Protein 8GW4 (pdb70)

Solvent-accessible surface area: 25815 Å² total; per-residue (Å²): 47,10,21,42,56,11,2,21,12,0,19,89,0,35,23,0,15,2,36,0,27,6,69,78,2,14,1,0,0,0,19,1,66,47,37,0,22,0,0,30,0,1,3,2,58,43,149,50,16,117,122,6,93,4,116,77,16,23,150,152,45,48,48,161,60,9,71,0,44,16,78,164,87,115,4,150,14,92,20,66,59,61,53,68,15,0,0,62,0,107,2,57,59,58,7,114,150,39,14,128,68,123,66,50,122,12,114,59,9,77,11,0,0,0,0,1,0,52,91,7,69,42,22,0,2,6,11,2,0,1,17,26,23,74,1,1,91,2,4,0,38,86,6,0,0,0,0,0,0,0,35,20,80,210,72,17,0,20,0,0,0,0,0,0,0,30,3,61,110,18,22,0,1,0,0,7,2,85,1,63,20,2,24,108,9,70,2,55,34,39,97,24,86,26,45,122,38,29,32,10,2,11,2,0,0,0,5,0,0,0,0,16,45,49,60,40,135,78,2,34,36,213,105,105,12,85,47,77,43,0,20,112,20,0,104,133,91,76,20,58,56,4,64,104,98,62,26,80,91,0,25,88,1,19,82,106,29,63,20,47,15,54,54,0,0,2,0,0,47,64,11,27,96,104,33,22,135,86,137,53,0,56,60,14,30,66,32,54,13,24,15,16,6,133,20,0,66,57,16,11,33,110,43,17,23,34,52,30,7,15,12,0,21,87,0,40,23,0,13,2,39,0,17,10,66,97,4,16,1,0,0,0,18,0,63,46,34,0,20,0,0,36,0,0,5,2,73,71,140,45,16,118,102,12,68,4,101,69,25,21,139,172,46,42,46,158,50,8,77,0,50,23,67,160,99,113,9,164,12,74,22,57,58,58,59,74,16,0,0,56,0,100,3,86,56,60,11,119,146,37,22,144,64,107,66,51,120,10,116,57,7,86,8,0,0,1,0,0,0,58,72,12,71,44,33,0,2,4,10,2,1,0,15,25,21,65,2,0,119,5,3,0,51,71,4,0,0,0,1,0,0,0,28,20,44,203,73,17,0,6,0,0,2,0,0,0,0,21,4,60,90,22,21,2,1,0,0,7,3,84,0,63,19,1,28,110,13,58,1,80,43,36,81,27,92,26,42,124,50,28,30,8,1,16,2,0,0,0,4,0,0,0,0,6,57,46,56,36,134,78,8,48,36,208,141,81,21,69,42,128,69,0,29,94,33,0,123,152,91,73,15,60,84,5,62,108,90,46,24,94,91,0,31,79,0,29,82,88,23,69,22,48,8,51,25,0,0,10,0,0,42,83,11,25,137,108,32,20,101,92,113,65,0,52,47,19,40,62,41,46,17,30,18,14,12,111,22,0,37,108,14,13,53,108,162,49,3,80,0,7,1,85,31,236,156,54,2,101,0,5,1,60,23,242

Secondary structure (DSSP, 8-state):
------BPPTHHHHTTEEEEEETTEEEEEEEETTEEEEEGGGS--SSTTSS--HHHHHHT--GGGEEEEETTEEEPEEEEEEETTEEEEEESS--TTPPEEEE----TT-EEEEEEEETTEEEEEEEEE--TTS-B-----TT-TT-EEEEESSSEEEEEEEEEEE-TTS-EEEE-TTS-BSSS--SSSS---PPPP-B-HHHHHHHHHHHHTTT--TT--S----HHHHHHHHHHTTB----HHHHHHTHHHHHHH---HHHHHHHHHHHHHH--TT--SSS-SS------HHHHHTTT--/------B--THHHHTTEEEEEETTEEEEEEEETTEEEEEGGGG--SSTTSS--HHHHHHT--GGGEEEEETTEEEPEEEEEEETTEEEEEESS--TT--EEEE--PPTT-EEEEEEEETTEEEEEEEEE--TTS-B-----TT-TT-EEEEEETTEEEEEEEEEEE-TTS-EEEE-TTS-BSSS--SS-S--------B-HHHHHHHHHHHHHTT--TT--SS---HHHHHHHHGGGTB----HHHHHHTHHHHHHH---HHHHHHHHHHHHHH--TT--BTTBSS------HHHHHHHH--/---EE-SB--/---EE-SB--

B-factor: mean 10.16, std 5.81, range [2.14, 64.96]

GO terms:
  GO:0060090 molecular adaptor activity (F, IDA)
  GO:0039718 double membrane vesicle viral factory (C, IDA)
  GO:0005737 cytoplasm (C, IDA)
  GO:0039606 symbiont-mediated suppression of host translation initiation (P, IDA)
  GO:0039694 viral RNA genome replication (P, IDA)
  GO:0003724 RNA helicase activity (F, IDA)
  GO:0052170 symbiont-mediated suppression of host innate immune response (P, IDA)
  GO:0140311 protein sequestering activity (F, IDA)
  GO:0004843 cysteine-type deubiquitinase activity (F, EXP)
  GO:0042025 host cell nucleus (C, EXP)
  GO:0044165 host cell endoplasmic reticulum (C, EXP)
  GO:0044174 host cell endosome (C, EXP)
  GO:0044177 host cell Golgi apparatus (C, EXP)
  GO:0030430 host cell cytoplasm (C, EXP)
  GO:0034062 5'-3' RNA polymerase activity (F, EXP)
  GO:0000175 3'-5'-RNA exonuclease activity (F, TAS)
  GO:0062243 double membrane vesicle viral factory outer membrane (C, TAS)
  GO:0003968 RNA-directed RNA polymerase activity (F, TAS)
  GO:0016892 RNA endonuclease activity producing 3'-phosphomonoesters, hydrolytic mechanism (F, TAS)
  GO:0032574 5'-3' RNA helicase activity (F, TAS)

Structure (mmCIF, N/CA/C/O backbone):
data_8GW4
#
_entry.id   8GW4
#
_cell.length_a   67.063
_cell.length_b   67.063
_cell.length_c   238.089
_cell.angle_alpha   90.00
_cell.angle_beta   90.00
_cell.angle_gamma   120.00
#
_symmetry.space_group_name_H-M   'P 31 2 1'
#
loop_
_entity.id
_entity.type
_entity.pdbx_description
1 polymer 'Replicase polyprotein 1ab'
2 polymer 'peptide 8-1'
#
loop_
_atom_site.group_PDB
_atom_site.id
_atom_site.type_symbol
_atom_site.label_atom_id
_atom_site.label_alt_id
_atom_site.label_comp_id
_atom_site.label_asym_id
_atom_site.label_entity_id
_atom_site.label_seq_id
_atom_site.pdbx_PDB_ins_code
_atom_site.Cartn_x
_atom_site.Cartn_y
_atom_site.Cartn_z
_atom_site.occupancy
_atom_site.B_iso_or_equiv
_atom_site.auth_seq_id
_atom_site.auth_comp_id
_atom_site.auth_asym_id
_atom_site.auth_atom_id
_atom_site.pdbx_PDB_model_num
ATOM 1 N N . SER A 1 1 ? 22.181 -7.384 24.624 1.00 12.40 1 SER A N 1
ATOM 2 C CA . SER A 1 1 ? 21.158 -6.902 23.704 1.00 11.71 1 SER A CA 1
ATOM 3 C C . SER A 1 1 ? 20.542 -8.055 22.914 1.00 11.07 1 SER A C 1
ATOM 4 O O . SER A 1 1 ? 21.108 -9.148 22.848 1.00 10.95 1 SER A O 1
ATOM 7 N N . GLY A 1 2 ? 19.378 -7.806 22.320 1.00 10.26 2 GLY A N 1
ATOM 8 C CA . GLY A 1 2 ? 18.699 -8.823 21.542 1.00 10.67 2 GLY A CA 1
ATOM 9 C C . GLY A 1 2 ? 17.318 -9.171 22.058 1.00 10.49 2 GLY A C 1
ATOM 10 O O . GLY A 1 2 ? 17.123 -9.363 23.262 1.00 9.42 2 GLY A O 1
ATOM 11 N N . PHE A 1 3 ? 16.351 -9.257 21.146 1.00 9.40 3 PHE A N 1
ATOM 12 C CA . PHE A 1 3 ? 14.973 -9.600 21.478 1.00 8.52 3 PHE A CA 1
ATOM 13 C C . PHE A 1 3 ? 14.420 -10.468 20.357 1.00 8.98 3 PHE A C 1
ATOM 14 O O . PHE A 1 3 ? 14.468 -10.076 19.187 1.00 9.01 3 PHE A O 1
ATOM 22 N N . ARG A 1 4 ? 13.905 -11.646 20.711 1.00 8.30 4 ARG A N 1
ATOM 23 C CA . ARG A 1 4 ? 13.539 -12.652 19.724 1.00 8.29 4 ARG A CA 1
ATOM 24 C C . ARG A 1 4 ? 12.244 -13.342 20.126 1.00 9.42 4 ARG A C 1
ATOM 25 O O . ARG A 1 4 ? 11.895 -13.400 21.307 1.00 10.10 4 ARG A O 1
ATOM 33 N N . LYS A 1 5 ? 11.531 -13.860 19.127 1.00 8.64 5 LYS A N 1
ATOM 34 C CA . LYS A 1 5 ? 10.508 -14.862 19.395 1.00 7.96 5 LYS A CA 1
ATOM 35 C C . LYS A 1 5 ? 11.185 -16.093 19.981 1.00 7.20 5 LYS A C 1
ATOM 36 O O . LYS A 1 5 ? 12.020 -16.721 19.320 1.00 6.84 5 LYS A O 1
ATOM 42 N N . MET A 1 6 ? 10.844 -16.430 21.224 1.00 6.51 6 MET A N 1
ATOM 43 C CA . MET A 1 6 ? 11.616 -17.408 21.983 1.00 6.87 6 MET A CA 1
ATOM 44 C C . MET A 1 6 ? 10.681 -18.275 22.811 1.00 6.63 6 MET A C 1
ATOM 45 O O . MET A 1 6 ? 9.961 -17.768 23.678 1.00 7.06 6 MET A O 1
ATOM 50 N N . ALA A 1 7 ? 10.703 -19.578 22.548 1.00 5.36 7 ALA A N 1
ATOM 51 C CA . ALA A 1 7 ? 9.875 -20.549 23.246 1.00 5.16 7 ALA A CA 1
ATOM 52 C C . ALA A 1 7 ? 10.640 -21.175 24.405 1.00 6.25 7 ALA A C 1
ATOM 53 O O . ALA A 1 7 ? 11.872 -21.246 24.395 1.00 5.91 7 ALA A O 1
ATOM 55 N N . PHE A 1 8 ? 9.890 -21.626 25.410 1.00 6.89 8 PHE A N 1
ATOM 56 C CA . PHE A 1 8 ? 10.479 -22.354 26.522 1.00 5.66 8 PHE A CA 1
ATOM 57 C C . PHE A 1 8 ? 11.175 -23.615 26.011 1.00 5.75 8 PHE A C 1
ATOM 58 O O . PHE A 1 8 ? 10.763 -24.195 25.001 1.00 4.91 8 PHE A O 1
ATOM 66 N N . PRO A 1 9 ? 12.239 -24.058 26.681 1.00 5.71 9 PRO A N 1
ATOM 67 C CA . PRO A 1 9 ? 12.808 -25.377 26.368 1.00 4.62 9 PRO A CA 1
ATOM 68 C C . PRO A 1 9 ? 11.753 -26.459 26.540 1.00 4.82 9 PRO A C 1
ATOM 69 O O . PRO A 1 9 ? 11.191 -26.642 27.624 1.00 4.07 9 PRO A O 1
ATOM 73 N N . SER A 1 10 ? 11.482 -27.177 25.451 1.00 4.38 10 SER A N 1
ATOM 74 C CA . SER A 1 10 ? 10.336 -28.074 25.367 1.00 3.95 10 SER A CA 1
ATOM 75 C C . SER A 1 10 ? 10.597 -29.465 25.931 1.00 2.97 10 SER A C 1
ATOM 76 O O . SER A 1 10 ? 9.709 -30.318 25.834 1.00 5.77 10 SER A O 1
ATOM 79 N N . GLY A 1 11 ? 11.769 -29.712 26.520 1.00 3.38 11 GLY A N 1
ATOM 80 C CA . GLY A 1 11 ? 12.106 -31.062 26.948 1.00 3.88 11 GLY A CA 1
ATOM 81 C C . GLY A 1 11 ? 11.092 -31.666 27.901 1.00 3.71 11 GLY A C 1
ATOM 82 O O . GLY A 1 11 ? 10.719 -32.834 27.767 1.00 3.77 11 GLY A O 1
ATOM 83 N N . LYS A 1 12 ? 10.624 -30.876 28.872 1.00 3.69 12 LYS A N 1
ATOM 84 C CA . LYS A 1 12 ? 9.691 -31.397 29.865 1.00 4.05 12 LYS A CA 1
ATOM 85 C C . LYS A 1 12 ? 8.355 -31.791 29.242 1.00 4.42 12 LYS A C 1
ATOM 86 O O . LYS A 1 12 ? 7.681 -32.696 29.749 1.00 3.64 12 LYS A O 1
ATOM 92 N N . VAL A 1 13 ? 7.961 -31.136 28.152 1.00 4.46 13 VAL A N 1
ATOM 93 C CA . VAL A 1 13 ? 6.718 -31.491 27.475 1.00 4.19 13 VAL A CA 1
ATOM 94 C C . VAL A 1 13 ? 6.921 -32.653 26.501 1.00 3.52 13 VAL A C 1
ATOM 95 O O . VAL A 1 13 ? 6.010 -33.465 26.307 1.00 4.17 13 VAL A O 1
ATOM 99 N N . GLU A 1 14 ? 8.109 -32.761 25.900 1.00 3.75 14 GLU A N 1
ATOM 100 C CA . GLU A 1 14 ? 8.381 -33.832 24.945 1.00 4.14 14 GLU A CA 1
ATOM 101 C C . GLU A 1 14 ? 8.290 -35.203 25.598 1.00 4.25 14 GLU A C 1
ATOM 102 O O . GLU A 1 14 ? 7.856 -36.168 24.956 1.00 5.60 14 GLU A O 1
ATOM 108 N N . GLY A 1 15 ? 8.695 -35.310 26.865 1.00 4.24 15 GLY A N 1
ATOM 109 C CA . GLY A 1 15 ? 8.563 -36.518 27.648 1.00 3.87 15 GLY A CA 1
ATOM 110 C C . GLY A 1 15 ? 7.151 -36.907 28.016 1.00 3.75 15 GLY A C 1
ATOM 111 O O . GLY A 1 15 ? 6.958 -37.849 28.787 1.00 4.28 15 GLY A O 1
ATOM 112 N N . CYS A 1 16 ? 6.149 -36.206 27.493 1.00 4.38 16 CYS A N 1
ATOM 113 C CA . CYS A 1 16 ? 4.753 -36.550 27.722 1.00 4.69 16 CYS A CA 1
ATOM 114 C C . CYS A 1 16 ? 3.996 -36.798 26.427 1.00 5.48 16 CYS A C 1
ATOM 115 O O . CYS A 1 16 ? 2.792 -37.083 26.474 1.00 3.33 16 CYS A O 1
ATOM 118 N N . MET A 1 17 ? 4.663 -36.690 25.278 1.00 3.84 17 MET A N 1
ATOM 119 C CA . MET A 1 17 ? 4.020 -36.809 23.977 1.00 3.96 17 MET A CA 1
ATOM 120 C C . MET A 1 17 ? 3.990 -38.271 23.553 1.00 4.25 17 MET A C 1
ATOM 121 O O . MET A 1 17 ? 5.043 -38.904 23.415 1.00 4.05 17 MET A O 1
ATOM 126 N N . VAL A 1 18 ? 2.784 -38.800 23.341 1.00 4.47 18 VAL A N 1
ATOM 127 C CA . VAL A 1 18 ? 2.582 -40.174 22.905 1.00 4.57 18 VAL A CA 1
ATOM 128 C C . VAL A 1 18 ? 1.724 -40.165 21.646 1.00 4.42 18 VAL A C 1
ATOM 129 O O . VAL A 1 18 ? 1.093 -39.165 21.300 1.00 4.00 18 VAL A O 1
ATOM 133 N N . GLN A 1 19 ? 1.714 -41.302 20.958 1.00 4.28 19 GLN A N 1
ATOM 134 C CA . GLN A 1 19 ? 0.859 -41.512 19.800 1.00 4.71 19 GLN A CA 1
ATOM 135 C C . GLN A 1 19 ? -0.387 -42.281 20.214 1.00 6.13 19 GLN A C 1
ATOM 136 O O . GLN A 1 19 ? -0.308 -43.252 20.972 1.00 6.12 19 GLN A O 1
ATOM 142 N N . VAL A 1 20 ? -1.537 -41.834 19.717 1.00 6.34 20 VAL A N 1
ATOM 143 C CA . VAL A 1 20 ? -2.822 -42.459 19.998 1.00 5.55 20 VAL A CA 1
ATOM 144 C C . VAL A 1 20 ? -3.467 -42.824 18.671 1.00 6.48 20 VAL A C 1
ATOM 145 O O . VAL A 1 20 ? -3.612 -41.967 17.789 1.00 6.27 20 VAL A O 1
ATOM 149 N N . THR A 1 21 ? -3.846 -44.093 18.526 1.00 7.04 21 THR A N 1
ATOM 150 C CA . THR A 1 21 ? -4.487 -44.582 17.310 1.00 7.25 21 THR A CA 1
ATOM 151 C C . THR A 1 21 ? -5.746 -45.347 17.681 1.00 6.87 21 THR A C 1
ATOM 152 O O . THR A 1 21 ? -5.678 -46.344 18.407 1.00 6.72 21 THR A O 1
ATOM 156 N N . CYS A 1 22 ? -6.887 -44.877 17.185 1.00 8.02 22 CYS A N 1
ATOM 157 C CA . CYS A 1 22 ? -8.158 -45.579 17.290 1.00 8.48 22 CYS A CA 1
ATOM 158 C C . CYS A 1 22 ? -8.680 -45.816 15.881 1.00 9.11 22 CYS A C 1
ATOM 159 O O . CYS A 1 22 ? -8.835 -44.866 15.106 1.00 8.57 22 CYS A O 1
ATOM 162 N N . GLY A 1 23 ? -8.938 -47.075 15.552 1.00 11.35 23 GLY A N 1
ATOM 163 C CA . GLY A 1 23 ? -9.346 -47.414 14.199 1.00 9.81 23 GLY A CA 1
ATOM 164 C C . GLY A 1 23 ? -8.269 -47.022 13.209 1.00 11.54 23 GLY A C 1
ATOM 165 O O . GLY A 1 23 ? -7.144 -47.533 13.245 1.00 12.86 23 GLY A O 1
ATOM 166 N N . THR A 1 24 ? -8.602 -46.092 12.314 1.00 12.52 24 THR A N 1
ATOM 167 C CA . THR A 1 24 ? -7.649 -45.566 11.346 1.00 11.77 24 THR A CA 1
ATOM 168 C C . THR A 1 24 ? -7.236 -44.127 11.624 1.00 12.76 24 THR A C 1
ATOM 169 O O . THR A 1 24 ? -6.341 -43.616 10.940 1.00 14.05 24 THR A O 1
ATOM 173 N N . THR A 1 25 ? -7.853 -43.465 12.602 1.00 14.50 25 THR A N 1
ATOM 174 C CA . THR A 1 25 ? -7.546 -42.076 12.919 1.00 12.72 25 THR A CA 1
ATOM 175 C C . THR A 1 25 ? -6.410 -42.009 13.933 1.00 10.59 25 THR A C 1
ATOM 176 O O . THR A 1 25 ? -6.436 -42.709 14.949 1.00 9.72 25 THR A O 1
ATOM 180 N N . THR A 1 26 ? -5.417 -41.166 13.651 1.00 12.17 26 THR A N 1
ATOM 181 C CA . THR A 1 26 ? -4.237 -41.023 14.495 1.00 10.12 26 THR A CA 1
ATOM 182 C C . THR A 1 26 ? -3.977 -39.552 14.777 1.00 9.03 26 THR A C 1
ATOM 183 O O . THR A 1 26 ? -3.941 -38.735 13.851 1.00 7.45 26 THR A O 1
ATOM 187 N N . LEU A 1 27 ? -3.798 -39.221 16.050 1.00 8.09 27 LEU A N 1
ATOM 188 C CA . LEU A 1 27 ? -3.385 -37.884 16.459 1.00 6.62 27 LEU A CA 1
ATOM 189 C C . LEU A 1 27 ? -2.387 -38.031 17.605 1.00 6.71 27 LEU A C 1
ATOM 190 O O . LEU A 1 27 ? -1.743 -39.073 17.773 1.00 6.10 27 LEU A O 1
ATOM 195 N N . ASN A 1 28 ? -2.253 -36.981 18.406 1.00 6.07 28 ASN A N 1
ATOM 196 C CA . ASN A 1 28 ? -1.295 -36.937 19.498 1.00 6.10 28 ASN A CA 1
ATOM 197 C C . ASN A 1 28 ? -2.016 -37.020 20.836 1.00 5.93 28 ASN A C 1
ATOM 198 O O . ASN A 1 28 ? -3.202 -36.698 20.951 1.00 6.21 28 ASN A O 1
ATOM 203 N N . GLY A 1 29 ? -1.280 -37.457 21.848 1.00 5.53 29 GLY A N 1
ATOM 204 C CA . GLY A 1 29 ? -1.808 -37.524 23.198 1.00 4.66 29 GLY A CA 1
ATOM 205 C C . GLY A 1 29 ? -0.791 -37.009 24.192 1.00 4.52 29 GLY A C 1
ATOM 206 O O . GLY A 1 29 ? 0.419 -37.077 23.968 1.00 4.63 29 GLY A O 1
ATOM 207 N N . LEU A 1 30 ? -1.300 -36.490 25.304 1.00 5.19 30 LEU A N 1
ATOM 208 C CA . LEU A 1 30 ? -0.479 -35.913 26.361 1.00 5.32 30 LEU A CA 1
ATOM 209 C C . LEU A 1 30 ? -0.493 -36.857 27.556 1.00 5.52 30 LEU A C 1
ATOM 210 O O . LEU A 1 30 ? -1.547 -37.078 28.164 1.00 4.75 30 LEU A O 1
ATOM 215 N N . TRP A 1 31 ? 0.675 -37.396 27.898 1.00 6.03 31 TRP A N 1
ATOM 216 C CA . TRP A 1 31 ? 0.810 -38.466 28.887 1.00 5.79 31 TRP A CA 1
ATOM 217 C C . TRP A 1 31 ? 1.333 -37.876 30.194 1.00 5.66 31 TRP A C 1
ATOM 218 O O . TRP A 1 31 ? 2.535 -37.641 30.345 1.00 3.76 31 TRP A O 1
ATOM 229 N N . LEU A 1 32 ? 0.424 -37.645 31.139 1.00 6.19 32 LEU A N 1
ATOM 230 C CA . LEU A 1 32 ? 0.763 -37.119 32.454 1.00 6.09 32 LEU A CA 1
ATOM 231 C C . LEU A 1 32 ? 0.243 -38.086 33.505 1.00 5.50 32 LEU A C 1
ATOM 232 O O . LEU A 1 32 ? -0.936 -38.461 33.475 1.00 5.09 32 LEU A O 1
ATOM 237 N N . ASP A 1 33 ? 1.120 -38.475 34.437 1.00 5.31 33 ASP A N 1
ATOM 238 C CA . ASP A 1 33 ? 0.810 -39.533 35.394 1.00 4.97 33 ASP A CA 1
ATOM 239 C C . ASP A 1 33 ? 0.328 -40.760 34.626 1.00 5.40 33 ASP A C 1
ATOM 240 O O . ASP A 1 33 ? 0.905 -41.094 33.584 1.00 5.61 33 ASP A O 1
ATOM 245 N N . ASP A 1 34 ? -0.731 -41.427 35.087 1.00 5.16 34 ASP A N 1
ATOM 246 C CA . ASP A 1 34 ? -1.226 -42.603 34.386 1.00 5.51 34 ASP A CA 1
ATOM 247 C C . ASP A 1 34 ? -2.478 -42.316 33.557 1.00 6.12 34 ASP A C 1
ATOM 248 O O . ASP A 1 34 ? -3.238 -43.243 33.257 1.00 6.61 34 ASP A O 1
ATOM 253 N N . VAL A 1 35 ? -2.695 -41.060 33.162 1.00 6.16 35 VAL A N 1
ATOM 254 C CA . VAL A 1 35 ? -3.833 -40.658 32.342 1.00 4.65 35 VAL A CA 1
ATOM 255 C C . VAL A 1 35 ? -3.310 -40.044 31.050 1.00 4.52 35 VAL A C 1
ATOM 256 O O . VAL A 1 35 ? -2.349 -39.267 31.066 1.00 4.64 35 VAL A O 1
ATOM 260 N N . VAL A 1 36 ? -3.944 -40.390 29.932 1.00 4.90 36 VAL A N 1
ATOM 261 C CA . VAL A 1 36 ? -3.608 -39.828 28.626 1.00 4.72 36 VAL A CA 1
ATOM 262 C C . VAL A 1 36 ? -4.790 -39.002 28.137 1.00 4.88 36 VAL A C 1
ATOM 263 O O . VAL A 1 36 ? -5.916 -39.506 28.043 1.00 4.38 36 VAL A O 1
ATOM 267 N N . TYR A 1 37 ? -4.531 -37.733 27.830 1.00 5.66 37 TYR A N 1
ATOM 268 C CA . TYR A 1 37 ? -5.522 -36.834 27.258 1.00 4.86 37 TYR A CA 1
ATOM 269 C C . TYR A 1 37 ? -5.248 -36.675 25.767 1.00 5.92 37 TYR A C 1
ATOM 270 O O . TYR A 1 37 ? -4.089 -36.655 25.340 1.00 5.94 37 TYR A O 1
ATOM 279 N N . CYS A 1 38 ? -6.315 -36.578 24.978 1.00 6.20 38 CYS A N 1
ATOM 280 C CA . CYS A 1 38 ? -6.189 -36.401 23.536 1.00 6.15 38 CYS A CA 1
ATOM 281 C C . CYS A 1 38 ? -7.504 -35.846 23.006 1.00 6.68 38 CYS A C 1
ATOM 282 O O . CYS A 1 38 ? -8.555 -36.033 23.630 1.00 6.49 38 CYS A O 1
ATOM 285 N N . PRO A 1 39 ? -7.476 -35.155 21.864 1.00 6.24 39 PRO A N 1
ATOM 286 C CA . PRO A 1 39 ? -8.732 -34.666 21.278 1.00 6.41 39 PRO A CA 1
ATOM 287 C C . PRO A 1 39 ? -9.665 -35.817 20.934 1.00 7.61 39 PRO A C 1
ATOM 288 O O . PRO A 1 39 ? -9.231 -36.891 20.509 1.00 6.90 39 PRO A O 1
ATOM 292 N N . ARG A 1 40 ? -10.964 -35.581 21.112 1.00 7.67 40 ARG A N 1
ATOM 293 C CA . ARG A 1 40 ? -11.920 -36.677 21.038 1.00 7.87 40 ARG A CA 1
ATOM 294 C C . ARG A 1 40 ? -12.197 -37.141 19.615 1.00 7.03 40 ARG A C 1
ATOM 295 O O . ARG A 1 40 ? -12.724 -38.243 19.438 1.00 7.06 40 ARG A O 1
ATOM 303 N N . HIS A 1 41 ? -11.850 -36.350 18.600 1.00 6.78 41 HIS A N 1
ATOM 304 C CA . HIS A 1 41 ? -12.092 -36.765 17.223 1.00 6.16 41 HIS A CA 1
ATOM 305 C C . HIS A 1 41 ? -11.071 -37.784 16.721 1.00 6.45 41 HIS A C 1
ATOM 306 O O . HIS A 1 41 ? -10.872 -37.898 15.505 1.00 7.91 41 HIS A O 1
ATOM 313 N N . VAL A 1 42 ? -10.419 -38.520 17.624 1.00 6.85 42 VAL A N 1
ATOM 314 C CA . VAL A 1 42 ? -9.677 -39.710 17.226 1.00 7.72 42 VAL A CA 1
ATOM 315 C C . VAL A 1 42 ? -10.615 -40.894 17.003 1.00 8.97 42 VAL A C 1
ATOM 316 O O . VAL A 1 42 ? -10.220 -41.882 16.371 1.00 8.73 42 VAL A O 1
ATOM 320 N N . ILE A 1 43 ? -11.861 -40.807 17.477 1.00 10.33 43 ILE A N 1
ATOM 321 C CA . ILE A 1 43 ? -12.824 -41.900 17.378 1.00 10.57 43 ILE A CA 1
ATOM 322 C C . ILE A 1 43 ? -13.720 -41.658 16.171 1.00 10.57 43 ILE A C 1
ATOM 323 O O . ILE A 1 43 ? -14.695 -42.386 15.951 1.00 11.41 43 ILE A O 1
ATOM 328 N N . CYS A 1 44 ? -13.404 -40.626 15.393 1.00 10.56 44 CYS A N 1
ATOM 329 C CA . CYS A 1 44 ? -14.155 -40.304 14.190 1.00 12.88 44 CYS A CA 1
ATOM 330 C C . CYS A 1 44 ? -13.527 -40.968 12.975 1.00 12.07 44 CYS A C 1
ATOM 331 O O . CYS A 1 44 ? -12.301 -41.029 12.848 1.00 11.08 44 CYS A O 1
ATOM 334 N N . THR A 1 45 ? -14.378 -41.475 12.093 1.00 15.17 45 THR A N 1
ATOM 335 C CA . THR A 1 45 ? -13.941 -41.977 10.804 1.00 19.72 45 THR A CA 1
ATOM 336 C C . THR A 1 45 ? -13.874 -40.825 9.806 1.00 17.78 45 THR A C 1
ATOM 337 O O . THR A 1 45 ? -14.295 -39.700 10.084 1.00 18.52 45 THR A O 1
ATOM 341 N N . SER A 1 46 ? -13.318 -41.113 8.628 1.00 15.17 46 SER A N 1
ATOM 342 C CA . SER A 1 46 ? -13.301 -40.112 7.571 1.00 19.07 46 SER A CA 1
ATOM 343 C C . SER A 1 46 ? -14.704 -39.747 7.106 1.00 22.12 46 SER A C 1
ATOM 344 O O . SER A 1 46 ? -14.881 -38.709 6.458 1.00 27.89 46 SER A O 1
ATOM 347 N N . GLU A 1 47 ? -15.703 -40.569 7.426 1.00 20.85 47 GLU A N 1
ATOM 348 C CA . GLU A 1 47 ? -17.079 -40.316 7.012 1.00 23.13 47 GLU A CA 1
ATOM 349 C C . GLU A 1 47 ? -17.842 -39.508 8.061 1.00 22.91 47 GLU A C 1
ATOM 350 O O . GLU A 1 47 ? -18.246 -38.370 7.801 1.00 23.92 47 GLU A O 1
ATOM 356 N N . ASP A 1 48 ? -18.037 -40.077 9.251 1.00 21.31 48 ASP A N 1
ATOM 357 C CA . ASP A 1 48 ? -18.746 -39.359 10.306 1.00 22.27 48 ASP A CA 1
ATOM 358 C C . ASP A 1 48 ? -17.889 -38.225 10.861 1.00 17.86 48 ASP A C 1
ATOM 359 O O . ASP A 1 48 ? -17.357 -38.316 11.973 1.00 14.54 48 ASP A O 1
ATOM 364 N N . MET A 1 49 ? -17.760 -37.144 10.093 1.00 19.74 49 MET A N 1
ATOM 365 C CA . MET A 1 49 ? -16.991 -35.986 10.526 1.00 18.42 49 MET A CA 1
ATOM 366 C C . MET A 1 49 ? -17.820 -34.710 10.444 1.00 15.35 49 MET A C 1
ATOM 367 O O . MET A 1 49 ? -17.617 -33.784 11.237 1.00 14.54 49 MET A O 1
ATOM 372 N N . LEU A 1 50 ? -18.750 -34.652 9.487 1.00 13.71 50 LEU A N 1
ATOM 373 C CA . LEU A 1 50 ? -19.563 -33.454 9.303 1.00 14.82 50 LEU A CA 1
ATOM 374 C C . LEU A 1 50 ? -20.422 -33.176 10.533 1.00 14.15 50 LEU A C 1
ATOM 375 O O . LEU A 1 50 ? -20.317 -32.113 11.158 1.00 10.70 50 LEU A O 1
ATOM 380 N N . ASN A 1 51 ? -21.281 -34.128 10.896 1.00 14.84 51 ASN A N 1
ATOM 381 C CA . ASN A 1 51 ? -22.213 -33.980 12.013 1.00 13.61 51 ASN A CA 1
ATOM 382 C C . ASN A 1 51 ? -22.167 -35.236 12.873 1.00 12.10 51 ASN A C 1
ATOM 383 O O . ASN A 1 51 ? -23.115 -36.030 12.886 1.00 13.19 51 ASN A O 1
ATOM 388 N N . PRO A 1 52 ? -21.074 -35.451 13.603 1.00 11.71 52 PRO A N 1
ATOM 389 C CA . PRO A 1 52 ? -20.976 -36.632 14.461 1.00 11.10 52 PRO A CA 1
ATOM 390 C C . PRO A 1 52 ? -21.449 -36.358 15.879 1.00 12.08 52 PRO A C 1
ATOM 391 O O . PRO A 1 52 ? -21.381 -35.237 16.385 1.00 13.52 52 PRO A O 1
ATOM 395 N N . ASN A 1 53 ? -21.943 -37.415 16.521 1.00 10.77 53 ASN A N 1
ATOM 396 C CA . ASN A 1 53 ? -22.301 -37.389 17.936 1.00 10.32 53 ASN A CA 1
ATOM 397 C C . ASN A 1 53 ? -21.265 -38.221 18.679 1.00 10.17 53 ASN A C 1
ATOM 398 O O . ASN A 1 53 ? -21.268 -39.453 18.590 1.00 10.46 53 ASN A O 1
ATOM 403 N N . TYR A 1 54 ? -20.375 -37.542 19.405 1.00 9.95 54 TYR A N 1
ATOM 404 C CA . TYR A 1 54 ? -19.230 -38.217 20.006 1.00 10.04 54 TYR A CA 1
ATOM 405 C C . TYR A 1 54 ? -19.649 -39.148 21.135 1.00 9.28 54 TYR A C 1
ATOM 406 O O . TYR A 1 54 ? -18.983 -40.159 21.380 1.00 9.15 54 TYR A O 1
ATOM 415 N N . GLU A 1 55 ? -20.747 -38.832 21.826 1.00 10.57 55 GLU A N 1
ATOM 416 C CA . GLU A 1 55 ? -21.246 -39.724 22.869 1.00 11.07 55 GLU A CA 1
ATOM 417 C C . GLU A 1 55 ? -21.807 -41.010 22.269 1.00 11.03 55 GLU A C 1
ATOM 418 O O . GLU A 1 55 ? -21.700 -42.084 22.872 1.00 10.02 55 GLU A O 1
ATOM 424 N N . ASP A 1 56 ? -22.403 -40.917 21.076 1.00 12.16 56 ASP A N 1
ATOM 425 C CA . ASP A 1 56 ? -22.804 -42.110 20.337 1.00 11.31 56 ASP A CA 1
ATOM 426 C C . ASP A 1 56 ? -21.584 -42.906 19.888 1.00 12.57 56 ASP A C 1
ATOM 427 O O . ASP A 1 56 ? -21.519 -44.128 20.069 1.00 12.06 56 ASP A O 1
ATOM 432 N N . LEU A 1 57 ? -20.603 -42.218 19.293 1.00 13.63 57 LEU A N 1
ATOM 433 C CA . LEU A 1 57 ? -19.394 -42.863 18.793 1.00 11.31 57 LEU A CA 1
ATOM 434 C C . LEU A 1 57 ? -18.542 -43.451 19.910 1.00 9.87 57 LEU A C 1
ATOM 435 O O . LEU A 1 57 ? -17.774 -44.386 19.657 1.00 9.77 57 LEU A O 1
ATOM 440 N N . LEU A 1 58 ? -18.665 -42.931 21.135 1.00 9.87 58 LEU A N 1
ATOM 441 C CA . LEU A 1 58 ? -17.819 -43.366 22.242 1.00 10.01 58 LEU A CA 1
ATOM 442 C C . LEU A 1 58 ? -18.258 -44.717 22.794 1.00 9.71 58 LEU A C 1
ATOM 443 O O . LEU A 1 58 ? -17.422 -45.588 23.058 1.00 9.69 58 LEU A O 1
ATOM 448 N N . ILE A 1 59 ? -19.568 -44.901 22.984 1.00 11.40 59 ILE A N 1
ATOM 449 C CA . ILE A 1 59 ? -20.088 -46.163 23.506 1.00 11.73 59 ILE A CA 1
ATOM 450 C C . ILE A 1 59 ? -19.693 -47.325 22.599 1.00 12.00 59 ILE A C 1
ATOM 451 O O . ILE A 1 59 ? -19.486 -48.453 23.067 1.00 12.25 59 ILE A O 1
ATOM 456 N N . ARG A 1 60 ? -19.542 -47.063 21.299 1.00 10.95 60 ARG A N 1
ATOM 457 C CA . ARG A 1 60 ? -19.141 -48.074 20.330 1.00 11.08 60 ARG A CA 1
ATOM 458 C C . ARG A 1 60 ? -17.681 -48.493 20.467 1.00 12.83 60 ARG A C 1
ATOM 459 O O . ARG A 1 60 ? -17.294 -49.514 19.887 1.00 12.40 60 ARG A O 1
ATOM 467 N N . LYS A 1 61 ? -16.866 -47.740 21.203 1.00 14.16 61 LYS A N 1
ATOM 468 C CA . LYS A 1 61 ? -15.453 -48.048 21.385 1.00 11.78 61 LYS A CA 1
ATOM 469 C C . LYS A 1 61 ? -15.192 -48.498 22.817 1.00 10.14 61 LYS A C 1
ATOM 470 O O . LYS A 1 61 ? -15.718 -47.913 23.768 1.00 10.42 61 LYS A O 1
ATOM 476 N N . SER A 1 62 ? -14.376 -49.538 22.964 1.00 11.04 62 SER A N 1
ATOM 477 C CA . SER A 1 62 ? -13.949 -50.029 24.268 1.00 10.69 62 SER A CA 1
ATOM 478 C C . SER A 1 62 ? -12.443 -49.818 24.428 1.00 9.82 62 SER A C 1
ATOM 479 O O . SER A 1 62 ? -11.789 -49.179 23.599 1.00 8.99 62 SER A O 1
ATOM 482 N N . ASN A 1 63 ? -11.900 -50.385 25.507 1.00 10.90 63 ASN A N 1
ATOM 483 C CA . ASN A 1 63 ? -10.532 -50.081 25.915 1.00 9.88 63 ASN A CA 1
ATOM 484 C C . ASN A 1 63 ? -9.526 -50.462 24.835 1.00 9.85 63 ASN A C 1
ATOM 485 O O . ASN A 1 63 ? -8.711 -49.634 24.413 1.00 8.72 63 ASN A O 1
ATOM 490 N N . HIS A 1 64 ? -9.567 -51.716 24.375 1.00 13.39 64 HIS A N 1
ATOM 491 C CA . HIS A 1 64 ? -8.591 -52.185 23.396 1.00 12.62 64 HIS A CA 1
ATOM 492 C C . HIS A 1 64 ? -8.792 -51.590 22.007 1.00 10.07 64 HIS A C 1
ATOM 493 O O . HIS A 1 64 ? -8.065 -51.973 21.086 1.00 9.35 64 HIS A O 1
ATOM 500 N N . ASN A 1 65 ? -9.747 -50.677 21.828 1.00 10.21 65 ASN A N 1
ATOM 501 C CA . ASN A 1 65 ? -9.874 -49.943 20.575 1.00 9.74 65 ASN A CA 1
ATOM 502 C C . ASN A 1 65 ? -8.967 -48.721 20.520 1.00 9.34 65 ASN A C 1
ATOM 503 O O . ASN A 1 65 ? -8.833 -48.114 19.451 1.00 6.65 65 ASN A O 1
ATOM 508 N N . PHE A 1 66 ? -8.354 -48.349 21.643 1.00 10.38 66 PHE A N 1
ATOM 509 C CA . PHE A 1 66 ? -7.368 -47.279 21.700 1.00 8.80 66 PHE A CA 1
ATOM 510 C C . PHE A 1 66 ? -5.976 -47.890 21.782 1.00 8.51 66 PHE A C 1
ATOM 511 O O . PHE A 1 66 ? -5.726 -48.763 22.621 1.00 8.28 66 PHE A O 1
ATOM 519 N N . LEU A 1 67 ? -5.077 -47.436 20.912 1.00 8.06 67 LEU A N 1
ATOM 520 C CA . LEU A 1 67 ? -3.697 -47.911 20.891 1.00 7.55 67 LEU A CA 1
ATOM 521 C C . LEU A 1 67 ? -2.782 -46.737 21.219 1.00 7.96 67 LEU A C 1
ATOM 522 O O . LEU A 1 67 ? -2.622 -45.821 20.405 1.00 7.42 67 LEU A O 1
ATOM 527 N N . VAL A 1 68 ? -2.187 -46.763 22.412 1.00 7.86 68 VAL A N 1
ATOM 528 C CA . VAL A 1 68 ? -1.262 -45.727 22.861 1.00 7.73 68 VAL A CA 1
ATOM 529 C C . VAL A 1 68 ? 0.158 -46.269 22.791 1.00 7.83 68 VAL A C 1
ATOM 530 O O . VAL A 1 68 ? 0.428 -47.396 23.224 1.00 8.42 68 VAL A O 1
ATOM 534 N N . GLN A 1 69 ? 1.071 -45.467 22.243 1.00 6.70 69 GLN A N 1
ATOM 535 C CA . GLN A 1 69 ? 2.459 -45.879 22.047 1.00 7.64 69 GLN A CA 1
ATOM 536 C C . GLN A 1 69 ? 3.383 -44.750 22.476 1.00 6.72 69 GLN A C 1
ATOM 537 O O . GLN A 1 69 ? 3.324 -43.651 21.917 1.00 6.84 69 GLN A O 1
ATOM 543 N N . ALA A 1 70 ? 4.236 -45.023 23.460 1.00 8.22 70 ALA A N 1
ATOM 544 C CA . ALA A 1 70 ? 5.216 -44.064 23.966 1.00 7.82 70 ALA A CA 1
ATOM 545 C C . ALA A 1 70 ? 6.603 -44.579 23.593 1.00 8.78 70 ALA A C 1
ATOM 546 O O . ALA A 1 70 ? 7.179 -45.408 24.306 1.00 10.39 70 ALA A O 1
ATOM 548 N N . GLY A 1 71 ? 7.133 -44.082 22.478 1.00 7.95 71 GLY A N 1
ATOM 549 C CA . GLY A 1 71 ? 8.405 -44.586 21.993 1.00 9.20 71 GLY A CA 1
ATOM 550 C C . GLY A 1 71 ? 8.288 -46.055 21.647 1.00 12.88 71 GLY A C 1
ATOM 551 O O . GLY A 1 71 ? 7.426 -46.469 20.865 1.00 14.79 71 GLY A O 1
ATOM 552 N N . ASN A 1 72 ? 9.160 -46.862 22.246 1.00 14.53 72 ASN A N 1
ATOM 553 C CA . ASN A 1 72 ? 9.150 -48.305 22.054 1.00 13.96 72 ASN A CA 1
ATOM 554 C C . ASN A 1 72 ? 8.233 -49.021 23.039 1.00 10.92 72 ASN A C 1
ATOM 555 O O . ASN A 1 72 ? 8.254 -50.255 23.106 1.00 8.97 72 ASN A O 1
ATOM 560 N N . VAL A 1 73 ? 7.428 -48.278 23.795 1.00 10.35 73 VAL A N 1
ATOM 561 C CA . VAL A 1 73 ? 6.520 -48.838 24.788 1.00 10.29 73 VAL A CA 1
ATOM 562 C C . VAL A 1 73 ? 5.088 -48.608 24.324 1.00 9.42 73 VAL A C 1
ATOM 563 O O . VAL A 1 73 ? 4.753 -47.526 23.827 1.00 9.29 73 VAL A O 1
ATOM 567 N N . GLN A 1 74 ? 4.245 -49.623 24.485 1.00 8.27 74 GLN A N 1
ATOM 568 C CA . GLN A 1 74 ? 2.821 -49.508 24.206 1.00 9.63 74 GLN A CA 1
ATOM 569 C C . GLN A 1 74 ? 2.047 -49.632 25.510 1.00 9.45 74 GLN A C 1
ATOM 570 O O . GLN A 1 74 ? 2.204 -50.618 26.241 1.00 9.08 74 GLN A O 1
ATOM 576 N N . LEU A 1 75 ? 1.206 -48.639 25.791 1.00 10.19 75 LEU A N 1
ATOM 577 C CA . LEU A 1 75 ? 0.534 -48.525 27.078 1.00 10.67 75 LEU A CA 1
ATOM 578 C C . LEU A 1 75 ? -0.848 -49.162 27.004 1.00 12.03 75 LEU A C 1
ATOM 579 O O . LEU A 1 75 ? -1.705 -48.714 26.235 1.00 10.84 75 LEU A O 1
ATOM 584 N N . ARG A 1 76 ? -1.063 -50.201 27.807 1.00 12.80 76 ARG A N 1
ATOM 585 C CA . ARG A 1 76 ? -2.359 -50.866 27.849 1.00 13.58 76 ARG A CA 1
ATOM 586 C C . ARG A 1 76 ? -3.378 -49.958 28.524 1.00 12.46 76 ARG A C 1
ATOM 587 O O . ARG A 1 76 ? -3.218 -49.592 29.694 1.00 11.20 76 ARG A O 1
ATOM 595 N N . VAL A 1 77 ? -4.421 -49.591 27.785 1.00 11.82 77 VAL A N 1
ATOM 596 C CA . VAL A 1 77 ? -5.466 -48.721 28.310 1.00 10.24 77 VAL A CA 1
ATOM 597 C C . VAL A 1 77 ? -6.391 -49.545 29.197 1.00 11.32 77 VAL A C 1
ATOM 598 O O . VAL A 1 77 ? -6.798 -50.656 28.832 1.00 11.11 77 VAL A O 1
ATOM 602 N N . ILE A 1 78 ? -6.713 -49.008 30.374 1.00 10.89 78 ILE A N 1
ATOM 603 C CA . ILE A 1 78 ? -7.600 -49.676 31.322 1.00 9.74 78 ILE A CA 1
ATOM 604 C C . ILE A 1 78 ? -8.939 -48.968 31.472 1.00 9.86 78 ILE A C 1
ATOM 605 O O . ILE A 1 78 ? -9.882 -49.571 32.011 1.00 14.00 78 ILE A O 1
ATOM 610 N N . GLY A 1 79 ? -9.065 -47.729 31.008 1.00 9.43 79 GLY A N 1
ATOM 611 C CA . GLY A 1 79 ? -10.309 -46.999 31.159 1.00 9.53 79 GLY A CA 1
ATOM 612 C C . GLY A 1 79 ? -10.380 -45.817 30.220 1.00 9.04 79 GLY A C 1
ATOM 613 O O . GLY A 1 79 ? -9.361 -45.334 29.716 1.00 8.17 79 GLY A O 1
ATOM 614 N N . HIS A 1 80 ? -11.607 -45.351 29.997 1.00 8.98 80 HIS A N 1
ATOM 615 C CA . HIS A 1 80 ? -11.838 -44.209 29.127 1.00 7.14 80 HIS A CA 1
ATOM 616 C C . HIS A 1 80 ? -13.052 -43.433 29.616 1.00 7.18 80 HIS A C 1
ATOM 617 O O . HIS A 1 80 ? -14.022 -44.016 30.109 1.00 7.75 80 HIS A O 1
ATOM 624 N N . SER A 1 81 ? -12.974 -42.112 29.490 1.00 6.22 81 SER A N 1
ATOM 625 C CA . SER A 1 81 ? -14.079 -41.218 29.793 1.00 5.04 81 SER A CA 1
ATOM 626 C C . SER A 1 81 ? -13.901 -39.977 28.932 1.00 5.07 81 SER A C 1
ATOM 627 O O . SER A 1 81 ? -12.841 -39.760 28.339 1.00 5.09 81 SER A O 1
ATOM 630 N N . MET A 1 82 ? -14.952 -39.165 28.852 1.00 6.35 82 MET A N 1
ATOM 631 C CA . MET A 1 82 ? -14.968 -37.986 27.993 1.00 6.07 82 MET A CA 1
ATOM 632 C C . MET A 1 82 ? -15.275 -36.740 28.810 1.00 5.13 82 MET A C 1
ATOM 633 O O . MET A 1 82 ? -16.248 -36.713 29.573 1.00 4.27 82 MET A O 1
ATOM 638 N N . GLN A 1 83 ? -14.441 -35.714 28.643 1.00 5.13 83 GLN A N 1
ATOM 639 C CA . GLN A 1 83 ? -14.631 -34.416 29.289 1.00 4.86 83 GLN A CA 1
ATOM 640 C C . GLN A 1 83 ? -14.589 -33.363 28.185 1.00 4.54 83 GLN A C 1
ATOM 641 O O . GLN A 1 83 ? -13.511 -33.024 27.684 1.00 4.32 83 GLN A O 1
ATOM 647 N N . ASN A 1 84 ? -15.765 -32.859 27.807 1.00 4.11 84 ASN A N 1
ATOM 648 C CA . ASN A 1 84 ? -15.901 -31.894 26.718 1.00 4.65 84 ASN A CA 1
ATOM 649 C C . ASN A 1 84 ? -15.302 -32.433 25.424 1.00 5.06 84 ASN A C 1
ATOM 650 O O . ASN A 1 84 ? -15.825 -33.396 24.854 1.00 4.98 84 ASN A O 1
ATOM 655 N N . CYS A 1 85 ? -14.223 -31.822 24.936 1.00 5.61 85 CYS A N 1
ATOM 656 C CA . CYS A 1 85 ? -13.663 -32.201 23.646 1.00 5.37 85 CYS A CA 1
ATOM 657 C C . CYS A 1 85 ? -12.384 -33.024 23.756 1.00 5.23 85 CYS A C 1
ATOM 658 O O . CYS A 1 85 ? -11.682 -33.185 22.754 1.00 5.26 85 CYS A O 1
ATOM 661 N N . VAL A 1 86 ? -12.087 -33.595 24.926 1.00 5.46 86 VAL A N 1
ATOM 662 C CA . VAL A 1 86 ? -10.925 -34.466 25.076 1.00 6.07 86 VAL A CA 1
ATOM 663 C C . VAL A 1 86 ? -11.351 -35.793 25.691 1.00 5.92 86 VAL A C 1
ATOM 664 O O . VAL A 1 86 ? -12.331 -35.871 26.439 1.00 5.07 86 VAL A O 1
ATOM 668 N N . LEU A 1 87 ? -10.609 -36.849 25.355 1.00 6.50 87 LEU A N 1
ATOM 669 C CA . LEU A 1 87 ? -10.789 -38.164 25.955 1.00 5.77 87 LEU A CA 1
ATOM 670 C C . LEU A 1 87 ? -9.662 -38.446 26.937 1.00 5.02 87 LEU A C 1
ATOM 671 O O . LEU A 1 87 ? -8.489 -38.198 26.641 1.00 5.24 87 LEU A O 1
ATOM 676 N N . LYS A 1 88 ? -10.024 -38.976 28.100 1.00 4.59 88 LYS A N 1
ATOM 677 C CA . LYS A 1 88 ? -9.075 -39.277 29.164 1.00 4.22 88 LYS A CA 1
ATOM 678 C C . LYS A 1 88 ? -8.884 -40.786 29.209 1.00 4.10 88 LYS A C 1
ATOM 679 O O . LYS A 1 88 ? -9.793 -41.520 29.611 1.00 4.70 88 LYS A O 1
ATOM 685 N N . LEU A 1 89 ? -7.705 -41.247 28.793 1.00 4.57 89 LEU A N 1
ATOM 686 C CA . LEU A 1 89 ? -7.390 -42.669 28.741 1.00 5.27 89 LEU A CA 1
ATOM 687 C C . LEU A 1 89 ? -6.481 -43.031 29.909 1.00 5.16 89 LEU A C 1
ATOM 688 O O . LEU A 1 89 ? -5.336 -42.569 29.975 1.00 4.84 89 LEU A O 1
ATOM 693 N N . LYS A 1 90 ? -6.989 -43.855 30.824 1.00 6.53 90 LYS A N 1
ATOM 694 C CA . LYS A 1 90 ? -6.169 -44.382 31.904 1.00 7.50 90 LYS A CA 1
ATOM 695 C C . LYS A 1 90 ? -5.299 -45.522 31.388 1.00 7.72 90 LYS A C 1
ATOM 696 O O . LYS A 1 90 ? -5.765 -46.388 30.644 1.00 7.45 90 LYS A O 1
ATOM 702 N N . VAL A 1 91 ? -4.024 -45.511 31.782 1.00 8.84 91 VAL A N 1
ATOM 703 C CA . VAL A 1 91 ? -3.046 -46.474 31.296 1.00 8.70 91 VAL A CA 1
ATOM 704 C C . VAL A 1 91 ? -2.364 -47.151 32.478 1.00 9.59 91 VAL A C 1
ATOM 705 O O . VAL A 1 91 ? -2.351 -46.641 33.599 1.00 8.32 91 VAL A O 1
ATOM 709 N N . ASP A 1 92 ? -1.785 -48.321 32.201 1.00 12.52 92 ASP A N 1
ATOM 710 C CA . ASP A 1 92 ? -1.206 -49.157 33.243 1.00 11.47 92 ASP A CA 1
ATOM 711 C C . ASP A 1 92 ? 0.135 -48.645 33.745 1.00 10.24 92 ASP A C 1
ATOM 712 O O . ASP A 1 92 ? 0.668 -49.209 34.705 1.00 12.64 92 ASP A O 1
ATOM 717 N N . THR A 1 93 ? 0.689 -47.599 33.137 1.00 8.78 93 THR A N 1
ATOM 718 C CA . THR A 1 93 ? 2.021 -47.114 33.483 1.00 8.90 93 THR A CA 1
ATOM 719 C C . THR A 1 93 ? 1.970 -45.598 33.620 1.00 7.04 93 THR A C 1
ATOM 720 O O . THR A 1 93 ? 1.729 -44.892 32.636 1.00 6.65 93 THR A O 1
ATOM 724 N N . ALA A 1 94 ? 2.189 -45.099 34.835 1.00 6.50 94 ALA A N 1
ATOM 725 C CA . ALA A 1 94 ? 2.350 -43.665 35.025 1.00 5.72 94 ALA A CA 1
ATOM 726 C C . ALA A 1 94 ? 3.627 -43.195 34.339 1.00 6.67 94 ALA A C 1
ATOM 727 O O . ALA A 1 94 ? 4.668 -43.855 34.415 1.00 6.57 94 ALA A O 1
ATOM 729 N N . ASN A 1 95 ? 3.542 -42.055 33.660 1.00 5.93 95 ASN A N 1
ATOM 730 C CA . ASN A 1 95 ? 4.684 -41.536 32.910 1.00 5.15 95 ASN A CA 1
ATOM 731 C C . ASN A 1 95 ? 5.823 -41.213 33.868 1.00 5.73 95 ASN A C 1
ATOM 732 O O . ASN A 1 95 ? 5.656 -40.361 34.752 1.00 5.31 95 ASN A O 1
ATOM 737 N N . PRO A 1 96 ? 6.982 -41.864 33.741 1.00 5.89 96 PRO A N 1
ATOM 738 C CA . PRO A 1 96 ? 8.097 -41.545 34.646 1.00 5.97 96 PRO A CA 1
ATOM 739 C C . PRO A 1 96 ? 8.701 -40.173 34.400 1.00 5.55 96 PRO A C 1
ATOM 740 O O . PRO A 1 96 ? 9.296 -39.599 35.321 1.00 5.37 96 PRO A O 1
ATOM 744 N N . LYS A 1 97 ? 8.579 -39.632 33.187 1.00 4.49 97 LYS A N 1
ATOM 745 C CA . LYS A 1 97 ? 9.091 -38.308 32.866 1.00 4.44 97 LYS A CA 1
ATOM 746 C C . LYS A 1 97 ? 8.071 -37.206 33.134 1.00 5.03 97 LYS A C 1
ATOM 747 O O . LYS A 1 97 ? 8.202 -36.107 32.581 1.00 4.82 97 LYS A O 1
ATOM 753 N N . THR A 1 98 ? 7.068 -37.474 33.964 1.00 5.48 98 THR A N 1
ATOM 754 C CA . THR A 1 98 ? 6.021 -36.500 34.247 1.00 5.33 98 THR A CA 1
ATOM 755 C C . THR A 1 98 ? 6.597 -35.293 34.979 1.00 5.16 98 THR A C 1
ATOM 756 O O . THR A 1 98 ? 7.178 -35.456 36.062 1.00 5.36 98 THR A O 1
ATOM 760 N N . PRO A 1 99 ? 6.460 -34.087 34.444 1.00 4.84 99 PRO A N 1
ATOM 761 C CA . PRO A 1 99 ? 6.815 -32.891 35.207 1.00 5.48 99 PRO A CA 1
ATOM 762 C C . PRO A 1 99 ? 5.683 -32.510 36.150 1.00 6.22 99 PRO A C 1
ATOM 763 O O . PRO A 1 99 ? 4.573 -33.041 36.082 1.00 6.78 99 PRO A O 1
ATOM 767 N N . LYS A 1 100 ? 5.982 -31.576 37.047 1.00 5.73 100 LYS A N 1
ATOM 768 C CA . LYS A 1 100 ? 4.923 -30.959 37.830 1.00 9.16 100 LYS A CA 1
ATOM 769 C C . LYS A 1 100 ? 4.114 -30.048 36.919 1.00 5.73 100 LYS A C 1
ATOM 770 O O . LYS A 1 100 ? 4.675 -29.195 36.225 1.00 5.42 100 LYS A O 1
ATOM 776 N N . TYR A 1 101 ? 2.800 -30.243 36.896 1.00 5.55 101 TYR A N 1
ATOM 777 C CA . TYR A 1 101 ? 1.954 -29.552 35.938 1.00 5.26 101 TYR A CA 1
ATOM 778 C C . TYR A 1 101 ? 0.739 -28.950 36.624 1.00 4.34 101 TYR A C 1
ATOM 779 O O . TYR A 1 101 ? 0.291 -29.422 37.672 1.00 3.91 101 TYR A O 1
ATOM 788 N N . LYS A 1 102 ? 0.228 -27.883 36.013 1.00 4.20 102 LYS A N 1
ATOM 789 C CA . LYS A 1 102 ? -1.063 -27.299 36.337 1.00 3.83 102 LYS A CA 1
ATOM 790 C C . LYS A 1 102 ? -1.840 -27.124 35.042 1.00 4.36 102 LYS A C 1
ATOM 791 O O . LYS A 1 102 ? -1.261 -26.790 34.004 1.00 4.28 102 LYS A O 1
ATOM 797 N N . PHE A 1 103 ? -3.145 -27.368 35.099 1.00 4.24 103 PHE A N 1
ATOM 798 C CA . PHE A 1 103 ? -4.031 -27.091 33.973 1.00 4.07 103 PHE A CA 1
ATOM 799 C C . PHE A 1 103 ? -4.580 -25.680 34.143 1.00 3.70 103 PHE A C 1
ATOM 800 O O . PHE A 1 103 ? -5.340 -25.409 35.079 1.00 2.75 103 PHE A O 1
ATOM 808 N N . VAL A 1 104 ? -4.180 -24.778 33.251 1.00 4.51 104 VAL A N 1
ATOM 809 C CA . VAL A 1 104 ? -4.599 -23.385 33.306 1.00 4.29 104 VAL A CA 1
ATOM 810 C C . VAL A 1 104 ? -5.308 -23.027 32.009 1.00 4.70 104 VAL A C 1
ATOM 811 O O . VAL A 1 104 ? -5.088 -23.645 30.963 1.00 5.61 104 VAL A O 1
ATOM 815 N N . ARG A 1 105 ? -6.184 -22.032 32.092 1.00 4.58 105 ARG A N 1
ATOM 816 C CA . ARG A 1 105 ? -6.871 -21.479 30.930 1.00 5.14 105 ARG A CA 1
ATOM 817 C C . ARG A 1 105 ? -6.394 -20.044 30.755 1.00 4.80 105 ARG A C 1
ATOM 818 O O . ARG A 1 105 ? -6.672 -19.186 31.599 1.00 4.26 105 ARG A O 1
ATOM 826 N N . ILE A 1 106 ? -5.664 -19.788 29.674 1.00 4.54 106 ILE A N 1
ATOM 827 C CA . ILE A 1 106 ? -5.219 -18.430 29.397 1.00 5.07 106 ILE A CA 1
ATOM 828 C C . ILE A 1 106 ? -6.362 -17.621 28.794 1.00 5.16 106 ILE A C 1
ATOM 829 O O . ILE A 1 106 ? -7.334 -18.156 28.253 1.00 4.83 106 ILE A O 1
ATOM 834 N N . GLN A 1 107 ? -6.238 -16.307 28.901 1.00 5.69 107 GLN A N 1
ATOM 835 C CA . GLN A 1 107 ? -7.164 -15.345 28.338 1.00 5.99 107 GLN A CA 1
ATOM 836 C C . GLN A 1 107 ? -6.537 -14.660 27.128 1.00 5.17 107 GLN A C 1
ATOM 837 O O . GLN A 1 107 ? -5.318 -14.720 26.939 1.00 5.62 107 GLN A O 1
ATOM 843 N N . PRO A 1 108 ? -7.344 -14.041 26.263 1.00 4.11 108 PRO A N 1
ATOM 844 C CA . PRO A 1 108 ? -6.796 -13.422 25.048 1.00 5.14 108 PRO A CA 1
ATOM 845 C C . PRO A 1 108 ? -5.645 -12.469 25.347 1.00 5.29 108 PRO A C 1
ATOM 846 O O . PRO A 1 108 ? -5.693 -11.677 26.292 1.00 5.46 108 PRO A O 1
ATOM 850 N N . GLY A 1 109 ? -4.600 -12.549 24.524 1.00 4.64 109 GLY A N 1
ATOM 851 C CA . GLY A 1 109 ? -3.420 -11.730 24.678 1.00 5.71 109 GLY A CA 1
ATOM 852 C C . GLY A 1 109 ? -2.238 -12.432 25.319 1.00 5.86 109 GLY A C 1
ATOM 853 O O . GLY A 1 109 ? -1.101 -11.977 25.151 1.00 5.68 109 GLY A O 1
ATOM 854 N N . GLN A 1 110 ? -2.474 -13.517 26.050 1.00 5.35 110 GLN A N 1
ATOM 855 C CA . GLN A 1 110 ? -1.390 -14.269 26.658 1.00 5.76 110 GLN A CA 1
ATOM 856 C C . GLN A 1 110 ? -0.767 -15.218 25.637 1.00 6.57 110 GLN A C 1
ATOM 857 O O . GLN A 1 110 ? -1.395 -15.604 24.646 1.00 7.50 110 GLN A O 1
ATOM 863 N N . THR A 1 111 ? 0.487 -15.584 25.881 1.00 6.26 111 THR A N 1
ATOM 864 C CA . THR A 1 111 ? 1.256 -16.414 24.961 1.00 5.98 111 THR A CA 1
ATOM 865 C C . THR A 1 111 ? 1.631 -17.735 25.629 1.00 6.26 111 THR A C 1
ATOM 866 O O . THR A 1 111 ? 1.403 -17.943 26.824 1.00 6.50 111 THR A O 1
ATOM 870 N N . PHE A 1 112 ? 2.221 -18.624 24.832 1.00 6.19 112 PHE A N 1
ATOM 871 C CA . PHE A 1 112 ? 2.590 -19.971 25.249 1.00 5.41 112 PHE A CA 1
ATOM 872 C C . PHE A 1 112 ? 3.421 -20.599 24.140 1.00 4.92 112 PHE A C 1
ATOM 873 O O . PHE A 1 112 ? 3.348 -20.183 22.982 1.00 4.68 112 PHE A O 1
ATOM 881 N N . SER A 1 113 ? 4.217 -21.599 24.508 1.00 4.98 113 SER A N 1
ATOM 882 C CA . SER A 1 113 ? 5.024 -22.333 23.546 1.00 4.64 113 SER A CA 1
ATOM 883 C C . SER A 1 113 ? 4.238 -23.521 23.009 1.00 5.79 113 SER A C 1
ATOM 884 O O . SER A 1 113 ? 3.583 -24.240 23.768 1.00 5.89 113 SER A O 1
ATOM 887 N N . VAL A 1 114 ? 4.299 -23.719 21.695 1.00 6.24 114 VAL A N 1
ATOM 888 C CA . VAL A 1 114 ? 3.603 -24.813 21.027 1.00 5.66 114 VAL A CA 1
ATOM 889 C C . VAL A 1 114 ? 4.625 -25.861 20.620 1.00 6.75 114 VAL A C 1
ATOM 890 O O . VAL A 1 114 ? 5.637 -25.539 19.986 1.00 6.14 114 VAL A O 1
ATOM 894 N N . LEU A 1 115 ? 4.357 -27.115 20.980 1.00 8.78 115 LEU A N 1
ATOM 895 C CA . LEU A 1 115 ? 5.184 -28.258 20.599 1.00 6.42 115 LEU A CA 1
ATOM 896 C C . LEU A 1 115 ? 4.399 -29.070 19.575 1.00 6.75 115 LEU A C 1
ATOM 897 O O . LEU A 1 115 ? 3.560 -29.900 19.939 1.00 6.69 115 LEU A O 1
ATOM 902 N N . ALA A 1 116 ? 4.666 -28.820 18.295 1.00 6.99 116 ALA A N 1
ATOM 903 C CA . ALA A 1 116 ? 3.994 -29.551 17.230 1.00 6.20 116 ALA A CA 1
ATOM 904 C C . ALA A 1 116 ? 4.535 -30.972 17.160 1.00 6.34 116 ALA A C 1
ATOM 905 O O . ALA A 1 116 ? 5.752 -31.181 17.115 1.00 5.90 116 ALA A O 1
ATOM 907 N N . CYS A 1 117 ? 3.632 -31.951 17.154 1.00 6.27 117 CYS A N 1
ATOM 908 C CA . CYS A 1 117 ? 4.011 -33.355 17.127 1.00 4.88 117 CYS A CA 1
ATOM 909 C C . CYS A 1 117 ? 3.271 -34.071 16.007 1.00 3.68 117 CYS A C 1
ATOM 910 O O . CYS A 1 117 ? 2.166 -33.680 15.618 1.00 4.92 117 CYS A O 1
ATOM 913 N N . TYR A 1 118 ? 3.897 -35.124 15.487 1.00 3.91 118 TYR A N 1
ATOM 914 C CA . TYR A 1 118 ? 3.286 -35.976 14.477 1.00 4.06 118 TYR A CA 1
ATOM 915 C C . TYR A 1 118 ? 3.594 -37.424 14.822 1.00 3.72 118 TYR A C 1
ATOM 916 O O . TYR A 1 118 ? 4.759 -37.780 15.020 1.00 4.14 118 TYR A O 1
ATOM 925 N N . ASN A 1 119 ? 2.542 -38.244 14.910 1.00 3.72 119 ASN A N 1
ATOM 926 C CA . ASN A 1 119 ? 2.639 -39.631 15.375 1.00 3.80 119 ASN A CA 1
ATOM 927 C C . ASN A 1 119 ? 3.190 -39.701 16.799 1.00 4.08 119 ASN A C 1
ATOM 928 O O . ASN A 1 119 ? 3.922 -40.627 17.155 1.00 4.24 119 ASN A O 1
ATOM 933 N N . GLY A 1 120 ? 2.837 -38.715 17.622 1.00 3.78 120 GLY A N 1
ATOM 934 C CA . GLY A 1 120 ? 3.346 -38.641 18.976 1.00 3.59 120 GLY A CA 1
ATOM 935 C C . GLY A 1 120 ? 4.782 -38.185 19.099 1.00 4.00 120 GLY A C 1
ATOM 936 O O . GLY A 1 120 ? 5.266 -38.021 20.225 1.00 3.41 120 GLY A O 1
ATOM 937 N N . SER A 1 121 ? 5.481 -37.978 17.982 1.00 4.62 121 SER A N 1
ATOM 938 C CA . SER A 1 121 ? 6.856 -37.511 18.003 1.00 4.35 121 SER A CA 1
ATOM 939 C C . SER A 1 121 ? 6.874 -36.006 17.806 1.00 5.18 121 SER A C 1
ATOM 940 O O . SER A 1 121 ? 6.337 -35.519 16.798 1.00 5.53 121 SER A O 1
ATOM 943 N N . PRO A 1 122 ? 7.464 -35.235 18.717 1.00 5.35 122 PRO A N 1
ATOM 944 C CA . PRO A 1 122 ? 7.510 -33.783 18.529 1.00 7.33 122 PRO A CA 1
ATOM 945 C C . PRO A 1 122 ? 8.394 -33.411 17.349 1.00 5.57 122 PRO A C 1
ATOM 946 O O . PRO A 1 122 ? 9.379 -34.086 17.045 1.00 4.75 122 PRO A O 1
ATOM 950 N N . SER A 1 123 ? 8.030 -32.319 16.683 1.00 6.44 123 SER A N 1
ATOM 951 C CA . SER A 1 123 ? 8.724 -31.894 15.473 1.00 6.42 123 SER A CA 1
ATOM 952 C C . SER A 1 123 ? 9.315 -30.495 15.560 1.00 5.52 123 SER A C 1
ATOM 953 O O . SER A 1 123 ? 10.396 -30.258 15.015 1.00 4.63 123 SER A O 1
ATOM 956 N N . GLY A 1 124 ? 8.644 -29.558 16.225 1.00 5.71 124 GLY A N 1
ATOM 957 C CA . GLY A 1 124 ? 9.156 -28.201 16.310 1.00 5.36 124 GLY A CA 1
ATOM 958 C C . GLY A 1 124 ? 8.421 -27.389 17.352 1.00 5.55 124 GLY A C 1
ATOM 959 O O . GLY A 1 124 ? 7.269 -27.676 17.693 1.00 6.17 124 GLY A O 1
ATOM 960 N N . VAL A 1 125 ? 9.106 -26.362 17.854 1.00 5.22 125 VAL A N 1
ATOM 961 C CA . VAL A 1 125 ? 8.551 -25.477 18.873 1.00 5.15 125 VAL A CA 1
ATOM 962 C C . VAL A 1 125 ? 8.503 -24.053 18.335 1.00 5.02 125 VAL A C 1
ATOM 963 O O . VAL A 1 125 ? 9.351 -23.637 17.538 1.00 5.44 125 VAL A O 1
ATOM 967 N N . TYR A 1 126 ? 7.489 -23.308 18.775 1.00 5.14 126 TYR A N 1
ATOM 968 C CA . TYR A 1 126 ? 7.339 -21.906 18.406 1.00 4.90 126 TYR A CA 1
ATOM 969 C C . TYR A 1 126 ? 6.349 -21.256 19.364 1.00 4.00 126 TYR A C 1
ATOM 970 O O . TYR A 1 126 ? 5.722 -21.923 20.190 1.00 4.80 126 TYR A O 1
ATOM 979 N N . GLN A 1 127 ? 6.223 -19.937 19.243 1.00 4.84 127 GLN A N 1
ATOM 980 C CA . GLN A 1 127 ? 5.468 -19.120 20.183 1.00 4.83 127 GLN A CA 1
ATOM 981 C C . GLN A 1 127 ? 4.210 -18.575 19.522 1.00 5.78 127 GLN A C 1
ATOM 982 O O . GLN A 1 127 ? 4.275 -17.992 18.434 1.00 5.24 127 GLN A O 1
ATOM 988 N N . CYS A 1 128 ? 3.073 -18.748 20.194 1.00 6.08 128 CYS A N 1
ATOM 989 C CA . CYS A 1 128 ? 1.786 -18.276 19.710 1.00 5.40 128 CYS A CA 1
ATOM 990 C C . CYS A 1 128 ? 1.111 -17.444 20.788 1.00 7.08 128 CYS A C 1
ATOM 991 O O . CYS A 1 128 ? 1.487 -17.483 21.963 1.00 6.31 128 CYS A O 1
ATOM 994 N N . ALA A 1 129 ? 0.095 -16.694 20.369 1.00 10.83 129 ALA A N 1
ATOM 995 C CA . ALA A 1 129 ? -0.736 -15.925 21.280 1.00 7.61 129 ALA A CA 1
ATOM 996 C C . ALA A 1 129 ? -2.200 -16.237 21.006 1.00 6.41 129 ALA A C 1
ATOM 997 O O . ALA A 1 129 ? -2.596 -16.475 19.862 1.00 6.21 129 ALA A O 1
ATOM 999 N N . MET A 1 130 ? -2.997 -16.251 22.072 1.00 5.85 130 MET A N 1
ATOM 1000 C CA . MET A 1 130 ? -4.447 -16.389 21.948 1.00 5.91 130 MET A CA 1
ATOM 1001 C C . MET A 1 130 ? -5.004 -15.056 21.464 1.00 5.30 130 MET A C 1
ATOM 1002 O O . MET A 1 130 ? -5.154 -14.111 22.241 1.00 4.69 130 MET A O 1
ATOM 1007 N N . ARG A 1 131 ? -5.295 -14.974 20.165 1.00 5.72 131 ARG A N 1
ATOM 1008 C CA . ARG A 1 131 ? -5.806 -13.744 19.586 1.00 5.61 131 ARG A CA 1
ATOM 1009 C C . ARG A 1 131 ? -7.154 -13.382 20.207 1.00 6.00 131 ARG A C 1
ATOM 1010 O O . ARG A 1 131 ? -7.850 -14.245 20.750 1.00 5.60 131 ARG A O 1
ATOM 1018 N N . PRO A 1 132 ? -7.527 -12.099 20.159 1.00 7.01 132 PRO A N 1
ATOM 1019 C CA . PRO A 1 132 ? -8.840 -11.695 20.688 1.00 6.06 132 PRO A CA 1
ATOM 1020 C C . PRO A 1 132 ? -9.998 -12.494 20.126 1.00 6.23 132 PRO A C 1
ATOM 1021 O O . PRO A 1 132 ? -10.935 -12.815 20.866 1.00 7.30 132 PRO A O 1
ATOM 1025 N N . ASN A 1 133 ? -9.960 -12.837 18.840 1.00 7.68 133 ASN A N 1
ATOM 1026 C CA . ASN A 1 133 ? -11.000 -13.675 18.247 1.00 6.59 133 ASN A CA 1
ATOM 1027 C C . ASN A 1 133 ? -10.865 -15.143 18.627 1.00 5.88 133 ASN A C 1
ATOM 1028 O O . ASN A 1 133 ? -11.478 -15.992 17.972 1.00 6.33 133 ASN A O 1
ATOM 1033 N N . PHE A 1 134 ? -10.050 -15.450 19.639 1.00 6.44 134 PHE A N 1
ATOM 1034 C CA . PHE A 1 134 ? -9.975 -16.779 20.245 1.00 6.69 134 PHE A CA 1
ATOM 1035 C C . PHE A 1 134 ? -9.400 -17.831 19.300 1.00 6.47 134 PHE A C 1
ATOM 1036 O O . PHE A 1 134 ? -9.748 -19.013 19.387 1.00 7.03 134 PHE A O 1
ATOM 1044 N N . THR A 1 135 ? -8.517 -17.421 18.401 1.00 6.11 135 THR A N 1
ATOM 1045 C CA . THR A 1 135 ? -7.752 -18.341 17.578 1.00 6.28 135 THR A CA 1
ATOM 1046 C C . THR A 1 135 ? -6.267 -18.070 17.777 1.00 6.36 135 THR A C 1
ATOM 1047 O O . THR A 1 135 ? -5.871 -17.032 18.312 1.00 6.23 135 THR A O 1
ATOM 1051 N N . ILE A 1 136 ? -5.446 -19.029 17.365 1.00 6.73 136 ILE A N 1
ATOM 1052 C CA . ILE A 1 136 ? -4.010 -18.825 17.274 1.00 6.14 136 ILE A CA 1
ATOM 1053 C C . ILE A 1 136 ? -3.615 -18.957 15.810 1.00 6.42 136 ILE A C 1
ATOM 1054 O O . ILE A 1 136 ? -4.320 -19.566 14.998 1.00 5.28 136 ILE A O 1
ATOM 1059 N N . LYS A 1 137 ? -2.480 -18.355 15.467 1.00 6.77 137 LYS A N 1
ATOM 1060 C CA . LYS A 1 137 ? -1.937 -18.405 14.113 1.00 6.00 137 LYS A CA 1
ATOM 1061 C C . LYS A 1 137 ? -0.700 -19.297 14.149 1.00 5.19 137 LYS A C 1
ATOM 1062 O O . LYS A 1 137 ? 0.435 -18.822 14.121 1.00 7.17 137 LYS A O 1
ATOM 1068 N N . GLY A 1 138 ? -0.928 -20.606 14.216 1.00 5.23 138 GLY A N 1
ATOM 1069 C CA . GLY A 1 138 ? 0.139 -21.575 14.307 1.00 5.15 138 GLY A CA 1
ATOM 1070 C C . GLY A 1 138 ? 0.555 -22.123 12.956 1.00 5.95 138 GLY A C 1
ATOM 1071 O O . GLY A 1 138 ? 0.262 -21.553 11.898 1.00 5.74 138 GLY A O 1
ATOM 1072 N N . SER A 1 139 ? 1.263 -23.250 12.997 1.00 5.61 139 SER A N 1
ATOM 1073 C CA . SER A 1 139 ? 1.660 -23.991 11.800 1.00 5.88 139 SER A CA 1
ATOM 1074 C C . SER A 1 139 ? 1.345 -25.461 12.069 1.00 6.09 139 SER A C 1
ATOM 1075 O O . SER A 1 139 ? 2.114 -26.156 12.741 1.00 6.05 139 SER A O 1
ATOM 1078 N N . PHE A 1 140 ? 0.209 -25.929 11.555 1.00 5.16 140 PHE A N 1
ATOM 1079 C CA . PHE A 1 140 ? -0.295 -27.258 11.869 1.00 5.15 140 PHE A CA 1
ATOM 1080 C C . PHE A 1 140 ? -0.701 -27.962 10.585 1.00 5.75 140 PHE A C 1
ATOM 1081 O O . PHE A 1 140 ? -1.408 -27.383 9.754 1.00 6.60 140 PHE A O 1
ATOM 1089 N N . LEU A 1 141 ? -0.267 -29.207 10.428 1.00 5.73 141 LEU A N 1
ATOM 1090 C CA . LEU A 1 141 ? -0.626 -30.025 9.282 1.00 5.80 141 LEU A CA 1
ATOM 1091 C C . LEU A 1 141 ? -1.495 -31.193 9.745 1.00 5.42 141 LEU A C 1
ATOM 1092 O O . LEU A 1 141 ? -1.888 -31.276 10.915 1.00 5.64 141 LEU A O 1
ATOM 1097 N N . ASN A 1 142 ? -1.805 -32.099 8.819 1.00 6.34 142 ASN A N 1
ATOM 1098 C CA . ASN A 1 142 ? -2.681 -33.221 9.133 1.00 6.14 142 ASN A CA 1
ATOM 1099 C C . ASN A 1 142 ? -1.969 -34.202 10.057 1.00 5.97 142 ASN A C 1
ATOM 1100 O O . ASN A 1 142 ? -0.820 -34.582 9.812 1.00 5.59 142 ASN A O 1
ATOM 1105 N N . GLY A 1 143 ? -2.652 -34.608 11.122 1.00 5.58 143 GLY A N 1
ATOM 1106 C CA . GLY A 1 143 ? -2.041 -35.425 12.148 1.00 5.77 143 GLY A CA 1
ATOM 1107 C C . GLY A 1 143 ? -1.346 -34.655 13.247 1.00 6.03 143 GLY A C 1
ATOM 1108 O O . GLY A 1 143 ? -0.655 -35.268 14.069 1.00 6.48 143 GLY A O 1
ATOM 1109 N N . SER A 1 144 ? -1.497 -33.332 13.283 1.00 6.29 144 SER A N 1
ATOM 1110 C CA . SER A 1 144 ? -0.927 -32.501 14.333 1.00 5.32 144 SER A CA 1
ATOM 1111 C C . SER A 1 144 ? -1.898 -32.248 15.476 1.00 5.84 144 SER A C 1
ATOM 1112 O O . SER A 1 144 ? -1.552 -31.521 16.412 1.00 5.96 144 SER A O 1
ATOM 1115 N N . ALA A 1 145 ? -3.103 -32.811 15.415 1.00 6.64 145 ALA A N 1
ATOM 1116 C CA . ALA A 1 145 ? -4.027 -32.706 16.534 1.00 6.50 145 ALA A CA 1
ATOM 1117 C C . ALA A 1 145 ? -3.440 -33.405 17.752 1.00 6.69 145 ALA A C 1
ATOM 1118 O O . ALA A 1 145 ? -2.763 -34.430 17.632 1.00 7.73 145 ALA A O 1
ATOM 1120 N N . GLY A 1 146 ? -3.691 -32.840 18.930 1.00 5.13 146 GLY A N 1
ATOM 1121 C CA . GLY A 1 146 ? -3.137 -33.351 20.159 1.00 7.00 146 GLY A CA 1
ATOM 1122 C C . GLY A 1 146 ? -1.874 -32.654 20.618 1.00 7.45 146 GLY A C 1
ATOM 1123 O O . GLY A 1 146 ? -1.480 -32.823 21.778 1.00 7.86 146 GLY A O 1
ATOM 1124 N N . SER A 1 147 ? -1.224 -31.894 19.741 1.00 3.23 147 SER A N 1
ATOM 1125 C CA . SER A 1 147 ? -0.121 -31.050 20.173 1.00 7.26 147 SER A CA 1
ATOM 1126 C C . SER A 1 147 ? -0.615 -30.042 21.204 1.00 8.55 147 SER A C 1
ATOM 1127 O O . SER A 1 147 ? -1.770 -29.608 21.178 1.00 8.10 147 SER A O 1
ATOM 1130 N N . VAL A 1 148 ? 0.268 -29.679 22.128 1.00 5.49 148 VAL A N 1
ATOM 1131 C CA . VAL A 1 148 ? -0.125 -28.905 23.296 1.00 11.60 148 VAL A CA 1
ATOM 1132 C C . VAL A 1 148 ? 0.627 -27.583 23.323 1.00 14.67 148 VAL A C 1
ATOM 1133 O O . VAL A 1 148 ? 1.761 -27.472 22.846 1.00 8.10 148 VAL A O 1
ATOM 1137 N N . GLY A 1 149 ? -0.030 -26.572 23.885 1.00 3.99 149 GLY A N 1
ATOM 1138 C CA . GLY A 1 149 ? 0.601 -25.308 24.213 1.00 8.95 149 GLY A CA 1
ATOM 1139 C C . GLY A 1 149 ? 0.800 -25.227 25.715 1.00 8.16 149 GLY A C 1
ATOM 1140 O O . GLY A 1 149 ? -0.008 -25.751 26.487 1.00 3.58 149 GLY A O 1
ATOM 1141 N N . PHE A 1 150 ? 1.879 -24.572 26.132 1.00 6.02 150 PHE A N 1
ATOM 1142 C CA . PHE A 1 150 ? 2.272 -24.628 27.533 1.00 5.93 150 PHE A CA 1
ATOM 1143 C C . PHE A 1 150 ? 3.100 -23.404 27.891 1.00 5.41 150 PHE A C 1
ATOM 1144 O O . PHE A 1 150 ? 3.523 -22.631 27.029 1.00 5.10 150 PHE A O 1
ATOM 1152 N N . ASN A 1 151 ? 3.325 -23.248 29.193 1.00 5.82 151 ASN A N 1
ATOM 1153 C CA . ASN A 1 151 ? 4.283 -22.296 29.731 1.00 5.58 151 ASN A CA 1
ATOM 1154 C C . ASN A 1 151 ? 4.978 -22.944 30.918 1.00 5.66 151 ASN A C 1
ATOM 1155 O O . ASN A 1 151 ? 4.378 -23.739 31.645 1.00 5.68 151 ASN A O 1
ATOM 1160 N N . ILE A 1 152 ? 6.249 -22.605 31.106 1.00 5.86 152 ILE A N 1
ATOM 1161 C CA . ILE A 1 152 ? 7.052 -23.147 32.196 1.00 7.78 152 ILE A CA 1
ATOM 1162 C C . ILE A 1 152 ? 7.387 -21.999 33.138 1.00 8.43 152 ILE A C 1
ATOM 1163 O O . ILE A 1 152 ? 8.127 -21.079 32.768 1.00 8.92 152 ILE A O 1
ATOM 1168 N N . ASP A 1 153 ? 6.832 -22.043 34.352 1.00 10.58 153 ASP A N 1
ATOM 1169 C CA . ASP A 1 153 ? 7.183 -21.047 35.361 1.00 16.05 153 ASP A CA 1
ATOM 1170 C C . ASP A 1 153 ? 8.656 -21.152 35.734 1.00 21.57 153 ASP A C 1
ATOM 1171 O O . ASP A 1 153 ? 9.398 -20.165 35.670 1.00 25.42 153 ASP A O 1
ATOM 1173 N N . TYR A 1 154 ? 9.096 -22.348 36.125 1.00 19.41 154 TYR A N 1
ATOM 1174 C CA . TYR A 1 154 ? 10.509 -22.626 36.350 1.00 19.43 154 TYR A CA 1
ATOM 1175 C C . TYR A 1 154 ? 10.758 -24.120 36.209 1.00 13.67 154 TYR A C 1
ATOM 1176 O O . TYR A 1 154 ? 11.503 -24.552 35.324 1.00 10.86 154 TYR A O 1
ATOM 1185 N N . ASP A 1 155 ? 10.134 -24.919 37.072 1.00 12.85 155 ASP A N 1
ATOM 1186 C CA . ASP A 1 155 ? 10.099 -26.363 36.900 1.00 11.53 155 ASP A CA 1
ATOM 1187 C C . ASP A 1 155 ? 8.685 -26.886 36.692 1.00 8.00 155 ASP A C 1
ATOM 1188 O O . ASP A 1 155 ? 8.500 -28.104 36.590 1.00 6.58 155 ASP A O 1
ATOM 1193 N N . CYS A 1 156 ? 7.691 -26.005 36.613 1.00 7.28 156 CYS A N 1
ATOM 1194 C CA . CYS A 1 156 ? 6.290 -26.383 36.497 1.00 6.95 156 CYS A CA 1
ATOM 1195 C C . CYS A 1 156 ? 5.779 -26.033 35.107 1.00 7.40 156 CYS A C 1
ATOM 1196 O O . CYS A 1 156 ? 5.950 -24.899 34.647 1.00 8.21 156 CYS A O 1
ATOM 1199 N N . VAL A 1 157 ? 5.147 -27.001 34.448 1.00 6.58 157 VAL A N 1
ATOM 1200 C CA . VAL A 1 157 ? 4.610 -26.824 33.103 1.00 6.04 157 VAL A CA 1
ATOM 1201 C C . VAL A 1 157 ? 3.121 -26.531 33.215 1.00 5.28 157 VAL A C 1
ATOM 1202 O O . VAL A 1 157 ? 2.346 -27.377 33.675 1.00 5.06 157 VAL A O 1
ATOM 1206 N N . SER A 1 158 ? 2.718 -25.339 32.784 1.00 6.58 158 SER A N 1
ATOM 1207 C CA . SER A 1 158 ? 1.310 -24.947 32.773 1.00 6.23 158 SER A CA 1
ATOM 1208 C C . SER A 1 158 ? 0.751 -25.220 31.382 1.00 6.81 158 SER A C 1
ATOM 1209 O O . SER A 1 158 ? 0.911 -24.410 30.466 1.00 6.72 158 SER A O 1
ATOM 1212 N N . PHE A 1 159 ? 0.100 -26.369 31.222 1.00 6.34 159 PHE A N 1
ATOM 1213 C CA . PHE A 1 159 ? -0.569 -26.693 29.969 1.00 7.50 159 PHE A CA 1
ATOM 1214 C C . PHE A 1 159 ? -1.853 -25.882 29.855 1.00 4.63 159 PHE A C 1
ATOM 1215 O O . PHE A 1 159 ? -2.664 -25.851 30.787 1.00 5.75 159 PHE A O 1
ATOM 1223 N N . CYS A 1 160 ? -2.032 -25.219 28.710 1.00 10.98 160 CYS A N 1
ATOM 1224 C CA . CYS A 1 160 ? -3.157 -24.311 28.532 1.00 10.26 160 CYS A CA 1
ATOM 1225 C C . CYS A 1 160 ? -3.784 -24.397 27.146 1.00 4.22 160 CYS A C 1
ATOM 1226 O O . CYS A 1 160 ? -4.673 -23.593 26.835 1.00 7.71 160 CYS A O 1
ATOM 1229 N N . TYR A 1 161 ? -3.356 -25.334 26.306 1.00 9.80 161 TYR A N 1
ATOM 1230 C CA . TYR A 1 161 ? -3.882 -25.432 24.953 1.00 8.36 161 TYR A CA 1
ATOM 1231 C C . TYR A 1 161 ? -3.722 -26.864 24.464 1.00 8.08 161 TYR A C 1
ATOM 1232 O O . TYR A 1 161 ? -2.874 -27.613 24.957 1.00 7.90 161 TYR A O 1
ATOM 1241 N N . MET A 1 162 ? -4.563 -27.236 23.501 1.00 6.32 162 MET A N 1
ATOM 1242 C CA . MET A 1 162 ? -4.469 -28.539 22.855 1.00 3.79 162 MET A CA 1
ATOM 1243 C C . MET A 1 162 ? -5.066 -28.417 21.463 1.00 4.64 162 MET A C 1
ATOM 1244 O O . MET A 1 162 ? -6.234 -28.042 21.321 1.00 5.28 162 MET A O 1
ATOM 1249 N N . HIS A 1 163 ? -4.270 -28.723 20.442 1.00 4.62 163 HIS A N 1
ATOM 1250 C CA . HIS A 1 163 ? -4.687 -28.442 19.077 1.00 4.60 163 HIS A CA 1
ATOM 1251 C C . HIS A 1 163 ? -5.807 -29.375 18.640 1.00 5.19 163 HIS A C 1
ATOM 1252 O O . HIS A 1 163 ? -5.825 -30.562 18.983 1.00 5.32 163 HIS A O 1
ATOM 1259 N N . HIS A 1 164 ? -6.742 -28.829 17.862 1.00 5.55 164 HIS A N 1
ATOM 1260 C CA . HIS A 1 164 ? -7.858 -29.619 17.365 1.00 5.19 164 HIS A CA 1
ATOM 1261 C C . HIS A 1 164 ? -8.026 -29.489 15.855 1.00 5.40 164 HIS A C 1
ATOM 1262 O O . HIS A 1 164 ? -8.144 -30.500 15.157 1.00 4.89 164 HIS A O 1
ATOM 1269 N N . MET A 1 165 ? -8.026 -28.266 15.329 1.00 5.49 165 MET A N 1
ATOM 1270 C CA . MET A 1 165 ? -8.500 -28.060 13.966 1.00 5.86 165 MET A CA 1
ATOM 1271 C C . MET A 1 165 ? -7.985 -26.734 13.424 1.00 6.56 165 MET A C 1
ATOM 1272 O O . MET A 1 165 ? -7.363 -25.943 14.138 1.00 6.35 165 MET A O 1
ATOM 1277 N N . GLU A 1 166 ? -8.275 -26.502 12.140 1.00 6.41 166 GLU A N 1
ATOM 1278 C CA . GLU A 1 166 ? -7.884 -25.304 11.408 1.00 5.78 166 GLU A CA 1
ATOM 1279 C C . GLU A 1 166 ? -9.094 -24.747 10.671 1.00 5.98 166 GLU A C 1
ATOM 1280 O O . GLU A 1 166 ? -9.847 -25.500 10.046 1.00 7.32 166 GLU A O 1
ATOM 1286 N N . LEU A 1 167 ? -9.279 -23.432 10.749 1.00 5.70 167 LEU A N 1
ATOM 1287 C CA . LEU A 1 167 ? -10.423 -22.766 10.136 1.00 5.57 167 LEU A CA 1
ATOM 1288 C C . LEU A 1 167 ? -10.159 -22.517 8.653 1.00 6.12 167 LEU A C 1
ATOM 1289 O O . LEU A 1 167 ? -9.037 -22.690 8.174 1.00 5.78 167 LEU A O 1
ATOM 1294 N N . PRO A 1 168 ? -11.187 -22.126 7.885 1.00 6.90 168 PRO A N 1
ATOM 1295 C CA . PRO A 1 168 ? -10.956 -21.850 6.454 1.00 6.55 168 PRO A CA 1
ATOM 1296 C C . PRO A 1 168 ? -9.945 -20.745 6.201 1.00 5.64 168 PRO A C 1
ATOM 1297 O O . PRO A 1 168 ? -9.198 -20.814 5.216 1.00 5.61 168 PRO A O 1
ATOM 1301 N N . THR A 1 169 ? -9.893 -19.727 7.062 1.00 5.43 169 THR A N 1
ATOM 1302 C CA . THR A 1 169 ? -8.934 -18.641 6.896 1.00 4.60 169 THR A CA 1
ATOM 1303 C C . THR A 1 169 ? -7.491 -19.087 7.095 1.00 4.67 169 THR A C 1
ATOM 1304 O O . THR A 1 169 ? -6.575 -18.337 6.740 1.00 4.50 169 THR A O 1
ATOM 1308 N N . GLY A 1 170 ? -7.262 -20.272 7.654 1.00 4.47 170 GLY A N 1
ATOM 1309 C CA . GLY A 1 170 ? -5.921 -20.777 7.848 1.00 4.17 170 GLY A CA 1
ATOM 1310 C C . GLY A 1 170 ? -5.382 -20.659 9.255 1.00 4.86 170 GLY A C 1
ATOM 1311 O O . GLY A 1 170 ? -4.235 -21.058 9.493 1.00 5.53 170 GLY A O 1
ATOM 1312 N N . VAL A 1 171 ? -6.157 -20.113 10.192 1.00 5.08 171 VAL A N 1
ATOM 1313 C CA . VAL A 1 171 ? -5.736 -20.054 11.587 1.00 5.10 171 VAL A CA 1
ATOM 1314 C C . VAL A 1 171 ? -6.256 -21.307 12.275 1.00 5.52 171 VAL A C 1
ATOM 1315 O O . VAL A 1 171 ? -6.931 -22.132 11.649 1.00 5.27 171 VAL A O 1
ATOM 1319 N N . HIS A 1 172 ? -5.963 -21.454 13.564 1.00 6.05 172 HIS A N 1
ATOM 1320 C CA . HIS A 1 172 ? -6.179 -22.713 14.258 1.00 5.65 172 HIS A CA 1
ATOM 1321 C C . HIS A 1 172 ? -6.947 -22.489 15.551 1.00 5.73 172 HIS A C 1
ATOM 1322 O O . HIS A 1 172 ? -6.8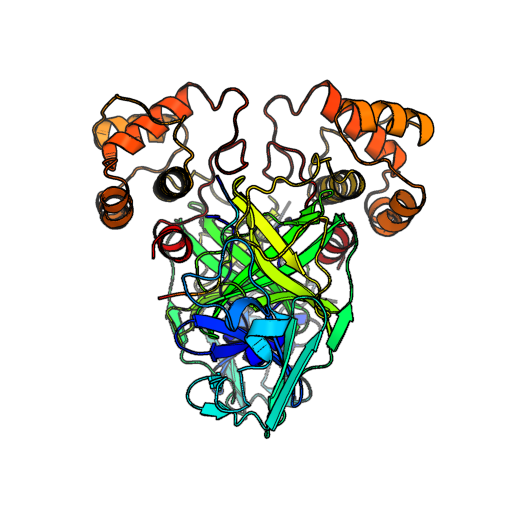38 -21.436 16.186 1.00 5.86 172 HIS A O 1
ATOM 1329 N N . ALA A 1 173 ? -7.722 -23.502 15.934 1.00 6.24 173 ALA A N 1
ATOM 1330 C CA . ALA A 1 173 ? -8.550 -23.460 17.129 1.00 6.89 173 ALA A CA 1
ATOM 1331 C C . ALA A 1 173 ? -8.299 -24.702 17.971 1.00 6.74 173 ALA A C 1
ATOM 1332 O O . ALA A 1 173 ? -8.022 -25.785 17.446 1.00 6.36 173 ALA A O 1
ATOM 1334 N N . GLY A 1 174 ? -8.397 -24.536 19.285 1.00 5.85 174 GLY A N 1
ATOM 1335 C CA . GLY A 1 174 ? -8.191 -25.642 20.190 1.00 5.21 174 GLY A CA 1
ATOM 1336 C C . GLY A 1 174 ? -8.868 -25.401 21.520 1.00 5.75 174 GLY A C 1
ATOM 1337 O O . GLY A 1 174 ? -9.612 -24.434 21.695 1.00 6.39 174 GLY A O 1
ATOM 1338 N N . THR A 1 175 ? -8.596 -26.296 22.463 1.00 8.76 175 THR A N 1
ATOM 1339 C CA . THR A 1 175 ? -9.217 -26.282 23.778 1.00 5.82 175 THR A CA 1
ATOM 1340 C C . THR A 1 175 ? -8.152 -26.139 24.856 1.00 6.82 175 THR A C 1
ATOM 1341 O O . THR A 1 175 ? -6.953 -26.284 24.603 1.00 7.75 175 THR A O 1
ATOM 1345 N N . ASP A 1 176 ? -8.601 -25.852 26.077 1.00 21.57 176 ASP A N 1
ATOM 1346 C CA . ASP A 1 176 ? -7.743 -26.059 27.230 1.00 5.21 176 ASP A CA 1
ATOM 1347 C C . ASP A 1 176 ? -7.673 -27.555 27.536 1.00 6.72 176 ASP A C 1
ATOM 1348 O O . ASP A 1 176 ? -8.257 -28.389 26.836 1.00 6.01 176 ASP A O 1
ATOM 1353 N N . LEU A 1 177 ? -6.953 -27.908 28.599 1.00 6.73 177 LEU A N 1
ATOM 1354 C CA . LEU A 1 177 ? -6.814 -29.314 28.962 1.00 6.76 177 LEU A CA 1
ATOM 1355 C C . LEU A 1 177 ? -8.016 -29.855 29.730 1.00 6.03 177 LEU A C 1
ATOM 1356 O O . LEU A 1 177 ? -7.945 -30.967 30.263 1.00 5.90 177 LEU A O 1
ATOM 1361 N N . GLU A 1 178 ? -9.110 -29.099 29.804 1.00 6.09 178 GLU A N 1
ATOM 1362 C CA . GLU A 1 178 ? -10.391 -29.610 30.272 1.00 6.35 178 GLU A CA 1
ATOM 1363 C C . GLU A 1 178 ? -11.415 -29.652 29.142 1.00 5.72 178 GLU A C 1
ATOM 1364 O O . GLU A 1 178 ? -12.621 -29.547 29.382 1.00 5.31 178 GLU A O 1
ATOM 1370 N N . GLY A 1 179 ? -10.940 -29.795 27.904 1.00 5.93 179 GLY A N 1
ATOM 1371 C CA . GLY A 1 179 ? -11.795 -29.932 26.743 1.00 5.42 179 GLY A CA 1
ATOM 1372 C C . GLY A 1 179 ? -12.551 -28.690 26.332 1.00 5.37 179 GLY A C 1
ATOM 1373 O O . GLY A 1 179 ? -13.277 -28.734 25.331 1.00 4.59 179 GLY A O 1
ATOM 1374 N N . ASN A 1 180 ? -12.413 -27.585 27.060 1.00 6.07 180 ASN A N 1
ATOM 1375 C CA . ASN A 1 180 ? -13.177 -26.376 26.773 1.00 5.29 180 ASN A CA 1
ATOM 1376 C C . ASN A 1 180 ? -12.476 -25.593 25.668 1.00 5.50 180 ASN A C 1
ATOM 1377 O O . ASN A 1 180 ? -11.371 -25.078 25.864 1.00 5.26 180 ASN A O 1
ATOM 1382 N N . PHE A 1 181 ? -13.121 -25.505 24.505 1.00 5.69 181 PHE A N 1
ATOM 1383 C CA . PHE A 1 181 ? -12.584 -24.794 23.349 1.00 5.85 181 PHE A CA 1
ATOM 1384 C C . PHE A 1 181 ? -12.243 -23.345 23.677 1.00 6.23 181 PHE A C 1
ATOM 1385 O O . PHE A 1 181 ? -12.746 -22.787 24.658 1.00 7.35 181 PHE A O 1
ATOM 1393 N N . TYR A 1 182 ? -11.381 -22.733 22.871 1.00 5.89 182 TYR A N 1
ATOM 1394 C CA . TYR A 1 182 ? -11.155 -21.291 22.914 1.00 6.49 182 TYR A CA 1
ATOM 1395 C C . TYR A 1 182 ? -11.954 -20.680 21.769 1.00 8.06 182 TYR A C 1
ATOM 1396 O O . TYR A 1 182 ? -11.556 -20.771 20.607 1.00 9.01 182 TYR A O 1
ATOM 1405 N N . GLY A 1 183 ? -13.101 -20.088 22.093 1.00 7.51 183 GLY A N 1
ATOM 1406 C CA . GLY A 1 183 ? -13.932 -19.454 21.098 1.00 8.28 183 GLY A CA 1
ATOM 1407 C C . GLY A 1 183 ? -15.257 -20.153 20.883 1.00 9.28 183 GLY A C 1
ATOM 1408 O O . GLY A 1 183 ? -15.574 -21.154 21.532 1.00 9.21 183 GLY A O 1
ATOM 1409 N N . PRO A 1 184 ? -16.057 -19.640 19.943 1.00 9.77 184 PRO A N 1
ATOM 1410 C CA . PRO A 1 184 ? -17.388 -20.212 19.708 1.00 9.30 184 PRO A CA 1
ATOM 1411 C C . PRO A 1 184 ? -17.330 -21.434 18.808 1.00 11.86 184 PRO A C 1
ATOM 1412 O O . PRO A 1 184 ? -18.294 -21.746 18.102 1.00 10.63 184 PRO A O 1
ATOM 1416 N N . PHE A 1 185 ? -16.201 -22.135 18.834 1.00 11.94 185 PHE A N 1
ATOM 1417 C CA . PHE A 1 185 ? -15.928 -23.202 17.885 1.00 9.59 185 PHE A CA 1
ATOM 1418 C C . PHE A 1 185 ? -16.349 -24.561 18.434 1.00 8.58 185 PHE A C 1
ATOM 1419 O O . PHE A 1 185 ? -16.473 -24.770 19.644 1.00 6.94 185 PHE A O 1
ATOM 1427 N N . VAL A 1 186 ? -16.573 -25.492 17.504 1.00 8.32 186 VAL A N 1
ATOM 1428 C CA . VAL A 1 186 ? -16.910 -26.874 17.814 1.00 7.18 186 VAL A CA 1
ATOM 1429 C C . VAL A 1 186 ? -16.072 -27.770 16.912 1.00 6.86 186 VAL A C 1
ATOM 1430 O O . VAL A 1 186 ? -15.586 -27.349 15.860 1.00 6.41 186 VAL A O 1
ATOM 1434 N N . ASP A 1 187 ? -15.912 -29.024 17.334 1.00 6.76 187 ASP A N 1
ATOM 1435 C CA . ASP A 1 187 ? -15.080 -29.977 16.598 1.00 7.09 187 ASP A CA 1
ATOM 1436 C C . ASP A 1 187 ? -15.918 -30.691 15.537 1.00 7.45 187 ASP A C 1
ATOM 1437 O O . ASP A 1 187 ? -16.213 -31.884 15.621 1.00 8.15 187 ASP A O 1
ATOM 1442 N N . ARG A 1 188 ? -16.294 -29.926 14.512 1.00 7.45 188 ARG A N 1
ATOM 1443 C CA . ARG A 1 188 ? -17.014 -30.467 13.365 1.00 7.83 188 ARG A CA 1
ATOM 1444 C C . ARG A 1 188 ? -16.554 -29.741 12.113 1.00 7.93 188 ARG A C 1
ATOM 1445 O O . ARG A 1 188 ? -16.504 -28.509 12.094 1.00 7.70 188 ARG A O 1
ATOM 1453 N N . GLN A 1 189 ? -16.221 -30.505 11.072 1.00 8.69 189 GLN A N 1
ATOM 1454 C CA . GLN A 1 189 ? -15.788 -29.932 9.797 1.00 7.47 189 GLN A CA 1
ATOM 1455 C C . GLN A 1 189 ? -16.995 -29.295 9.115 1.00 9.08 189 GLN A C 1
ATOM 1456 O O . GLN A 1 189 ? -17.591 -29.841 8.184 1.00 9.24 189 GLN A O 1
ATOM 1462 N N . THR A 1 190 ? -17.360 -28.107 9.598 1.00 11.21 190 THR A N 1
ATOM 1463 C CA . THR A 1 190 ? -18.514 -27.385 9.074 1.00 9.50 190 THR A CA 1
ATOM 1464 C C . THR A 1 190 ? -18.160 -25.938 8.753 1.00 8.06 190 THR A C 1
ATOM 1465 O O . THR A 1 190 ? -16.996 -25.537 8.856 1.00 7.54 190 THR A O 1
ATOM 1469 N N . ALA A 1 191 ? -19.159 -25.148 8.360 1.00 8.74 191 ALA A N 1
ATOM 1470 C CA . ALA A 1 191 ? -18.950 -23.750 7.987 1.00 7.18 191 ALA A CA 1
ATOM 1471 C C . ALA A 1 191 ? -18.851 -22.914 9.260 1.00 7.54 191 ALA A C 1
ATOM 1472 O O . ALA A 1 191 ? -19.811 -22.290 9.717 1.00 8.19 191 ALA A O 1
ATOM 1474 N N . GLN A 1 192 ? -17.657 -22.912 9.844 1.00 7.39 192 GLN A N 1
ATOM 1475 C CA . GLN A 1 192 ? -17.346 -22.078 10.995 1.00 6.97 192 GLN A CA 1
ATOM 1476 C C . GLN A 1 192 ? -16.395 -20.968 10.573 1.00 8.17 192 GLN A C 1
ATOM 1477 O O . GLN A 1 192 ? -15.495 -21.186 9.755 1.00 8.07 192 GLN A O 1
ATOM 1483 N N . ALA A 1 193 ? -16.602 -19.776 11.127 1.00 8.95 193 ALA A N 1
ATOM 1484 C CA . ALA A 1 193 ? -15.769 -18.630 10.801 1.00 9.49 193 ALA A CA 1
ATOM 1485 C C . ALA A 1 193 ? -15.446 -17.863 12.071 1.00 8.73 193 ALA A C 1
ATOM 1486 O O . ALA A 1 193 ? -16.327 -17.619 12.901 1.00 7.70 193 ALA A O 1
ATOM 1488 N N . ALA A 1 194 ? -14.179 -17.486 12.216 1.00 9.26 194 ALA A N 1
ATOM 1489 C CA . ALA A 1 194 ? -13.735 -16.767 13.398 1.00 9.72 194 ALA A CA 1
ATOM 1490 C C . ALA A 1 194 ? -14.166 -15.305 13.334 1.00 9.16 194 ALA A C 1
ATOM 1491 O O . ALA A 1 194 ? -14.303 -14.717 12.256 1.00 8.08 194 ALA A O 1
ATOM 1493 N N . GLY A 1 195 ? -14.392 -14.722 14.510 1.00 8.46 195 GLY A N 1
ATOM 1494 C CA . GLY A 1 195 ? -14.705 -13.308 14.579 1.00 8.39 195 GLY A CA 1
ATOM 1495 C C . GLY A 1 195 ? -13.581 -12.451 14.025 1.00 9.53 195 GLY A C 1
ATOM 1496 O O . GLY A 1 195 ? -12.455 -12.908 13.808 1.00 8.02 195 GLY A O 1
ATOM 1497 N N . THR A 1 196 ? -13.896 -11.179 13.787 1.00 11.24 196 THR A N 1
ATOM 1498 C CA . THR A 1 196 ? -12.902 -10.256 13.253 1.00 10.56 196 THR A CA 1
ATOM 1499 C C . THR A 1 196 ? -11.832 -9.981 14.306 1.00 9.65 196 THR A C 1
ATOM 1500 O O . THR A 1 196 ? -12.146 -9.655 15.455 1.00 9.67 196 THR A O 1
ATOM 1504 N N . ASP A 1 197 ? -10.568 -10.129 13.916 1.00 8.88 197 ASP A N 1
ATOM 1505 C CA . ASP A 1 197 ? -9.463 -10.037 14.858 1.00 8.66 197 ASP A CA 1
ATOM 1506 C C . ASP A 1 197 ? -9.055 -8.590 15.108 1.00 10.11 197 ASP A C 1
ATOM 1507 O O . ASP A 1 197 ? -9.116 -7.736 14.217 1.00 8.95 197 ASP A O 1
ATOM 1512 N N . THR A 1 198 ? -8.622 -8.328 16.338 1.00 10.70 198 THR A N 1
ATOM 1513 C CA . THR A 1 198 ? -8.095 -7.035 16.745 1.00 9.62 198 THR A CA 1
ATOM 1514 C C . THR A 1 198 ? -6.655 -7.193 17.223 1.00 9.24 198 THR A C 1
ATOM 1515 O O . THR A 1 198 ? -6.154 -8.304 17.419 1.00 7.71 198 THR A O 1
ATOM 1519 N N . THR A 1 199 ? -5.993 -6.056 17.414 1.00 11.12 199 THR A N 1
ATOM 1520 C CA . THR A 1 199 ? -4.588 -6.028 17.794 1.00 9.59 199 THR A CA 1
ATOM 1521 C C . THR A 1 199 ? -4.454 -5.942 19.310 1.00 9.00 199 THR A C 1
ATOM 1522 O O . THR A 1 199 ? -5.102 -5.109 19.952 1.00 10.06 199 THR A O 1
ATOM 1526 N N . ILE A 1 200 ? -3.615 -6.809 19.877 1.00 7.96 200 ILE A N 1
ATOM 1527 C CA . ILE A 1 200 ? -3.388 -6.823 21.318 1.00 9.24 200 ILE A CA 1
ATOM 1528 C C . ILE A 1 200 ? -2.555 -5.604 21.696 1.00 10.25 200 ILE A C 1
ATOM 1529 O O . ILE A 1 200 ? -1.326 -5.603 21.550 1.00 9.25 200 ILE A O 1
ATOM 1534 N N . THR A 1 201 ? -3.229 -4.563 22.194 1.00 10.40 201 THR A N 1
ATOM 1535 C CA . THR A 1 201 ? -2.587 -3.267 22.402 1.00 10.29 201 THR A CA 1
ATOM 1536 C C . THR A 1 201 ? -1.427 -3.360 23.387 1.00 11.63 201 THR A C 1
ATOM 1537 O O . THR A 1 201 ? -0.322 -2.876 23.108 1.00 11.77 201 THR A O 1
ATOM 1541 N N . VAL A 1 202 ? -1.660 -3.973 24.551 1.00 11.04 202 VAL A N 1
ATOM 1542 C CA . VAL A 1 202 ? -0.641 -3.998 25.599 1.00 9.34 202 VAL A CA 1
ATOM 1543 C C . VAL A 1 202 ? 0.603 -4.749 25.136 1.00 9.43 202 VAL A C 1
ATOM 1544 O O . VAL A 1 202 ? 1.721 -4.451 25.580 1.00 8.96 202 VAL A O 1
ATOM 1548 N N . ASN A 1 203 ? 0.443 -5.711 24.225 1.00 9.33 203 ASN A N 1
ATOM 1549 C CA . ASN A 1 203 ? 1.594 -6.460 23.733 1.00 9.06 203 ASN A CA 1
ATOM 1550 C C . ASN A 1 203 ? 2.425 -5.657 22.736 1.00 9.62 203 ASN A C 1
ATOM 1551 O O . ASN A 1 203 ? 3.637 -5.880 22.629 1.00 9.22 203 ASN A O 1
ATOM 1556 N N . VAL A 1 204 ? 1.802 -4.736 21.997 1.00 9.67 204 VAL A N 1
ATOM 1557 C CA . VAL A 1 204 ? 2.569 -3.814 21.163 1.00 9.59 204 VAL A CA 1
ATOM 1558 C C . VAL A 1 204 ? 3.347 -2.838 22.035 1.00 9.32 204 VAL A C 1
ATOM 1559 O O . VAL A 1 204 ? 4.541 -2.599 21.819 1.00 8.41 204 VAL A O 1
ATOM 1563 N N . LEU A 1 205 ? 2.674 -2.258 23.034 1.00 10.31 205 LEU A N 1
ATOM 1564 C CA . LEU A 1 205 ? 3.328 -1.338 23.960 1.00 9.35 205 LEU A CA 1
ATOM 1565 C C . LEU A 1 205 ? 4.520 -1.997 24.639 1.00 8.99 205 LEU A C 1
ATOM 1566 O O . LEU A 1 205 ? 5.618 -1.429 24.688 1.00 9.35 205 LEU A O 1
ATOM 1571 N N . ALA A 1 206 ? 4.313 -3.200 25.178 1.00 8.66 206 ALA A N 1
ATOM 1572 C CA . ALA A 1 206 ? 5.409 -3.936 25.799 1.00 9.36 206 ALA A CA 1
ATOM 1573 C C . ALA A 1 206 ? 6.525 -4.211 24.800 1.00 9.29 206 ALA A C 1
ATOM 1574 O O . ALA A 1 206 ? 7.709 -4.199 25.157 1.00 8.89 206 ALA A O 1
ATOM 1576 N N . TRP A 1 207 ? 6.164 -4.457 23.540 1.00 9.03 207 TRP A N 1
ATOM 1577 C CA . TRP A 1 207 ? 7.169 -4.699 22.513 1.00 9.84 207 TRP A CA 1
ATOM 1578 C C . TRP A 1 207 ? 7.894 -3.417 22.125 1.00 10.00 207 TRP A C 1
ATOM 1579 O O . TRP A 1 207 ? 9.057 -3.468 21.707 1.00 9.75 207 TRP A O 1
ATOM 1590 N N . LEU A 1 208 ? 7.228 -2.264 22.253 1.00 10.04 208 LEU A N 1
ATOM 1591 C CA . LEU A 1 208 ? 7.919 -0.991 22.075 1.00 9.74 208 LEU A CA 1
ATOM 1592 C C . LEU A 1 208 ? 8.865 -0.707 23.235 1.00 10.70 208 LEU A C 1
ATOM 1593 O O . LEU A 1 208 ? 9.907 -0.068 23.044 1.00 10.64 208 LEU A O 1
ATOM 1598 N N . TYR A 1 209 ? 8.519 -1.165 24.441 1.00 10.33 209 TYR A N 1
ATOM 1599 C CA . TYR A 1 209 ? 9.463 -1.100 25.551 1.00 9.59 209 TYR A CA 1
ATOM 1600 C C . TYR A 1 209 ? 10.688 -1.961 25.274 1.00 10.57 209 TYR A C 1
ATOM 1601 O O . TYR A 1 209 ? 11.820 -1.550 25.552 1.00 11.78 209 TYR A O 1
ATOM 1610 N N . ALA A 1 210 ? 10.480 -3.158 24.715 1.00 10.58 210 ALA A N 1
ATOM 1611 C CA . ALA A 1 210 ? 11.597 -4.036 24.381 1.00 11.05 210 ALA A CA 1
ATOM 1612 C C . ALA A 1 210 ? 12.545 -3.390 23.380 1.00 12.30 210 ALA A C 1
ATOM 1613 O O . ALA A 1 210 ? 13.744 -3.691 23.377 1.00 13.19 210 ALA A O 1
ATOM 1615 N N . ALA A 1 211 ? 12.028 -2.507 22.521 1.00 12.31 211 ALA A N 1
ATOM 1616 C CA . ALA A 1 211 ? 12.895 -1.769 21.610 1.00 13.17 211 ALA A CA 1
ATOM 1617 C C . ALA A 1 211 ? 13.714 -0.721 22.356 1.00 15.64 211 ALA A C 1
ATOM 1618 O O . ALA A 1 211 ? 14.910 -0.552 22.086 1.00 15.91 211 ALA A O 1
ATOM 1620 N N . VAL A 1 212 ? 13.086 -0.013 23.301 1.00 15.86 212 VAL A N 1
ATOM 1621 C CA . VAL A 1 212 ? 13.787 1.020 24.062 1.00 15.97 212 VAL A CA 1
ATOM 1622 C C . VAL A 1 212 ? 14.966 0.424 24.818 1.00 16.43 212 VAL A C 1
ATOM 1623 O O . VAL A 1 212 ? 16.050 1.017 24.875 1.00 19.84 212 VAL A O 1
ATOM 1627 N N . ILE A 1 213 ? 14.779 -0.762 25.405 1.00 14.56 213 ILE A N 1
ATOM 1628 C CA . ILE A 1 213 ? 15.865 -1.416 26.126 1.00 15.51 213 ILE A CA 1
ATOM 1629 C C . ILE A 1 213 ? 17.003 -1.803 25.190 1.00 14.95 213 ILE A C 1
ATOM 1630 O O . ILE A 1 213 ? 18.134 -2.005 25.643 1.00 16.81 213 ILE A O 1
ATOM 1635 N N . ASN A 1 214 ? 16.738 -1.894 23.888 1.00 14.94 214 ASN A N 1
ATOM 1636 C CA . ASN A 1 214 ? 17.753 -2.262 22.910 1.00 17.66 214 ASN A CA 1
ATOM 1637 C C . ASN A 1 214 ? 18.413 -1.062 22.242 1.00 19.67 214 ASN A C 1
ATOM 1638 O O . ASN A 1 214 ? 19.261 -1.252 21.363 1.00 23.89 214 ASN A O 1
ATOM 1643 N N . GLY A 1 215 ? 18.051 0.161 22.626 1.00 17.27 215 GLY A N 1
ATOM 1644 C CA . GLY A 1 215 ? 18.607 1.357 22.037 1.00 15.53 215 GLY A CA 1
ATOM 1645 C C . GLY A 1 215 ? 17.713 2.034 21.016 1.00 19.16 215 GLY A C 1
ATOM 1646 O O . GLY A 1 215 ? 17.924 3.218 20.719 1.00 19.50 215 GLY A O 1
ATOM 1647 N N . ASP A 1 216 ? 16.733 1.319 20.465 1.00 21.45 216 ASP A N 1
ATOM 1648 C CA . ASP A 1 216 ? 15.783 1.932 19.545 1.00 16.39 216 ASP A CA 1
ATOM 1649 C C . ASP A 1 216 ? 14.866 2.891 20.293 1.00 13.61 216 ASP A C 1
ATOM 1650 O O . ASP A 1 216 ? 14.348 2.569 21.365 1.00 11.21 216 ASP A O 1
ATOM 1655 N N . ARG A 1 217 ? 14.665 4.078 19.719 1.00 17.22 217 ARG A N 1
ATOM 1656 C CA . ARG A 1 217 ? 13.909 5.118 20.410 1.00 16.94 217 ARG A CA 1
ATOM 1657 C C . ARG A 1 217 ? 13.184 6.080 19.480 1.00 14.07 217 ARG A C 1
ATOM 1658 O O . ARG A 1 217 ? 12.461 6.950 19.976 1.00 13.35 217 ARG A O 1
ATOM 1666 N N . TRP A 1 218 ? 13.332 5.952 18.160 1.00 13.74 218 TRP A N 1
ATOM 1667 C CA . TRP A 1 218 ? 12.904 7.006 17.246 1.00 14.26 218 TRP A CA 1
ATOM 1668 C C . TRP A 1 218 ? 11.396 7.213 17.259 1.00 15.52 218 TRP A C 1
ATOM 1669 O O . TRP A 1 218 ? 10.928 8.338 17.049 1.00 17.46 218 TRP A O 1
ATOM 1680 N N . PHE A 1 219 ? 10.621 6.153 17.491 1.00 15.60 219 PHE A N 1
ATOM 1681 C CA . PHE A 1 219 ? 9.169 6.269 17.434 1.00 15.16 219 PHE A CA 1
ATOM 1682 C C . PHE A 1 219 ? 8.606 7.112 18.570 1.00 14.46 219 PHE A C 1
ATOM 1683 O O . PHE A 1 219 ? 7.451 7.544 18.490 1.00 13.58 219 PHE A O 1
ATOM 1691 N N . LEU A 1 220 ? 9.394 7.361 19.614 1.00 16.16 220 LEU A N 1
ATOM 1692 C CA . LEU A 1 220 ? 8.914 8.065 20.792 1.00 15.28 220 LEU A CA 1
ATOM 1693 C C . LEU A 1 220 ? 8.611 9.529 20.468 1.00 14.22 220 LEU A C 1
ATOM 1694 O O . LEU A 1 220 ? 8.994 10.062 19.424 1.00 13.73 220 LEU A O 1
ATOM 1699 N N . ASN A 1 221 ? 7.911 10.181 21.394 1.00 15.21 221 ASN A N 1
ATOM 1700 C CA . ASN A 1 221 ? 7.423 11.536 21.181 1.00 16.24 221 ASN A CA 1
ATOM 1701 C C . ASN A 1 221 ? 7.288 12.239 22.525 1.00 15.72 221 ASN A C 1
ATOM 1702 O O . ASN A 1 221 ? 7.396 11.623 23.589 1.00 14.27 221 ASN A O 1
ATOM 1707 N N . ARG A 1 222 ? 7.040 13.548 22.464 1.00 14.52 222 ARG A N 1
ATOM 1708 C CA . ARG A 1 222 ? 6.910 14.369 23.660 1.00 14.68 222 ARG A CA 1
ATOM 1709 C C . ARG A 1 222 ? 5.479 14.472 24.173 1.00 14.78 222 ARG A C 1
ATOM 1710 O O . ARG A 1 222 ? 5.274 14.955 25.292 1.00 14.32 222 ARG A O 1
ATOM 1718 N N . PHE A 1 223 ? 4.492 14.030 23.394 1.00 16.96 223 PHE A N 1
ATOM 1719 C CA . PHE A 1 223 ? 3.095 14.245 23.742 1.00 15.67 223 PHE A CA 1
ATOM 1720 C C . PHE A 1 223 ? 2.677 13.387 24.934 1.00 17.28 223 PHE A C 1
ATOM 1721 O O . PHE A 1 223 ? 3.330 12.405 25.299 1.00 16.30 223 PHE A O 1
ATOM 1729 N N . THR A 1 224 ? 1.559 13.780 25.539 1.00 16.99 224 THR A N 1
ATOM 1730 C CA . THR A 1 224 ? 0.902 13.022 26.590 1.00 17.43 224 THR A CA 1
ATOM 1731 C C . THR A 1 224 ? -0.520 12.695 26.152 1.00 17.60 224 THR A C 1
ATOM 1732 O O . THR A 1 224 ? -1.074 13.326 25.246 1.00 20.50 224 THR A O 1
ATOM 1736 N N . THR A 1 225 ? -1.109 11.693 26.801 1.00 14.25 225 THR A N 1
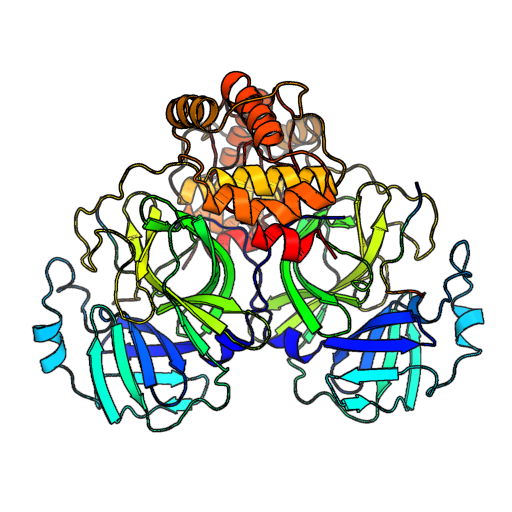ATOM 1737 C CA . THR A 1 225 ? -2.485 11.320 26.513 1.00 14.81 225 THR A CA 1
ATOM 1738 C C . THR A 1 225 ? -3.094 10.657 27.738 1.00 17.93 225 THR A C 1
ATOM 1739 O O . THR A 1 225 ? -2.388 10.150 28.614 1.00 14.78 225 THR A O 1
ATOM 1743 N N . THR A 1 226 ? -4.421 10.677 27.791 1.00 19.96 226 THR A N 1
ATOM 1744 C CA . THR A 1 226 ? -5.165 10.015 28.848 1.00 17.43 226 THR A CA 1
ATOM 1745 C C . THR A 1 226 ? -5.495 8.582 28.440 1.00 17.48 226 THR A C 1
ATOM 1746 O O . THR A 1 226 ? -5.295 8.170 27.296 1.00 18.12 226 THR A O 1
ATOM 1750 N N . LEU A 1 227 ? -6.000 7.810 29.405 1.00 17.32 227 LEU A N 1
ATOM 1751 C CA . LEU A 1 227 ? -6.454 6.457 29.099 1.00 15.65 227 LEU A CA 1
ATOM 1752 C C . LEU A 1 227 ? -7.696 6.482 28.218 1.00 19.03 227 LEU A C 1
ATOM 1753 O O . LEU A 1 227 ? -7.792 5.720 27.249 1.00 18.91 227 LEU A O 1
ATOM 1758 N N . ASN A 1 228 ? -8.652 7.359 28.533 1.00 19.86 228 ASN A N 1
ATOM 1759 C CA . ASN A 1 228 ? -9.887 7.425 27.758 1.00 19.23 228 ASN A CA 1
ATOM 1760 C C . ASN A 1 228 ? -9.639 7.971 26.356 1.00 19.85 228 ASN A C 1
ATOM 1761 O O . ASN A 1 228 ? -10.204 7.466 25.379 1.00 18.27 228 ASN A O 1
ATOM 1763 N N . ASP A 1 229 ? -8.796 9.000 26.235 1.00 19.34 229 ASP A N 1
ATOM 1764 C CA . ASP A 1 229 ? -8.499 9.556 24.919 1.00 21.49 229 ASP A CA 1
ATOM 1765 C C . ASP A 1 229 ? -7.689 8.584 24.070 1.00 20.26 229 ASP A C 1
ATOM 1766 O O . ASP A 1 229 ? -7.862 8.541 22.845 1.00 19.80 229 ASP A O 1
ATOM 1768 N N . PHE A 1 230 ? -6.803 7.801 24.693 1.00 19.54 230 PHE A N 1
ATOM 1769 C CA . PHE A 1 230 ? -6.032 6.818 23.937 1.00 17.99 230 PHE A CA 1
ATOM 1770 C C . PHE A 1 230 ? -6.924 5.695 23.423 1.00 17.49 230 PHE A C 1
ATOM 1771 O O . PHE A 1 230 ? -6.911 5.375 22.229 1.00 15.85 230 PHE A O 1
ATOM 1779 N N . ASN A 1 231 ? -7.698 5.074 24.319 1.00 16.98 231 ASN A N 1
ATOM 1780 C CA . ASN A 1 231 ? -8.535 3.948 23.920 1.00 17.31 231 ASN A CA 1
ATOM 1781 C C . ASN A 1 231 ? -9.555 4.356 22.866 1.00 20.35 231 ASN A C 1
ATOM 1782 O O . ASN A 1 231 ? -9.952 3.529 22.037 1.00 19.83 231 ASN A O 1
ATOM 1787 N N . LEU A 1 232 ? -9.989 5.619 22.886 1.00 21.61 232 LEU A N 1
ATOM 1788 C CA . LEU A 1 232 ? -10.836 6.146 21.820 1.00 18.55 232 LEU A CA 1
ATOM 1789 C C . LEU A 1 232 ? -10.160 5.992 20.462 1.00 21.35 232 LEU A C 1
ATOM 1790 O O . LEU A 1 232 ? -10.713 5.378 19.543 1.00 21.61 232 LEU A O 1
ATOM 1795 N N . VAL A 1 233 ? -8.950 6.542 20.321 1.00 21.57 233 VAL A N 1
ATOM 1796 C CA . VAL A 1 233 ? -8.234 6.444 19.054 1.00 20.84 233 VAL A CA 1
ATOM 1797 C C . VAL A 1 233 ? -7.660 5.049 18.839 1.00 20.79 233 VAL A C 1
ATOM 1798 O O . VAL A 1 233 ? -7.409 4.656 17.693 1.00 18.36 233 VAL A O 1
ATOM 1802 N N . ALA A 1 234 ? -7.444 4.283 19.910 1.00 20.86 234 ALA A N 1
ATOM 1803 C CA . ALA A 1 234 ? -7.099 2.876 19.742 1.00 17.38 234 ALA A CA 1
ATOM 1804 C C . ALA A 1 234 ? -8.252 2.128 19.088 1.00 19.01 234 ALA A C 1
ATOM 1805 O O . ALA A 1 234 ? -8.056 1.359 18.141 1.00 19.19 234 ALA A O 1
ATOM 1807 N N . MET A 1 235 ? -9.471 2.364 19.576 1.00 18.35 235 MET A N 1
ATOM 1808 C CA . MET A 1 235 ? -10.659 1.847 18.910 1.00 17.53 235 MET A CA 1
ATOM 1809 C C . MET A 1 235 ? -10.716 2.277 17.452 1.00 18.73 235 MET A C 1
ATOM 1810 O O . MET A 1 235 ? -11.191 1.518 16.599 1.00 19.34 235 MET A O 1
ATOM 1815 N N . LYS A 1 236 ? -10.230 3.486 17.148 1.00 20.03 236 LYS A N 1
ATOM 1816 C CA . LYS A 1 236 ? -10.315 4.008 15.787 1.00 18.34 236 LYS A CA 1
ATOM 1817 C C . LYS A 1 236 ? -9.513 3.165 14.808 1.00 16.25 236 LYS A C 1
ATOM 1818 O O . LYS A 1 236 ? -9.867 3.078 13.628 1.00 14.98 236 LYS A O 1
ATOM 1824 N N . TYR A 1 237 ? -8.429 2.546 15.271 1.00 15.79 237 TYR A N 1
ATOM 1825 C CA . TYR A 1 237 ? -7.543 1.773 14.411 1.00 15.43 237 TYR A CA 1
ATOM 1826 C C . TYR A 1 237 ? -7.641 0.276 14.695 1.00 14.12 237 TYR A C 1
ATOM 1827 O O . TYR A 1 237 ? -6.668 -0.463 14.517 1.00 12.78 237 TYR A O 1
ATOM 1836 N N . ASN A 1 238 ? -8.820 -0.175 15.123 1.00 18.06 238 ASN A N 1
ATOM 1837 C CA . ASN A 1 238 ? -9.081 -1.573 15.459 1.00 14.23 238 ASN A CA 1
ATOM 1838 C C . ASN A 1 238 ? -8.049 -2.097 16.455 1.00 13.99 238 ASN A C 1
ATOM 1839 O O . ASN A 1 238 ? -7.469 -3.171 16.287 1.00 13.28 238 ASN A O 1
ATOM 1844 N N . TYR A 1 239 ? -7.813 -1.311 17.502 1.00 14.32 239 TYR A N 1
ATOM 1845 C CA . TYR A 1 239 ? -6.921 -1.686 18.587 1.00 12.17 239 TYR A CA 1
ATOM 1846 C C . TYR A 1 239 ? -7.744 -1.921 19.844 1.00 11.23 239 TYR A C 1
ATOM 1847 O O . TYR A 1 239 ? -8.715 -1.203 20.100 1.00 12.36 239 TYR A O 1
ATOM 1856 N N . GLU A 1 240 ? -7.353 -2.929 20.617 1.00 11.32 240 GLU A N 1
ATOM 1857 C CA . GLU A 1 240 ? -8.072 -3.259 21.830 1.00 13.40 240 GLU A CA 1
ATOM 1858 C C . GLU A 1 240 ? -7.941 -2.131 22.852 1.00 12.55 240 GLU A C 1
ATOM 1859 O O . GLU A 1 240 ? -6.919 -1.442 22.907 1.00 11.32 240 GLU A O 1
ATOM 1865 N N . PRO A 1 241 ? -8.972 -1.916 23.667 1.00 13.24 241 PRO A N 1
ATOM 1866 C CA . PRO A 1 241 ? -8.860 -0.917 24.742 1.00 15.58 241 PRO A CA 1
ATOM 1867 C C . PRO A 1 241 ? -7.892 -1.376 25.822 1.00 13.86 241 PRO A C 1
ATOM 1868 O O . PRO A 1 241 ? -7.837 -2.557 26.172 1.00 14.83 241 PRO A O 1
ATOM 1872 N N . LEU A 1 242 ? -7.131 -0.423 26.351 1.00 13.25 242 LEU A N 1
ATOM 1873 C CA . LEU A 1 242 ? -6.150 -0.689 27.398 1.00 13.25 242 LEU A CA 1
ATOM 1874 C C . LEU A 1 242 ? -6.832 -0.528 28.755 1.00 13.49 242 LEU A C 1
ATOM 1875 O O . LEU A 1 242 ? -7.227 0.581 29.129 1.00 15.25 242 LEU A O 1
ATOM 1880 N N . THR A 1 243 ? -6.973 -1.626 29.493 1.00 13.13 243 THR A N 1
ATOM 1881 C CA . THR A 1 243 ? -7.604 -1.557 30.801 1.00 13.69 243 THR A CA 1
ATOM 1882 C C . THR A 1 243 ? -6.594 -1.099 31.854 1.00 13.16 243 THR A C 1
ATOM 1883 O O . THR A 1 243 ? -5.427 -0.821 31.560 1.00 12.07 243 THR A O 1
ATOM 1887 N N . GLN A 1 244 ? -7.053 -1.005 33.105 1.00 13.40 244 GLN A N 1
ATOM 1888 C CA . GLN A 1 244 ? -6.164 -0.595 34.188 1.00 13.34 244 GLN A CA 1
ATOM 1889 C C . GLN A 1 244 ? -5.185 -1.705 34.550 1.00 15.64 244 GLN A C 1
ATOM 1890 O O . GLN A 1 244 ? -4.006 -1.436 34.814 1.00 16.65 244 GLN A O 1
ATOM 1896 N N . ASP A 1 245 ? -5.654 -2.957 34.569 1.00 14.38 245 ASP A N 1
ATOM 1897 C CA . ASP A 1 245 ? -4.768 -4.078 34.874 1.00 12.49 245 ASP A CA 1
ATOM 1898 C C . ASP A 1 245 ? -3.604 -4.143 33.894 1.00 12.06 245 ASP A C 1
ATOM 1899 O O . ASP A 1 245 ? -2.454 -4.356 34.296 1.00 11.02 245 ASP A O 1
ATOM 1904 N N . HIS A 1 246 ? -3.884 -3.955 32.601 1.00 13.52 246 HIS A N 1
ATOM 1905 C CA . HIS A 1 246 ? -2.826 -3.994 31.596 1.00 13.28 246 HIS A CA 1
ATOM 1906 C C . HIS A 1 246 ? -1.790 -2.902 31.840 1.00 13.63 246 HIS A C 1
ATOM 1907 O O . HIS A 1 246 ? -0.583 -3.137 31.697 1.00 13.79 246 HIS A O 1
ATOM 1914 N N . VAL A 1 247 ? -2.244 -1.696 32.196 1.00 12.61 247 VAL A N 1
ATOM 1915 C CA . VAL A 1 247 ? -1.318 -0.623 32.547 1.00 12.22 247 VAL A CA 1
ATOM 1916 C C . VAL A 1 247 ? -0.487 -1.019 33.759 1.00 12.57 247 VAL A C 1
ATOM 1917 O O . VAL A 1 247 ? 0.715 -0.731 33.829 1.00 11.46 247 VAL A O 1
ATOM 1921 N N . ASP A 1 248 ? -1.111 -1.698 34.725 1.00 12.34 248 ASP A N 1
ATOM 1922 C CA . ASP A 1 248 ? -0.400 -2.106 35.932 1.00 12.57 248 ASP A CA 1
ATOM 1923 C C . ASP A 1 248 ? 0.737 -3.068 35.607 1.00 12.28 248 ASP A C 1
ATOM 1924 O O . ASP A 1 248 ? 1.875 -2.875 36.051 1.00 12.44 248 ASP A O 1
ATOM 1929 N N . ILE A 1 249 ? 0.449 -4.115 34.828 1.00 11.46 249 ILE A N 1
ATOM 1930 C CA . ILE A 1 249 ? 1.486 -5.082 34.484 1.00 11.31 249 ILE A CA 1
ATOM 1931 C C . ILE A 1 249 ? 2.541 -4.478 33.565 1.00 11.52 249 ILE A C 1
ATOM 1932 O O . ILE A 1 249 ? 3.644 -5.025 33.457 1.00 11.28 249 ILE A O 1
ATOM 1937 N N . LEU A 1 250 ? 2.238 -3.363 32.898 1.00 12.70 250 LEU A N 1
ATOM 1938 C CA . LEU A 1 250 ? 3.259 -2.627 32.161 1.00 11.95 250 LEU A CA 1
ATOM 1939 C C . LEU A 1 250 ? 4.175 -1.824 33.074 1.00 11.13 250 LEU A C 1
ATOM 1940 O O . LEU A 1 250 ? 5.124 -1.204 32.581 1.00 9.97 250 LEU A O 1
ATOM 1945 N N . GLY A 1 251 ? 3.910 -1.819 34.381 1.00 11.88 251 GLY A N 1
ATOM 1946 C CA . GLY A 1 251 ? 4.660 -1.040 35.339 1.00 10.54 251 GLY A CA 1
ATOM 1947 C C . GLY A 1 251 ? 6.155 -1.290 35.322 1.00 11.13 251 GLY A C 1
ATOM 1948 O O . GLY A 1 251 ? 6.945 -0.380 35.054 1.00 12.97 251 GLY A O 1
ATOM 1949 N N . PRO A 1 252 ? 6.577 -2.522 35.625 1.00 10.90 252 PRO A N 1
ATOM 1950 C CA . PRO A 1 252 ? 8.019 -2.824 35.611 1.00 10.22 252 PRO A CA 1
ATOM 1951 C C . PRO A 1 252 ? 8.694 -2.528 34.281 1.00 11.92 252 PRO A C 1
ATOM 1952 O O . PRO A 1 252 ? 9.912 -2.309 34.258 1.00 10.47 252 PRO A O 1
ATOM 1956 N N . LEU A 1 253 ? 7.945 -2.511 33.175 1.00 12.10 253 LEU A N 1
ATOM 1957 C CA . LEU A 1 253 ? 8.507 -2.070 31.904 1.00 9.80 253 LEU A CA 1
ATOM 1958 C C . LEU A 1 253 ? 8.630 -0.555 31.842 1.00 9.83 253 LEU A C 1
ATOM 1959 O O . LEU A 1 253 ? 9.560 -0.037 31.213 1.00 10.33 253 LEU A O 1
ATOM 1964 N N . SER A 1 254 ? 7.709 0.166 32.485 1.00 9.90 254 SER A N 1
ATOM 1965 C CA . SER A 1 254 ? 7.829 1.618 32.569 1.00 10.49 254 SER A CA 1
ATOM 1966 C C . SER A 1 254 ? 8.955 2.026 33.510 1.00 10.77 254 SER A C 1
ATOM 1967 O O . SER A 1 254 ? 9.696 2.976 33.229 1.00 13.06 254 SER A O 1
ATOM 1970 N N . ALA A 1 255 ? 9.105 1.309 34.624 1.00 11.04 255 ALA A N 1
ATOM 1971 C CA . ALA A 1 255 ? 10.070 1.700 35.646 1.00 12.92 255 ALA A CA 1
ATOM 1972 C C . ALA A 1 255 ? 11.494 1.683 35.105 1.00 11.94 255 ALA A C 1
ATOM 1973 O O . ALA A 1 255 ? 12.248 2.647 35.281 1.00 13.77 255 ALA A O 1
ATOM 1975 N N . GLN A 1 256 ? 11.880 0.594 34.439 1.00 11.92 256 GLN A N 1
ATOM 1976 C CA . GLN A 1 256 ? 13.256 0.461 33.978 1.00 13.52 256 GLN A CA 1
ATOM 1977 C C . GLN A 1 256 ? 13.605 1.465 32.888 1.00 13.68 256 GLN A C 1
ATOM 1978 O O . GLN A 1 256 ? 14.784 1.797 32.726 1.00 13.81 256 GLN A O 1
ATOM 1984 N N . THR A 1 257 ? 12.616 1.959 32.141 1.00 14.36 257 THR A N 1
ATOM 1985 C CA . THR A 1 257 ? 12.863 2.919 31.075 1.00 13.52 257 THR A CA 1
ATOM 1986 C C . THR A 1 257 ? 12.444 4.339 31.426 1.00 12.53 257 THR A C 1
ATOM 1987 O O . THR A 1 257 ? 12.807 5.268 30.696 1.00 13.18 257 THR A O 1
ATOM 1991 N N . GLY A 1 258 ? 11.688 4.535 32.503 1.00 11.41 258 GLY A N 1
ATOM 1992 C CA . GLY A 1 258 ? 11.258 5.864 32.889 1.00 10.83 258 GLY A CA 1
ATOM 1993 C C . GLY A 1 258 ? 10.131 6.404 32.030 1.00 12.88 258 GLY A C 1
ATOM 1994 O O . GLY A 1 258 ? 9.378 7.285 32.463 1.00 15.80 258 GLY A O 1
ATOM 1995 N N . ILE A 1 259 ? 10.014 5.894 30.804 1.00 12.16 259 ILE A N 1
ATOM 1996 C CA . ILE A 1 259 ? 8.914 6.279 29.930 1.00 11.16 259 ILE A CA 1
ATOM 1997 C C . ILE A 1 259 ? 7.612 5.776 30.535 1.00 10.78 259 ILE A C 1
ATOM 1998 O O . ILE A 1 259 ? 7.404 4.564 30.675 1.00 9.48 259 ILE A O 1
ATOM 2003 N N . ALA A 1 260 ? 6.737 6.705 30.909 1.00 11.33 260 ALA A N 1
ATOM 2004 C CA . ALA A 1 260 ? 5.479 6.339 31.535 1.00 10.30 260 ALA A CA 1
ATOM 2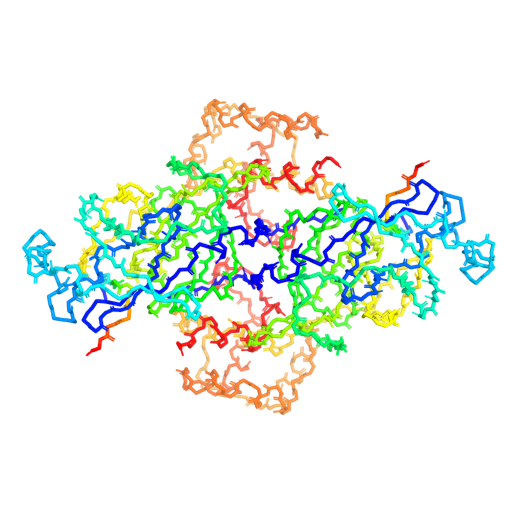005 C C . ALA A 1 260 ? 4.569 5.630 30.537 1.00 10.13 260 ALA A C 1
ATOM 2006 O O . ALA A 1 260 ? 4.678 5.809 29.320 1.00 9.21 260 ALA A O 1
ATOM 2008 N N . VAL A 1 261 ? 3.659 4.816 31.079 1.00 10.76 261 VAL A N 1
ATOM 2009 C CA . VAL A 1 261 ? 2.791 3.985 30.246 1.00 10.45 261 VAL A CA 1
ATOM 2010 C C . VAL A 1 261 ? 1.977 4.851 29.292 1.00 10.80 261 VAL A C 1
ATOM 2011 O O . VAL A 1 261 ? 1.958 4.619 28.078 1.00 11.61 261 VAL A O 1
ATOM 2015 N N . LEU A 1 262 ? 1.295 5.867 29.830 1.00 10.12 262 LEU A N 1
ATOM 2016 C CA . LEU A 1 262 ? 0.460 6.724 28.994 1.00 11.20 262 LEU A CA 1
ATOM 2017 C C . LEU A 1 262 ? 1.289 7.522 27.997 1.00 10.88 262 LEU A C 1
ATOM 2018 O O . LEU A 1 262 ? 0.782 7.909 26.939 1.00 11.75 262 LEU A O 1
ATOM 2023 N N . ASP A 1 263 ? 2.559 7.778 28.310 1.00 10.83 263 ASP A N 1
ATOM 2024 C CA . ASP A 1 263 ? 3.415 8.507 27.383 1.00 11.24 263 ASP A CA 1
ATOM 2025 C C . ASP A 1 263 ? 3.839 7.625 26.213 1.00 11.11 263 ASP A C 1
ATOM 2026 O O . ASP A 1 263 ? 3.890 8.090 25.068 1.00 11.53 263 ASP A O 1
ATOM 2031 N N . MET A 1 264 ? 4.152 6.352 26.478 1.00 10.51 264 MET A N 1
ATOM 2032 C CA . MET A 1 264 ? 4.380 5.417 25.382 1.00 10.05 264 MET A CA 1
ATOM 2033 C C . MET A 1 264 ? 3.089 5.151 24.617 1.00 12.14 264 MET A C 1
ATOM 2034 O O . MET A 1 264 ? 3.125 4.869 23.413 1.00 11.91 264 MET A O 1
ATOM 2039 N N . CYS A 1 265 ? 1.943 5.243 25.299 1.00 12.06 265 CYS A N 1
ATOM 2040 C CA . CYS A 1 265 ? 0.660 5.218 24.605 1.00 10.55 265 CYS A CA 1
ATOM 2041 C C . CYS A 1 265 ? 0.538 6.382 23.633 1.00 12.47 265 CYS A C 1
ATOM 2042 O O . CYS A 1 265 ? -0.131 6.264 22.600 1.00 13.71 265 CYS A O 1
ATOM 2045 N N . ALA A 1 266 ? 1.167 7.516 23.950 1.00 12.36 266 ALA A N 1
ATOM 2046 C CA . ALA A 1 266 ? 1.217 8.630 23.012 1.00 13.59 266 ALA A CA 1
ATOM 2047 C C . ALA A 1 266 ? 2.167 8.348 21.856 1.00 13.38 266 ALA A C 1
ATOM 2048 O O . ALA A 1 266 ? 1.950 8.848 20.745 1.00 14.01 266 ALA A O 1
ATOM 2050 N N . SER A 1 267 ? 3.221 7.565 22.095 1.00 13.25 267 SER A N 1
ATOM 2051 C CA . SER A 1 267 ? 4.060 7.111 20.991 1.00 13.89 267 SER A CA 1
ATOM 2052 C C . SER A 1 267 ? 3.267 6.236 20.031 1.00 13.58 267 SER A C 1
ATOM 2053 O O . SER A 1 267 ? 3.403 6.358 18.808 1.00 13.12 267 SER A O 1
ATOM 2056 N N . LEU A 1 268 ? 2.428 5.348 20.571 1.00 13.39 268 LEU A N 1
ATOM 2057 C CA . LEU A 1 268 ? 1.599 4.495 19.726 1.00 13.63 268 LEU A CA 1
ATOM 2058 C C . LEU A 1 268 ? 0.568 5.312 18.958 1.00 14.68 268 LEU A C 1
ATOM 2059 O O . LEU A 1 268 ? 0.266 5.006 17.798 1.00 15.05 268 LEU A O 1
ATOM 2064 N N . LYS A 1 269 ? 0.014 6.351 19.590 1.00 15.21 269 LYS A N 1
ATOM 2065 C CA . LYS A 1 269 ? -0.957 7.201 18.907 1.00 14.65 269 LYS A CA 1
ATOM 2066 C C . LYS A 1 269 ? -0.352 7.851 17.671 1.00 14.82 269 LYS A C 1
ATOM 2067 O O . LYS A 1 269 ? -1.020 7.983 16.638 1.00 20.32 269 LYS A O 1
ATOM 2073 N N . GLU A 1 270 ? 0.917 8.251 17.753 1.00 14.09 270 GLU A N 1
ATOM 2074 C CA . GLU A 1 270 ? 1.568 8.888 16.615 1.00 13.48 270 GLU A CA 1
ATOM 2075 C C . GLU A 1 270 ? 1.882 7.879 15.517 1.00 14.23 270 GLU A C 1
ATOM 2076 O O . GLU A 1 270 ? 1.805 8.206 14.328 1.00 14.53 270 GLU A O 1
ATOM 2082 N N . LEU A 1 271 ? 2.244 6.650 15.895 1.00 13.93 271 LEU A N 1
ATOM 2083 C CA . LEU A 1 271 ? 2.559 5.635 14.894 1.00 13.37 271 LEU A CA 1
ATOM 2084 C C . LEU A 1 271 ? 1.310 5.143 14.177 1.00 16.88 271 LEU A C 1
ATOM 2085 O O . LEU A 1 271 ? 1.377 4.794 12.992 1.00 19.54 271 LEU A O 1
ATOM 2090 N N . LEU A 1 272 ? 0.171 5.104 14.872 1.00 14.35 272 LEU A N 1
ATOM 2091 C CA . LEU A 1 272 ? -1.066 4.657 14.241 1.00 15.14 272 LEU A CA 1
ATOM 2092 C C . LEU A 1 272 ? -1.519 5.632 13.165 1.00 15.35 272 LEU A C 1
ATOM 2093 O O . LEU A 1 272 ? -1.993 5.216 12.099 1.00 16.98 272 LEU A O 1
ATOM 2098 N N . GLN A 1 273 ? -1.375 6.933 13.424 1.00 14.97 273 GLN A N 1
ATOM 2099 C CA . GLN A 1 273 ? -1.931 7.938 12.530 1.00 15.41 273 GLN A CA 1
ATOM 2100 C C . GLN A 1 273 ? -0.992 8.277 11.380 1.00 17.28 273 GLN A C 1
ATOM 2101 O O . GLN A 1 273 ? -1.455 8.692 10.312 1.00 18.97 273 GLN A O 1
ATOM 2107 N N . ASN A 1 274 ? 0.313 8.094 11.565 1.00 18.20 274 ASN A N 1
ATOM 2108 C CA . ASN A 1 274 ? 1.309 8.445 10.559 1.00 17.42 274 ASN A CA 1
ATOM 2109 C C . ASN A 1 274 ? 1.887 7.244 9.833 1.00 16.69 274 ASN A C 1
ATOM 2110 O O . ASN A 1 274 ? 2.002 7.267 8.606 1.00 16.48 274 ASN A O 1
ATOM 2115 N N . GLY A 1 275 ? 2.249 6.194 10.560 1.00 17.68 275 GLY A N 1
ATOM 2116 C CA . GLY A 1 275 ? 2.982 5.080 9.993 1.00 19.20 275 GLY A CA 1
ATOM 2117 C C . GLY A 1 275 ? 4.449 5.141 10.367 1.00 20.77 275 GLY A C 1
ATOM 2118 O O . GLY A 1 275 ? 4.926 6.072 11.023 1.00 22.57 275 GLY A O 1
ATOM 2119 N N . MET A 1 276 ? 5.177 4.117 9.932 1.00 23.43 276 MET A N 1
ATOM 2120 C CA . MET A 1 276 ? 6.591 4.004 10.260 1.00 22.41 276 MET A CA 1
ATOM 2121 C C . MET A 1 276 ? 7.494 4.706 9.254 1.00 22.08 276 MET A C 1
ATOM 2122 O O . MET A 1 276 ? 8.688 4.867 9.529 1.00 19.07 276 MET A O 1
ATOM 2127 N N . ASN A 1 277 ? 6.951 5.133 8.112 1.00 25.33 277 ASN A N 1
ATOM 2128 C CA . ASN A 1 277 ? 7.689 5.896 7.102 1.00 26.29 277 ASN A CA 1
ATOM 2129 C C . ASN A 1 277 ? 8.978 5.188 6.688 1.00 27.43 277 ASN A C 1
ATOM 2130 O O . ASN A 1 277 ? 10.055 5.784 6.627 1.00 28.73 277 ASN A O 1
ATOM 2135 N N . GLY A 1 278 ? 8.858 3.892 6.407 1.00 24.13 278 GLY A N 1
ATOM 2136 C CA . GLY A 1 278 ? 9.961 3.131 5.858 1.00 20.76 278 GLY A CA 1
ATOM 2137 C C . GLY A 1 278 ? 11.048 2.738 6.833 1.00 19.78 278 GLY A C 1
ATOM 2138 O O . GLY A 1 278 ? 12.106 2.274 6.395 1.00 19.74 278 GLY A O 1
ATOM 2139 N N . ARG A 1 279 ? 10.834 2.907 8.134 1.00 20.70 279 ARG A N 1
ATOM 2140 C CA . ARG A 1 279 ? 11.784 2.463 9.143 1.00 18.04 279 ARG A CA 1
ATOM 2141 C C . ARG A 1 279 ? 11.265 1.199 9.818 1.00 17.29 279 ARG A C 1
ATOM 2142 O O . ARG A 1 279 ? 10.093 0.835 9.693 1.00 15.68 279 ARG A O 1
ATOM 2150 N N . THR A 1 280 ? 12.160 0.524 10.537 1.00 17.23 280 THR A N 1
ATOM 2151 C CA . THR A 1 280 ? 11.862 -0.765 11.146 1.00 14.43 280 THR A CA 1
ATOM 2152 C C . THR A 1 280 ? 12.214 -0.745 12.627 1.00 13.62 280 THR A C 1
ATOM 2153 O O . THR A 1 280 ? 13.270 -0.237 13.020 1.00 12.88 280 THR A O 1
ATOM 2157 N N . ILE A 1 281 ? 11.319 -1.297 13.441 1.00 13.07 281 ILE A N 1
ATOM 2158 C CA . ILE A 1 281 ? 11.512 -1.417 14.882 1.00 12.59 281 ILE A CA 1
ATOM 2159 C C . ILE A 1 281 ? 11.912 -2.854 15.180 1.00 11.77 281 ILE A C 1
ATOM 2160 O O . ILE A 1 281 ? 11.161 -3.790 14.878 1.00 11.41 281 ILE A O 1
ATOM 2165 N N . LEU A 1 282 ? 13.099 -3.030 15.765 1.00 13.00 282 LEU A N 1
ATOM 2166 C CA . LEU A 1 282 ? 13.656 -4.358 16.035 1.00 12.60 282 LEU A CA 1
ATOM 2167 C C . LEU A 1 282 ? 13.699 -5.210 14.766 1.00 11.77 282 LEU A C 1
ATOM 2168 O O . LEU A 1 282 ? 13.591 -6.438 14.818 1.00 11.08 282 LEU A O 1
ATOM 2173 N N . GLY A 1 283 ? 13.861 -4.561 13.618 1.00 11.54 283 GLY A N 1
ATOM 2174 C CA . GLY A 1 283 ? 13.842 -5.264 12.349 1.00 12.42 283 GLY A CA 1
ATOM 2175 C C . GLY A 1 283 ? 12.462 -5.662 11.876 1.00 13.88 283 GLY A C 1
ATOM 2176 O O . GLY A 1 283 ? 12.294 -6.752 11.316 1.00 14.51 283 GLY A O 1
ATOM 2177 N N . SER A 1 284 ? 11.462 -4.804 12.080 1.00 14.61 284 SER A N 1
ATOM 2178 C CA . SER A 1 284 ? 10.083 -5.119 11.724 1.00 13.69 284 SER A CA 1
ATOM 2179 C C . SER A 1 284 ? 9.390 -3.866 11.209 1.00 15.24 284 SER A C 1
ATOM 2180 O O . SER A 1 284 ? 9.449 -2.813 11.851 1.00 15.78 284 SER A O 1
ATOM 2183 N N . ALA A 1 285 ? 8.722 -3.989 10.063 1.00 13.45 285 ALA A N 1
ATOM 2184 C CA . ALA A 1 285 ? 8.063 -2.863 9.413 1.00 12.15 285 ALA A CA 1
ATOM 2185 C C . ALA A 1 285 ? 6.621 -2.666 9.864 1.00 12.94 285 ALA A C 1
ATOM 2186 O O . ALA A 1 285 ? 5.964 -1.730 9.394 1.00 13.63 285 ALA A O 1
ATOM 2188 N N . LEU A 1 286 ? 6.111 -3.518 10.752 1.00 13.66 286 LEU A N 1
ATOM 2189 C CA . LEU A 1 286 ? 4.772 -3.357 11.302 1.00 13.68 286 LEU A CA 1
ATOM 2190 C C . LEU A 1 286 ? 4.785 -3.754 12.770 1.00 12.37 286 LEU A C 1
ATOM 2191 O O . LEU A 1 286 ? 5.597 -4.579 13.200 1.00 14.55 286 LEU A O 1
ATOM 2196 N N . LEU A 1 287 ? 3.873 -3.159 13.535 1.00 9.48 287 LEU A N 1
ATOM 2197 C CA . LEU A 1 287 ? 3.859 -3.350 14.978 1.00 9.66 287 LEU A CA 1
ATOM 2198 C C . LEU A 1 287 ? 3.489 -4.787 15.331 1.00 9.47 287 LEU A C 1
ATOM 2199 O O . LEU A 1 287 ? 2.532 -5.348 14.788 1.00 9.15 287 LEU A O 1
ATOM 2204 N N . GLU A 1 288 ? 4.252 -5.375 16.249 1.00 9.86 288 GLU A N 1
ATOM 2205 C CA . GLU A 1 288 ? 4.092 -6.765 16.651 1.00 10.29 288 GLU A CA 1
ATOM 2206 C C . GLU A 1 288 ? 3.382 -6.831 17.998 1.00 9.64 288 GLU A C 1
ATOM 2207 O O . GLU A 1 288 ? 3.789 -6.157 18.952 1.00 8.72 288 GLU A O 1
ATOM 2213 N N . ASP A 1 289 ? 2.328 -7.648 18.075 1.00 9.69 289 ASP A N 1
ATOM 2214 C CA . ASP A 1 289 ? 1.475 -7.715 19.258 1.00 9.01 289 ASP A CA 1
ATOM 2215 C C . ASP A 1 289 ? 1.414 -9.110 19.867 1.00 8.26 289 ASP A C 1
ATOM 2216 O O . ASP A 1 289 ? 0.440 -9.437 20.548 1.00 7.83 289 ASP A O 1
ATOM 2221 N N . GLU A 1 290 ? 2.424 -9.946 19.635 1.00 8.82 290 GLU A N 1
ATOM 2222 C CA . GLU A 1 290 ? 2.434 -11.304 20.164 1.00 9.33 290 GLU A CA 1
ATOM 2223 C C . GLU A 1 290 ? 3.503 -11.500 21.236 1.00 9.91 290 GLU A C 1
ATOM 2224 O O . GLU A 1 290 ? 3.844 -12.640 21.570 1.00 9.33 290 GLU A O 1
ATOM 2230 N N . PHE A 1 291 ? 4.022 -10.408 21.794 1.00 9.87 291 PHE A N 1
ATOM 2231 C CA . PHE A 1 291 ? 5.064 -10.439 22.817 1.00 9.09 291 PHE A CA 1
ATOM 2232 C C . PHE A 1 291 ? 4.521 -9.736 24.055 1.00 8.23 291 PHE A C 1
ATOM 2233 O O . PHE A 1 291 ? 4.407 -8.506 24.074 1.00 8.06 291 PHE A O 1
ATOM 2241 N N . THR A 1 292 ? 4.190 -10.514 25.083 1.00 8.54 292 THR A N 1
ATOM 2242 C CA . THR A 1 292 ? 3.577 -9.958 26.277 1.00 8.66 292 THR A CA 1
ATOM 2243 C C . THR A 1 292 ? 4.579 -9.104 27.049 1.00 8.09 292 THR A C 1
ATOM 2244 O O . THR A 1 292 ? 5.785 -9.154 26.790 1.00 7.39 292 THR A O 1
ATOM 2248 N N . PRO A 1 293 ? 4.097 -8.286 27.991 1.00 8.77 293 PRO A N 1
ATOM 2249 C CA . PRO A 1 293 ? 5.022 -7.652 28.945 1.00 8.97 293 PRO A CA 1
ATOM 2250 C C . PRO A 1 293 ? 5.876 -8.651 29.703 1.00 8.17 293 PRO A C 1
ATOM 2251 O O . PRO A 1 293 ? 7.031 -8.348 30.026 1.00 8.37 293 PRO A O 1
ATOM 2255 N N . PHE A 1 294 ? 5.341 -9.839 29.995 1.00 8.83 294 PHE A N 1
ATOM 2256 C CA . PHE A 1 294 ? 6.146 -10.882 30.621 1.00 8.54 294 PHE A CA 1
ATOM 2257 C C . PHE A 1 294 ? 7.286 -11.314 29.706 1.00 8.66 294 PHE A C 1
ATOM 2258 O O . PHE A 1 294 ? 8.451 -11.358 30.121 1.00 9.35 294 PHE A O 1
ATOM 2266 N N . ASP A 1 295 ? 6.967 -11.625 28.446 1.00 8.14 295 ASP A N 1
ATOM 2267 C CA . ASP A 1 295 ? 7.965 -12.116 27.501 1.00 7.69 295 ASP A CA 1
ATOM 2268 C C . ASP A 1 295 ? 9.129 -11.151 27.320 1.00 8.47 295 ASP A C 1
ATOM 2269 O O . ASP A 1 295 ? 10.210 -11.575 26.899 1.00 8.36 295 ASP A O 1
ATOM 2274 N N . VAL A 1 296 ? 8.934 -9.871 27.621 1.00 9.02 296 VAL A N 1
ATOM 2275 C CA . VAL A 1 296 ? 9.996 -8.878 27.493 1.00 8.73 296 VAL A CA 1
ATOM 2276 C C . VAL A 1 296 ? 10.905 -8.877 28.717 1.00 10.58 296 VAL A C 1
ATOM 2277 O O . VAL A 1 296 ? 12.129 -8.790 28.586 1.00 11.51 296 VAL A O 1
ATOM 2281 N N . VAL A 1 297 ? 10.327 -8.965 29.920 1.00 10.64 297 VAL A N 1
ATOM 2282 C CA . VAL A 1 297 ? 11.136 -9.080 31.131 1.00 11.66 297 VAL A CA 1
ATOM 2283 C C . VAL A 1 297 ? 11.947 -10.369 31.104 1.00 10.82 297 VAL A C 1
ATOM 2284 O O . VAL A 1 297 ? 13.108 -10.404 31.529 1.00 10.75 297 VAL A O 1
ATOM 2288 N N . ARG A 1 298 ? 11.349 -11.444 30.587 1.00 11.52 298 ARG A N 1
ATOM 2289 C CA . ARG A 1 298 ? 12.007 -12.741 30.473 1.00 12.76 298 ARG A CA 1
ATOM 2290 C C . ARG A 1 298 ? 13.244 -12.710 29.585 1.00 13.87 298 ARG A C 1
ATOM 2291 O O . ARG A 1 298 ? 14.017 -13.677 29.596 1.00 14.43 298 ARG A O 1
ATOM 2299 N N . GLN A 1 299 ? 13.454 -11.639 28.835 1.00 12.55 299 GLN A N 1
ATOM 2300 C CA . GLN A 1 299 ? 14.502 -11.611 27.823 1.00 12.47 299 GLN A CA 1
ATOM 2301 C C . GLN A 1 299 ? 15.380 -10.371 27.890 1.00 15.85 299 GLN A C 1
ATOM 2302 O O . GLN A 1 299 ? 16.597 -10.474 27.703 1.00 16.78 299 GLN A O 1
ATOM 2308 N N . CYS A 1 300 ? 14.797 -9.200 28.151 1.00 17.36 300 CYS A N 1
ATOM 2309 C CA . CYS A 1 300 ? 15.526 -7.937 28.112 1.00 18.12 300 CYS A CA 1
ATOM 2310 C C . CYS A 1 300 ? 16.014 -7.490 29.486 1.00 15.48 300 CYS A C 1
ATOM 2311 O O . CYS A 1 300 ? 17.191 -7.155 29.644 1.00 19.06 300 CYS A O 1
ATOM 2314 N N . SER A 1 301 ? 15.138 -7.474 30.485 1.00 12.92 301 SER A N 1
ATOM 2315 C CA . SER A 1 301 ? 15.566 -7.106 31.824 1.00 15.79 301 SER A CA 1
ATOM 2316 C C . SER A 1 301 ? 16.432 -8.208 32.432 1.00 21.32 301 SER A C 1
ATOM 2317 O O . SER A 1 301 ? 16.505 -9.333 31.928 1.00 19.84 301 SER A O 1
ATOM 2320 N N . GLY A 1 302 ? 17.101 -7.866 33.531 1.00 22.54 302 GLY A N 1
ATOM 2321 C CA . GLY A 1 302 ? 17.959 -8.805 34.231 1.00 16.50 302 GLY A CA 1
ATOM 2322 C C . GLY A 1 302 ? 19.333 -8.951 33.610 1.00 17.37 302 GLY A C 1
ATOM 2323 O O . GLY A 1 302 ? 19.725 -8.157 32.755 1.00 17.19 302 GLY A O 1
ATOM 2324 N N . SER B 1 1 ? -2.021 -25.765 7.993 1.00 5.17 1 SER B N 1
ATOM 2325 C CA . SER B 1 1 ? -1.327 -24.752 7.211 1.00 4.77 1 SER B CA 1
ATOM 2326 C C . SER B 1 1 ? -0.769 -23.661 8.123 1.00 5.11 1 SER B C 1
ATOM 2327 O O . SER B 1 1 ? -0.530 -23.899 9.303 1.00 4.89 1 SER B O 1
ATOM 2330 N N . GLY B 1 2 ? -0.568 -22.470 7.572 1.00 6.26 2 GLY B N 1
ATOM 2331 C CA . GLY B 1 2 ? 0.166 -21.426 8.253 1.00 5.03 2 GLY B CA 1
ATOM 2332 C C . GLY B 1 2 ? 1.667 -21.633 8.148 1.00 5.01 2 GLY B C 1
ATOM 2333 O O . GLY B 1 2 ? 2.160 -22.725 7.866 1.00 5.66 2 GLY B O 1
ATOM 2334 N N . PHE B 1 3 ? 2.409 -20.550 8.370 1.00 4.46 3 PHE B N 1
ATOM 2335 C CA . PHE B 1 3 ? 3.863 -20.622 8.361 1.00 5.04 3 PHE B CA 1
ATOM 2336 C C . PHE B 1 3 ? 4.411 -19.819 9.527 1.00 5.38 3 PHE B C 1
ATOM 2337 O O . PHE B 1 3 ? 4.062 -18.647 9.697 1.00 5.76 3 PHE B O 1
ATOM 2345 N N . ARG B 1 4 ? 5.276 -20.449 10.317 1.00 5.36 4 ARG B N 1
ATOM 2346 C CA . ARG B 1 4 ? 5.832 -19.846 11.517 1.00 5.01 4 ARG B CA 1
ATOM 2347 C C . ARG B 1 4 ? 7.336 -20.075 11.557 1.00 4.89 4 ARG B C 1
ATOM 2348 O O . ARG B 1 4 ? 7.837 -21.092 11.073 1.00 5.52 4 ARG B O 1
ATOM 2356 N N . LYS B 1 5 ? 8.053 -19.117 12.138 1.00 4.37 5 LYS B N 1
ATOM 2357 C CA . LYS B 1 5 ? 9.451 -19.341 12.483 1.00 4.84 5 LYS B CA 1
ATOM 2358 C C . LYS B 1 5 ? 9.513 -20.352 13.620 1.00 5.29 5 LYS B C 1
ATOM 2359 O O . LYS B 1 5 ? 8.951 -20.123 14.696 1.00 5.21 5 LYS B O 1
ATOM 2365 N N . MET B 1 6 ? 10.187 -21.475 13.381 1.00 5.31 6 MET B N 1
ATOM 2366 C CA . MET B 1 6 ? 10.061 -22.634 14.251 1.00 5.43 6 MET B CA 1
ATOM 2367 C C . MET B 1 6 ? 11.425 -23.260 14.492 1.00 5.34 6 MET B C 1
ATOM 2368 O O . MET B 1 6 ? 12.220 -23.416 13.561 1.00 5.43 6 MET B O 1
ATOM 2373 N N . ALA B 1 7 ? 11.687 -23.616 15.745 1.00 5.04 7 ALA B N 1
ATOM 2374 C CA . ALA B 1 7 ? 12.946 -24.221 16.146 1.00 5.02 7 ALA B CA 1
ATOM 2375 C C . ALA B 1 7 ? 12.785 -25.728 16.328 1.00 5.58 7 ALA B C 1
ATOM 2376 O O . ALA B 1 7 ? 11.692 -26.285 16.205 1.00 6.60 7 ALA B O 1
ATOM 2378 N N . PHE B 1 8 ? 13.901 -26.390 16.621 1.00 4.60 8 PHE B N 1
ATOM 2379 C CA . PHE B 1 8 ? 13.875 -27.816 16.896 1.00 5.18 8 PHE B CA 1
ATOM 2380 C C . PHE B 1 8 ? 13.568 -28.070 18.373 1.00 5.11 8 PHE B C 1
ATOM 2381 O O . PHE B 1 8 ? 13.940 -27.272 19.238 1.00 4.34 8 PHE B O 1
ATOM 2389 N N . PRO B 1 9 ? 12.875 -29.166 18.682 1.00 4.31 9 PRO B N 1
ATOM 2390 C CA . PRO B 1 9 ? 12.672 -29.538 20.090 1.00 4.03 9 PRO B CA 1
ATOM 2391 C C . PRO B 1 9 ? 14.009 -29.743 20.786 1.00 4.77 9 PRO B C 1
ATOM 2392 O O . PRO B 1 9 ? 14.802 -30.609 20.408 1.00 4.55 9 PRO B O 1
ATOM 2396 N N . SER B 1 10 ? 14.256 -28.928 21.810 1.00 4.01 10 SER B N 1
ATOM 2397 C CA . SER B 1 10 ? 15.547 -28.872 22.482 1.00 4.00 10 SER B CA 1
ATOM 2398 C C . SER B 1 10 ? 15.704 -29.930 23.568 1.00 4.57 10 SER B C 1
ATOM 2399 O O . SER B 1 10 ? 16.579 -29.787 24.431 1.00 4.87 10 SER B O 1
ATOM 2402 N N . GLY B 1 11 ? 14.890 -30.988 23.541 1.00 4.29 11 GLY B N 1
ATOM 2403 C CA . GLY B 1 11 ? 14.937 -31.968 24.616 1.00 5.02 11 GLY B CA 1
ATOM 2404 C C . GLY B 1 11 ? 16.278 -32.671 24.714 1.00 5.77 11 GLY B C 1
ATOM 2405 O O . GLY B 1 11 ? 16.872 -32.758 25.792 1.00 5.24 11 GLY B O 1
ATOM 2406 N N . LYS B 1 12 ? 16.779 -33.174 23.582 1.00 6.22 12 LYS B N 1
ATOM 2407 C CA . LYS B 1 12 ? 18.039 -33.909 23.580 1.00 5.79 12 LYS B CA 1
ATOM 2408 C C . LYS B 1 12 ? 19.230 -33.020 23.921 1.00 5.83 12 LYS B C 1
ATOM 2409 O O . LYS B 1 12 ? 20.249 -33.531 24.398 1.00 5.60 12 LYS B O 1
ATOM 2415 N N . VAL B 1 13 ? 19.123 -31.713 23.690 1.00 5.19 13 VAL B N 1
ATOM 2416 C CA . VAL B 1 13 ? 20.196 -30.790 24.043 1.00 4.56 13 VAL B CA 1
ATOM 2417 C C . VAL B 1 13 ? 20.069 -30.300 25.485 1.00 5.07 13 VAL B C 1
ATOM 2418 O O . VAL B 1 13 ? 21.080 -29.968 26.116 1.00 6.84 13 VAL B O 1
ATOM 2422 N N . GLU B 1 14 ? 18.848 -30.270 26.031 1.00 5.00 14 GLU B N 1
ATOM 2423 C CA . GLU B 1 14 ? 18.658 -29.816 27.406 1.00 4.58 14 GLU B CA 1
ATOM 2424 C C . GLU B 1 14 ? 19.426 -30.673 28.404 1.00 3.69 14 GLU B C 1
ATOM 2425 O O . GLU B 1 14 ? 19.820 -30.182 29.468 1.00 3.20 14 GLU B O 1
ATOM 2431 N N . GLY B 1 15 ? 19.644 -31.945 28.089 1.00 3.46 15 GLY B N 1
ATOM 2432 C CA . GLY B 1 15 ? 20.413 -32.816 28.948 1.00 2.95 15 GLY B CA 1
ATOM 2433 C C . GLY B 1 15 ? 21.907 -32.745 28.757 1.00 3.09 15 GLY B C 1
ATOM 2434 O O . GLY B 1 15 ? 22.632 -33.585 29.294 1.00 2.90 15 GLY B O 1
ATOM 2435 N N . CYS B 1 16 ? 22.396 -31.762 28.004 1.00 3.30 16 CYS B N 1
ATOM 2436 C CA . CYS B 1 16 ? 23.815 -31.631 27.718 1.00 3.29 16 CYS B CA 1
ATOM 2437 C C . CYS B 1 16 ? 24.415 -30.323 28.213 1.00 3.56 16 CYS B C 1
ATOM 2438 O O . CYS B 1 16 ? 25.613 -30.093 28.000 1.00 4.11 16 CYS B O 1
ATOM 2441 N N . MET B 1 17 ? 23.636 -29.463 28.862 1.00 3.59 17 MET B N 1
ATOM 2442 C CA . MET B 1 17 ? 24.135 -28.170 29.309 1.00 3.39 17 MET B CA 1
ATOM 2443 C C . MET B 1 17 ? 24.602 -28.249 30.755 1.00 3.96 17 MET B C 1
ATOM 2444 O O . MET B 1 17 ? 23.899 -28.785 31.619 1.00 3.85 17 MET B O 1
ATOM 2449 N N . VAL B 1 18 ? 25.791 -27.705 31.010 1.00 4.66 18 VAL B N 1
ATOM 2450 C CA . VAL B 1 18 ? 26.396 -27.683 32.332 1.00 4.78 18 VAL B CA 1
ATOM 2451 C C . VAL B 1 18 ? 26.988 -26.302 32.567 1.00 4.18 18 VAL B C 1
ATOM 2452 O O . VAL B 1 18 ? 27.178 -25.513 31.640 1.00 3.73 18 VAL B O 1
ATOM 2456 N N . GLN B 1 19 ? 27.285 -26.024 33.831 1.00 5.85 19 GLN B N 1
ATOM 2457 C CA . GLN B 1 19 ? 27.900 -24.773 34.249 1.00 5.68 19 GLN B CA 1
ATOM 2458 C C . GLN B 1 19 ? 29.404 -24.971 34.383 1.00 5.25 19 GLN B C 1
ATOM 2459 O O . GLN B 1 19 ? 29.861 -26.022 34.842 1.00 5.11 19 GLN B O 1
ATOM 2465 N N . VAL B 1 20 ? 30.173 -23.969 33.962 1.00 6.35 20 VAL B N 1
ATOM 2466 C CA . VAL B 1 20 ? 31.631 -24.023 33.995 1.00 6.52 20 VAL B CA 1
ATOM 2467 C C . VAL B 1 20 ? 3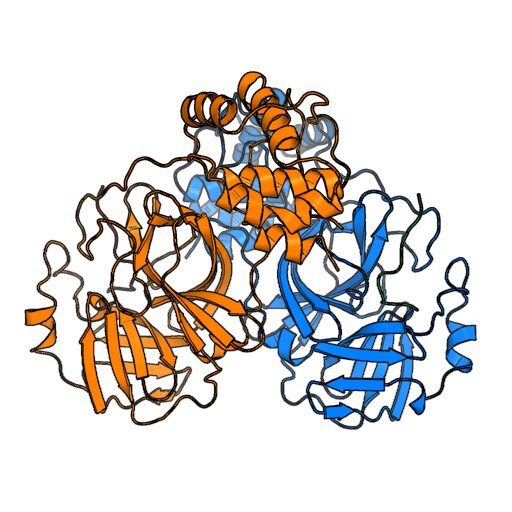2.146 -22.737 34.625 1.00 6.26 20 VAL B C 1
ATOM 2468 O O . VAL B 1 20 ? 31.763 -21.641 34.204 1.00 6.23 20 VAL B O 1
ATOM 2472 N N . THR B 1 21 ? 33.016 -22.871 35.627 1.00 7.54 21 THR B N 1
ATOM 2473 C CA . THR B 1 21 ? 33.539 -21.719 36.356 1.00 7.67 21 THR B CA 1
ATOM 2474 C C . THR B 1 21 ? 35.028 -21.904 36.610 1.00 6.73 21 THR B C 1
ATOM 2475 O O . THR B 1 21 ? 35.431 -22.844 37.302 1.00 5.70 21 THR B O 1
ATOM 2479 N N . CYS B 1 22 ? 35.836 -21.002 36.051 1.00 7.45 22 CYS B N 1
ATOM 2480 C CA . CYS B 1 22 ? 37.259 -20.888 36.363 1.00 8.16 22 CYS B CA 1
ATOM 2481 C C . CYS B 1 22 ? 37.465 -19.567 37.095 1.00 7.78 22 CYS B C 1
ATOM 2482 O O . CYS B 1 22 ? 37.313 -18.493 36.502 1.00 7.92 22 CYS B O 1
ATOM 2485 N N . GLY B 1 23 ? 37.810 -19.647 38.378 1.00 6.91 23 GLY B N 1
ATOM 2486 C CA . GLY B 1 23 ? 37.869 -18.464 39.215 1.00 7.81 23 GLY B CA 1
ATOM 2487 C C . GLY B 1 23 ? 36.481 -18.003 39.608 1.00 7.75 23 GLY B C 1
ATOM 2488 O O . GLY B 1 23 ? 35.767 -18.715 40.321 1.00 6.44 23 GLY B O 1
ATOM 2489 N N . THR B 1 24 ? 36.087 -16.812 39.152 1.00 7.99 24 THR B N 1
ATOM 2490 C CA . THR B 1 24 ? 34.724 -16.328 39.320 1.00 7.98 24 THR B CA 1
ATOM 2491 C C . THR B 1 24 ? 34.010 -16.106 37.993 1.00 8.76 24 THR B C 1
ATOM 2492 O O . THR B 1 24 ? 32.847 -15.686 37.994 1.00 8.85 24 THR B O 1
ATOM 2496 N N . THR B 1 25 ? 34.668 -16.370 36.867 1.00 10.18 25 THR B N 1
ATOM 2497 C CA . THR B 1 25 ? 34.033 -16.258 35.560 1.00 9.76 25 THR B CA 1
ATOM 2498 C C . THR B 1 25 ? 33.193 -17.500 35.291 1.00 9.59 25 THR B C 1
ATOM 2499 O O . THR B 1 25 ? 33.678 -18.627 35.429 1.00 8.69 25 THR B O 1
ATOM 2503 N N . THR B 1 26 ? 31.936 -17.294 34.900 1.00 11.03 26 THR B N 1
ATOM 2504 C CA . THR B 1 26 ? 30.976 -18.378 34.753 1.00 9.11 26 THR B CA 1
ATOM 2505 C C . THR B 1 26 ? 30.332 -18.331 33.375 1.00 7.32 26 THR B C 1
ATOM 2506 O O . THR B 1 26 ? 30.050 -17.252 32.847 1.00 7.07 26 THR B O 1
ATOM 2510 N N . LEU B 1 27 ? 30.107 -19.507 32.800 1.00 6.83 27 LEU B N 1
ATOM 2511 C CA . LEU B 1 27 ? 29.411 -19.636 31.526 1.00 5.48 27 LEU B CA 1
ATOM 2512 C C . LEU B 1 27 ? 28.868 -21.059 31.418 1.00 5.14 27 LEU B C 1
ATOM 2513 O O . LEU B 1 27 ? 28.709 -21.750 32.440 1.00 4.40 27 LEU B O 1
ATOM 2518 N N . ASN B 1 28 ? 28.585 -21.507 30.199 1.00 5.27 28 ASN B N 1
ATOM 2519 C CA . ASN B 1 28 ? 27.989 -22.811 29.953 1.00 4.45 28 ASN B CA 1
ATOM 2520 C C . ASN B 1 28 ? 28.951 -23.721 29.200 1.00 4.18 28 ASN B C 1
ATOM 2521 O O . ASN B 1 28 ? 29.786 -23.264 28.414 1.00 3.92 28 ASN B O 1
ATOM 2526 N N . GLY B 1 29 ? 28.810 -25.025 29.449 1.00 5.41 29 GLY B N 1
ATOM 2527 C CA . GLY B 1 29 ? 29.542 -26.029 28.709 1.00 4.36 29 GLY B CA 1
ATOM 2528 C C . GLY B 1 29 ? 28.602 -27.060 28.117 1.00 3.68 29 GLY B C 1
ATOM 2529 O O . GLY B 1 29 ? 27.452 -27.199 28.532 1.00 3.80 29 GLY B O 1
ATOM 2530 N N . LEU B 1 30 ? 29.114 -27.794 27.127 1.00 3.71 30 LEU B N 1
ATOM 2531 C CA . LEU B 1 30 ? 28.357 -28.832 26.429 1.00 3.82 30 LEU B CA 1
ATOM 2532 C C . LEU B 1 30 ? 28.893 -30.194 26.857 1.00 3.39 30 LEU B C 1
ATOM 2533 O O . LEU B 1 30 ? 30.008 -30.574 26.485 1.00 3.68 30 LEU B O 1
ATOM 2538 N N . TRP B 1 31 ? 28.094 -30.930 27.628 1.00 3.67 31 TRP B N 1
ATOM 2539 C CA . TRP B 1 31 ? 28.507 -32.216 28.180 1.00 4.25 31 TRP B CA 1
ATOM 2540 C C . TRP B 1 31 ? 28.108 -33.329 27.218 1.00 5.01 31 TRP B C 1
ATOM 2541 O O . TRP B 1 31 ? 26.922 -33.643 27.075 1.00 4.43 31 TRP B O 1
ATOM 2552 N N . LEU B 1 32 ? 29.102 -33.932 26.564 1.00 5.58 32 LEU B N 1
ATOM 2553 C CA . LEU B 1 32 ? 28.885 -35.030 25.630 1.00 5.12 32 LEU B CA 1
ATOM 2554 C C . LEU B 1 32 ? 29.856 -36.148 25.970 1.00 5.47 32 LEU B C 1
ATOM 2555 O O . LEU B 1 32 ? 31.075 -35.945 25.925 1.00 7.00 32 LEU B O 1
ATOM 2560 N N . ASP B 1 33 ? 29.317 -37.322 26.302 1.00 5.49 33 ASP B N 1
ATOM 2561 C CA . ASP B 1 33 ? 30.102 -38.460 26.800 1.00 6.04 33 ASP B CA 1
ATOM 2562 C C . ASP B 1 33 ? 30.894 -37.967 28.012 1.00 6.44 33 ASP B C 1
ATOM 2563 O O . ASP B 1 33 ? 30.302 -37.363 28.918 1.00 5.91 33 ASP B O 1
ATOM 2568 N N . ASP B 1 34 ? 32.209 -38.180 28.069 1.00 6.50 34 ASP B N 1
ATOM 2569 C CA . ASP B 1 34 ? 33.028 -37.731 29.188 1.00 5.94 34 ASP B CA 1
ATOM 2570 C C . ASP B 1 34 ? 33.770 -36.433 28.882 1.00 5.48 34 ASP B C 1
ATOM 2571 O O . ASP B 1 34 ? 34.836 -36.178 29.453 1.00 4.81 34 ASP B O 1
ATOM 2576 N N . VAL B 1 35 ? 33.228 -35.604 27.989 1.00 5.85 35 VAL B N 1
ATOM 2577 C CA . VAL B 1 35 ? 33.875 -34.364 27.574 1.00 5.60 35 VAL B CA 1
ATOM 2578 C C . VAL B 1 35 ? 32.905 -33.202 27.743 1.00 4.79 35 VAL B C 1
ATOM 2579 O O . VAL B 1 35 ? 31.718 -33.315 27.416 1.00 4.30 35 VAL B O 1
ATOM 2583 N N . VAL B 1 36 ? 33.418 -32.082 28.251 1.00 4.65 36 VAL B N 1
ATOM 2584 C CA . VAL B 1 36 ? 32.695 -30.815 28.309 1.00 4.58 36 VAL B CA 1
ATOM 2585 C C . VAL B 1 36 ? 33.387 -29.834 27.375 1.00 4.56 36 VAL B C 1
ATOM 2586 O O . VAL B 1 36 ? 34.613 -29.682 27.424 1.00 5.37 36 VAL B O 1
ATOM 2590 N N . TYR B 1 37 ? 32.604 -29.167 26.532 1.00 4.15 37 TYR B N 1
ATOM 2591 C CA . TYR B 1 37 ? 33.110 -28.175 25.597 1.00 4.61 37 TYR B CA 1
ATOM 2592 C C . TYR B 1 37 ? 32.548 -26.806 25.961 1.00 5.08 37 TYR B C 1
ATOM 2593 O O . TYR B 1 37 ? 31.381 -26.686 26.339 1.00 4.75 37 TYR B O 1
ATOM 2602 N N . CYS B 1 38 ? 33.381 -25.778 25.845 1.00 5.64 38 CYS B N 1
ATOM 2603 C CA . CYS B 1 38 ? 33.009 -24.431 26.260 1.00 5.39 38 CYS B CA 1
ATOM 2604 C C . CYS B 1 38 ? 33.997 -23.448 25.639 1.00 6.77 38 CYS B C 1
ATOM 2605 O O . CYS B 1 38 ? 35.059 -23.855 25.163 1.00 6.82 38 CYS B O 1
ATOM 2608 N N . PRO B 1 39 ? 33.664 -22.153 25.619 1.00 6.75 39 PRO B N 1
ATOM 2609 C CA . PRO B 1 39 ? 34.629 -21.161 25.126 1.00 6.42 39 PRO B CA 1
ATOM 2610 C C . PRO B 1 39 ? 35.880 -21.111 25.988 1.00 6.89 39 PRO B C 1
ATOM 2611 O O . PRO B 1 39 ? 35.871 -21.488 27.163 1.00 6.11 39 PRO B O 1
ATOM 2615 N N . ARG B 1 40 ? 36.974 -20.638 25.380 1.00 8.77 40 ARG B N 1
ATOM 2616 C CA . ARG B 1 40 ? 38.255 -20.548 26.074 1.00 8.14 40 ARG B CA 1
ATOM 2617 C C . ARG B 1 40 ? 38.375 -19.297 26.935 1.00 7.99 40 ARG B C 1
ATOM 2618 O O . ARG B 1 40 ? 39.193 -19.277 27.860 1.00 7.75 40 ARG B O 1
ATOM 2626 N N . HIS B 1 41 ? 37.570 -18.261 26.670 1.00 8.49 41 HIS B N 1
ATOM 2627 C CA . HIS B 1 41 ? 37.668 -17.025 27.450 1.00 9.11 41 HIS B CA 1
ATOM 2628 C C . HIS B 1 41 ? 37.089 -17.157 28.854 1.00 9.73 41 HIS B C 1
ATOM 2629 O O . HIS B 1 41 ? 36.883 -16.138 29.532 1.00 9.54 41 HIS B O 1
ATOM 2636 N N . VAL B 1 42 ? 36.830 -18.391 29.293 1.00 9.18 42 VAL B N 1
ATOM 2637 C CA . VAL B 1 42 ? 36.423 -18.636 30.671 1.00 8.54 42 VAL B CA 1
ATOM 2638 C C . VAL B 1 42 ? 37.608 -18.564 31.628 1.00 9.07 42 VAL B C 1
ATOM 2639 O O . VAL B 1 42 ? 37.410 -18.394 32.838 1.00 8.98 42 VAL B O 1
ATOM 2643 N N . ILE B 1 43 ? 38.836 -18.673 31.118 1.00 10.04 43 ILE B N 1
ATOM 2644 C CA . ILE B 1 43 ? 40.037 -18.644 31.948 1.00 9.87 43 ILE B CA 1
ATOM 2645 C C . ILE B 1 43 ? 40.552 -17.216 32.074 1.00 9.36 43 ILE B C 1
ATOM 2646 O O . ILE B 1 43 ? 41.654 -16.985 32.586 1.00 7.62 43 ILE B O 1
ATOM 2651 N N . CYS B 1 44 ? 39.765 -16.253 31.607 1.00 8.38 44 CYS B N 1
ATOM 2652 C CA . CYS B 1 44 ? 40.142 -14.848 31.640 1.00 8.92 44 CYS B CA 1
ATOM 2653 C C . CYS B 1 44 ? 39.487 -14.157 32.827 1.00 10.99 44 CYS B C 1
ATOM 2654 O O . CYS B 1 44 ? 38.336 -14.446 33.169 1.00 13.90 44 CYS B O 1
ATOM 2657 N N . THR B 1 45 ? 40.228 -13.253 33.461 1.00 11.40 45 THR B N 1
ATOM 2658 C CA . THR B 1 45 ? 39.646 -12.439 34.514 1.00 13.84 45 THR B CA 1
ATOM 2659 C C . THR B 1 45 ? 38.945 -11.231 33.897 1.00 16.55 45 THR B C 1
ATOM 2660 O O . THR B 1 45 ? 38.915 -11.051 32.676 1.00 14.97 45 THR B O 1
ATOM 2664 N N . SER B 1 46 ? 38.369 -10.388 34.757 1.00 15.42 46 SER B N 1
ATOM 2665 C CA . SER B 1 46 ? 37.728 -9.166 34.289 1.00 17.16 46 SER B CA 1
ATOM 2666 C C . SER B 1 46 ? 38.707 -8.215 33.612 1.00 18.66 46 SER B C 1
ATOM 2667 O O . SER B 1 46 ? 38.267 -7.286 32.924 1.00 17.10 46 SER B O 1
ATOM 2670 N N . GLU B 1 47 ? 40.012 -8.436 33.771 1.00 17.45 47 GLU B N 1
ATOM 2671 C CA . GLU B 1 47 ? 41.039 -7.510 33.312 1.00 19.49 47 GLU B CA 1
ATOM 2672 C C . GLU B 1 47 ? 41.685 -7.930 31.995 1.00 21.79 47 GLU B C 1
ATOM 2673 O O . GLU B 1 47 ? 41.820 -7.107 31.084 1.00 22.33 47 GLU B O 1
ATOM 2679 N N . ASP B 1 48 ? 42.090 -9.196 31.869 1.00 22.42 48 ASP B N 1
ATOM 2680 C CA . ASP B 1 48 ? 42.728 -9.686 30.644 1.00 18.72 48 ASP B CA 1
ATOM 2681 C C . ASP B 1 48 ? 41.670 -9.800 29.550 1.00 17.47 48 ASP B C 1
ATOM 2682 O O . ASP B 1 48 ? 41.182 -10.884 29.222 1.00 18.26 48 ASP B O 1
ATOM 2687 N N . MET B 1 49 ? 41.319 -8.657 28.960 1.00 16.53 49 MET B N 1
ATOM 2688 C CA . MET B 1 49 ? 40.243 -8.639 27.977 1.00 19.26 49 MET B CA 1
ATOM 2689 C C . MET B 1 49 ? 40.644 -7.951 26.677 1.00 18.34 49 MET B C 1
ATOM 2690 O O . MET B 1 49 ? 40.147 -8.312 25.606 1.00 19.23 49 MET B O 1
ATOM 2695 N N . LEU B 1 50 ? 41.529 -6.957 26.757 1.00 21.38 50 LEU B N 1
ATOM 2696 C CA . LEU B 1 50 ? 42.036 -6.293 25.562 1.00 20.62 50 LEU B CA 1
ATOM 2697 C C . LEU B 1 50 ? 42.716 -7.308 24.651 1.00 20.79 50 LEU B C 1
ATOM 2698 O O . LEU B 1 50 ? 42.159 -7.694 23.619 1.00 20.33 50 LEU B O 1
ATOM 2703 N N . ASN B 1 51 ? 43.917 -7.747 25.029 1.00 23.99 51 ASN B N 1
ATOM 2704 C CA . ASN B 1 51 ? 44.685 -8.732 24.269 1.00 21.41 51 ASN B CA 1
ATOM 2705 C C . ASN B 1 51 ? 45.070 -9.859 25.216 1.00 19.62 51 ASN B C 1
ATOM 2706 O O . ASN B 1 51 ? 46.159 -9.845 25.806 1.00 20.94 51 ASN B O 1
ATOM 2711 N N . PRO B 1 52 ? 44.198 -10.854 25.391 1.00 18.35 52 PRO B N 1
ATOM 2712 C CA . PRO B 1 52 ? 44.496 -11.954 26.315 1.00 15.05 52 PRO B CA 1
ATOM 2713 C C . PRO B 1 52 ? 45.302 -13.064 25.658 1.00 11.71 52 PRO B C 1
ATOM 2714 O O . PRO B 1 52 ? 45.071 -13.450 24.511 1.00 12.09 52 PRO B O 1
ATOM 2718 N N . ASN B 1 53 ? 46.266 -13.581 26.412 1.00 9.20 53 ASN B N 1
ATOM 2719 C CA . ASN B 1 53 ? 47.138 -14.665 25.968 1.00 10.06 53 ASN B CA 1
ATOM 2720 C C . ASN B 1 53 ? 46.549 -15.965 26.510 1.00 10.67 53 ASN B C 1
ATOM 2721 O O . ASN B 1 53 ? 46.944 -16.452 27.570 1.00 11.07 53 ASN B O 1
ATOM 2726 N N . TYR B 1 54 ? 45.586 -16.525 25.767 1.00 10.56 54 TYR B N 1
ATOM 2727 C CA . TYR B 1 54 ? 44.901 -17.735 26.215 1.00 9.30 54 TYR B CA 1
ATOM 2728 C C . TYR B 1 54 ? 45.865 -18.892 26.413 1.00 9.26 54 TYR B C 1
ATOM 2729 O O . TYR B 1 54 ? 45.638 -19.745 27.279 1.00 10.60 54 TYR B O 1
ATOM 2738 N N . GLU B 1 55 ? 46.936 -18.948 25.621 1.00 9.09 55 GLU B N 1
ATOM 2739 C CA . GLU B 1 55 ? 47.961 -19.960 25.845 1.00 9.63 55 GLU B CA 1
ATOM 2740 C C . GLU B 1 55 ? 48.660 -19.737 27.181 1.00 10.27 55 GLU B C 1
ATOM 2741 O O . GLU B 1 55 ? 48.705 -20.639 28.024 1.00 9.11 55 GLU B O 1
ATOM 2747 N N . ASP B 1 56 ? 49.186 -18.528 27.402 1.00 10.69 56 ASP B N 1
ATOM 2748 C CA . ASP B 1 56 ? 49.853 -18.212 28.661 1.00 10.58 56 ASP B CA 1
ATOM 2749 C C . ASP B 1 56 ? 48.891 -18.192 29.842 1.00 10.98 56 ASP B C 1
ATOM 2750 O O . ASP B 1 56 ? 49.330 -18.379 30.982 1.00 10.93 56 ASP B O 1
ATOM 2755 N N . LEU B 1 57 ? 47.598 -17.964 29.600 1.00 10.44 57 LEU B N 1
ATOM 2756 C CA . LEU B 1 57 ? 46.622 -17.955 30.681 1.00 9.62 57 LEU B CA 1
ATOM 2757 C C . LEU B 1 57 ? 46.173 -19.355 31.075 1.00 7.73 57 LEU B C 1
ATOM 2758 O O . LEU B 1 57 ? 45.626 -19.532 32.169 1.00 6.13 57 LEU B O 1
ATOM 2763 N N . LEU B 1 58 ? 46.398 -20.349 30.218 1.00 8.36 58 LEU B N 1
ATOM 2764 C CA . LEU B 1 58 ? 45.965 -21.715 30.481 1.00 8.23 58 LEU B CA 1
ATOM 2765 C C . LEU B 1 58 ? 47.051 -22.584 31.098 1.00 7.06 58 LEU B C 1
ATOM 2766 O O . LEU B 1 58 ? 46.729 -23.548 31.800 1.00 6.30 58 LEU B O 1
ATOM 2771 N N . ILE B 1 59 ? 48.324 -22.267 30.850 1.00 7.45 59 ILE B N 1
ATOM 2772 C CA . ILE B 1 59 ? 49.420 -23.013 31.464 1.00 6.75 59 ILE B CA 1
ATOM 2773 C C . ILE B 1 59 ? 49.363 -22.912 32.981 1.00 6.45 59 ILE B C 1
ATOM 2774 O O . ILE B 1 59 ? 49.696 -23.870 33.690 1.00 6.09 59 ILE B O 1
ATOM 2779 N N . ARG B 1 60 ? 48.935 -21.762 33.506 1.00 6.64 60 ARG B N 1
ATOM 2780 C CA . ARG B 1 60 ? 48.827 -21.576 34.946 1.00 6.53 60 ARG B CA 1
ATOM 2781 C C . ARG B 1 60 ? 47.655 -22.334 35.554 1.00 6.90 60 ARG B C 1
ATOM 2782 O O . ARG B 1 60 ? 47.570 -22.422 36.785 1.00 6.16 60 ARG B O 1
ATOM 2790 N N . LYS B 1 61 ? 46.763 -22.884 34.734 1.00 6.59 61 LYS B N 1
ATOM 2791 C CA . LYS B 1 61 ? 45.572 -23.562 35.223 1.00 5.83 61 LYS B CA 1
ATOM 2792 C C . LYS B 1 61 ? 45.821 -25.057 35.385 1.00 6.09 61 LYS B C 1
ATOM 2793 O O . LYS B 1 61 ? 46.606 -25.662 34.650 1.00 5.99 61 LYS B O 1
ATOM 2799 N N . SER B 1 62 ? 45.138 -25.646 36.359 1.00 7.08 62 SER B N 1
ATOM 2800 C CA . SER B 1 62 ? 45.130 -27.084 36.577 1.00 7.89 62 SER B CA 1
ATOM 2801 C C . SER B 1 62 ? 43.690 -27.586 36.532 1.00 7.06 62 SER B C 1
ATOM 2802 O O . SER B 1 62 ? 42.744 -26.812 36.365 1.00 6.34 62 SER B O 1
ATOM 2805 N N . ASN B 1 63 ? 43.536 -28.903 36.681 1.00 8.08 63 ASN B N 1
ATOM 2806 C CA . ASN B 1 63 ? 42.217 -29.520 36.556 1.00 7.74 63 ASN B CA 1
ATOM 2807 C C . ASN B 1 63 ? 41.245 -28.986 37.603 1.00 6.77 63 ASN B C 1
ATOM 2808 O O . ASN B 1 63 ? 40.075 -28.717 37.299 1.00 5.42 63 ASN B O 1
ATOM 2813 N N . HIS B 1 64 ? 41.710 -28.814 38.838 1.00 7.70 64 HIS B N 1
ATOM 2814 C CA . HIS B 1 64 ? 40.869 -28.301 39.912 1.00 8.02 64 HIS B CA 1
ATOM 2815 C C . HIS B 1 64 ? 40.677 -26.786 39.851 1.00 7.05 64 HIS B C 1
ATOM 2816 O O . HIS B 1 64 ? 40.227 -26.191 40.838 1.00 7.29 64 HIS B O 1
ATOM 2823 N N . ASN B 1 65 ? 41.010 -26.154 38.727 1.00 7.13 65 ASN B N 1
ATOM 2824 C CA . ASN B 1 65 ? 40.671 -24.759 38.487 1.00 7.69 65 ASN B CA 1
ATOM 2825 C C . ASN B 1 65 ? 39.371 -24.601 37.711 1.00 6.40 65 ASN B C 1
ATOM 2826 O O . ASN B 1 65 ? 38.870 -23.478 37.593 1.00 6.04 65 ASN B O 1
ATOM 2831 N N . PHE B 1 66 ? 38.818 -25.694 37.184 1.00 6.17 66 PHE B N 1
ATOM 2832 C CA . PHE B 1 66 ? 37.568 -25.679 36.432 1.00 5.07 66 PHE B CA 1
ATOM 2833 C C . PHE B 1 66 ? 36.491 -26.347 37.277 1.00 4.69 66 PHE B C 1
ATOM 2834 O O . PHE B 1 66 ? 36.527 -27.563 37.490 1.00 4.56 66 PHE B O 1
ATOM 2842 N N . LEU B 1 67 ? 35.537 -25.553 37.757 1.00 5.09 67 LEU B N 1
ATOM 2843 C CA . LEU B 1 67 ? 34.367 -26.084 38.451 1.00 4.84 67 LEU B CA 1
ATOM 2844 C C . LEU B 1 67 ? 33.285 -26.333 37.408 1.00 4.21 67 LEU B C 1
ATOM 2845 O O . LEU B 1 67 ? 32.599 -25.404 36.973 1.00 4.05 67 LEU B O 1
ATOM 2850 N N . VAL B 1 68 ? 33.146 -27.588 36.988 1.00 4.30 68 VAL B N 1
ATOM 2851 C CA . VAL B 1 68 ? 32.082 -28.006 36.084 1.00 4.68 68 VAL B CA 1
ATOM 2852 C C . VAL B 1 68 ? 30.929 -28.539 36.921 1.00 4.07 68 VAL B C 1
ATOM 2853 O O . VAL B 1 68 ? 31.127 -29.403 37.786 1.00 4.01 68 VAL B O 1
ATOM 2857 N N . GLN B 1 69 ? 29.728 -28.020 36.673 1.00 4.21 69 GLN B N 1
ATOM 2858 C CA . GLN B 1 69 ? 28.560 -28.305 37.498 1.00 4.57 69 GLN B CA 1
ATOM 2859 C C . GLN B 1 69 ? 27.395 -28.687 36.599 1.00 4.34 69 GLN B C 1
ATOM 2860 O O . GLN B 1 69 ? 26.987 -27.899 35.740 1.00 4.01 69 GLN B O 1
ATOM 2866 N N . ALA B 1 70 ? 26.864 -29.891 36.797 1.00 4.64 70 ALA B N 1
ATOM 2867 C CA . ALA B 1 70 ? 25.683 -30.375 36.087 1.00 4.12 70 ALA B CA 1
ATOM 2868 C C . ALA B 1 70 ? 24.532 -30.407 37.085 1.00 4.36 70 ALA B C 1
ATOM 2869 O O . ALA B 1 70 ? 24.381 -31.372 37.838 1.00 4.90 70 ALA B O 1
ATOM 2871 N N . GLY B 1 71 ? 23.722 -29.354 37.086 1.00 4.69 71 GLY B N 1
ATOM 2872 C CA . GLY B 1 71 ? 22.699 -29.237 38.110 1.00 6.43 71 GLY B CA 1
ATOM 2873 C C . GLY B 1 71 ? 23.349 -29.075 39.469 1.00 6.46 71 GLY B C 1
ATOM 2874 O O . GLY B 1 71 ? 24.275 -28.278 39.650 1.00 6.43 71 GLY B O 1
ATOM 2875 N N . ASN B 1 72 ? 22.872 -29.847 40.445 1.00 7.82 72 ASN B N 1
ATOM 2876 C CA . ASN B 1 72 ? 23.437 -29.840 41.789 1.00 8.66 72 ASN B CA 1
ATOM 2877 C C . ASN B 1 72 ? 24.504 -30.914 41.978 1.00 8.02 72 ASN B C 1
ATOM 2878 O O . ASN B 1 72 ? 24.621 -31.477 43.077 1.00 8.01 72 ASN B O 1
ATOM 2883 N N . VAL B 1 73 ? 25.278 -31.219 40.933 1.00 7.56 73 VAL B N 1
ATOM 2884 C CA . VAL B 1 73 ? 26.327 -32.233 40.983 1.00 7.91 73 VAL B CA 1
ATOM 2885 C C . VAL B 1 73 ? 27.535 -31.701 40.223 1.00 6.67 73 VAL B C 1
ATOM 2886 O O . VAL B 1 73 ? 27.414 -31.315 39.056 1.00 5.38 73 VAL B O 1
ATOM 2890 N N . GLN B 1 74 ? 28.693 -31.680 40.877 1.00 5.87 74 GLN B N 1
ATOM 2891 C CA . GLN B 1 74 ? 29.918 -31.207 40.250 1.00 5.49 74 GLN B CA 1
ATOM 2892 C C . GLN B 1 74 ? 30.705 -32.377 39.670 1.00 5.90 74 GLN B C 1
ATOM 2893 O O . GLN B 1 74 ? 30.775 -33.457 40.266 1.00 5.33 74 GLN B O 1
ATOM 2899 N N . LEU B 1 75 ? 31.289 -32.158 38.494 1.00 6.30 75 LEU B N 1
ATOM 2900 C CA . LEU B 1 75 ? 32.031 -33.190 37.781 1.00 6.19 75 LEU B CA 1
ATOM 2901 C C . LEU B 1 75 ? 33.525 -32.958 37.961 1.00 6.03 75 LEU B C 1
ATOM 2902 O O . LEU B 1 75 ? 34.044 -31.899 37.591 1.00 5.94 75 LEU B O 1
ATOM 2907 N N . ARG B 1 76 ? 34.207 -33.947 38.531 1.00 5.84 76 ARG B N 1
ATOM 2908 C CA . ARG B 1 76 ? 35.653 -33.875 38.697 1.00 5.98 76 ARG B CA 1
ATOM 2909 C C . ARG B 1 76 ? 36.336 -33.825 37.335 1.00 6.47 76 ARG B C 1
ATOM 2910 O O . ARG B 1 76 ? 36.120 -34.700 36.490 1.00 5.58 76 ARG B O 1
ATOM 2918 N N . VAL B 1 77 ? 37.149 -32.795 37.118 1.00 6.75 77 VAL B N 1
ATOM 2919 C CA . VAL B 1 77 ? 37.911 -32.661 35.884 1.00 6.27 77 VAL B CA 1
ATOM 2920 C C . VAL B 1 77 ? 39.205 -33.448 36.024 1.00 6.66 77 VAL B C 1
ATOM 2921 O O . VAL B 1 77 ? 39.947 -33.276 36.999 1.00 6.20 77 VAL B O 1
ATOM 2925 N N . ILE B 1 78 ? 39.476 -34.317 35.052 1.00 6.06 78 ILE B N 1
ATOM 2926 C CA . ILE B 1 78 ? 40.697 -35.114 35.045 1.00 6.22 78 ILE B CA 1
ATOM 2927 C C . ILE B 1 78 ? 41.651 -34.717 33.931 1.00 7.74 78 ILE B C 1
ATOM 2928 O O . ILE B 1 78 ? 42.800 -35.193 33.922 1.00 9.71 78 ILE B O 1
ATOM 2933 N N . GLY B 1 79 ? 41.230 -33.861 33.006 1.00 7.34 79 GLY B N 1
ATOM 2934 C CA . GLY B 1 79 ? 42.091 -33.411 31.933 1.00 7.17 79 GLY B CA 1
ATOM 2935 C C . GLY B 1 79 ? 41.465 -32.264 31.172 1.00 7.63 79 GLY B C 1
ATOM 2936 O O . GLY B 1 79 ? 40.240 -32.210 31.017 1.00 7.47 79 GLY B O 1
ATOM 2937 N N . HIS B 1 80 ? 42.291 -31.333 30.705 1.00 7.56 80 HIS B N 1
ATOM 2938 C CA . HIS B 1 80 ? 41.807 -30.211 29.919 1.00 7.87 80 HIS B CA 1
ATOM 2939 C C . HIS B 1 80 ? 42.754 -29.971 28.755 1.00 8.89 80 HIS B C 1
ATOM 2940 O O . HIS B 1 80 ? 43.954 -30.241 28.841 1.00 10.05 80 HIS B O 1
ATOM 2947 N N . SER B 1 81 ? 42.195 -29.470 27.658 1.00 9.87 81 SER B N 1
ATOM 2948 C CA . SER B 1 81 ? 42.976 -29.164 26.470 1.00 9.84 81 SER B CA 1
ATOM 2949 C C . SER B 1 81 ? 42.260 -28.081 25.681 1.00 9.27 81 SER B C 1
ATOM 2950 O O . SER B 1 81 ? 41.028 -28.024 25.649 1.00 10.38 81 SER B O 1
ATOM 2953 N N . MET B 1 82 ? 43.045 -27.220 25.051 1.00 8.34 82 MET B N 1
ATOM 2954 C CA . MET B 1 82 ? 42.519 -26.153 24.217 1.00 7.33 82 MET B CA 1
ATOM 2955 C C . MET B 1 82 ? 42.586 -26.549 22.750 1.00 7.58 82 MET B C 1
ATOM 2956 O O . MET B 1 82 ? 43.543 -27.194 22.311 1.00 9.72 82 MET B O 1
ATOM 2961 N N . GLN B 1 83 ? 41.558 -26.168 21.998 1.00 7.80 83 GLN B N 1
ATOM 2962 C CA . GLN B 1 83 ? 41.501 -26.472 20.571 1.00 8.39 83 GLN B CA 1
ATOM 2963 C C . GLN B 1 83 ? 40.797 -25.310 19.890 1.00 7.87 83 GLN B C 1
ATOM 2964 O O . GLN B 1 83 ? 39.574 -25.180 19.997 1.00 7.59 83 GLN B O 1
ATOM 2970 N N . ASN B 1 84 ? 41.569 -24.472 19.203 1.00 7.66 84 ASN B N 1
ATOM 2971 C CA . ASN B 1 84 ? 41.075 -23.220 18.615 1.00 7.49 84 ASN B CA 1
ATOM 2972 C C . ASN B 1 84 ? 40.505 -22.386 19.762 1.00 7.23 84 ASN B C 1
ATOM 2973 O O . ASN B 1 84 ? 41.162 -22.271 20.809 1.00 7.99 84 ASN B O 1
ATOM 2978 N N . CYS B 1 85 ? 39.312 -21.812 19.633 1.00 6.35 85 CYS B N 1
ATOM 2979 C CA . CYS B 1 85 ? 38.792 -20.894 20.636 1.00 6.81 85 CYS B CA 1
ATOM 2980 C C . CYS B 1 85 ? 37.941 -21.577 21.703 1.00 7.31 85 CYS B C 1
ATOM 2981 O O . CYS B 1 85 ? 37.335 -20.881 22.525 1.00 6.85 85 CYS B O 1
ATOM 2984 N N . VAL B 1 86 ? 37.882 -22.907 21.722 1.00 7.58 86 VAL B N 1
ATOM 2985 C CA . VAL B 1 86 ? 37.097 -23.630 22.719 1.00 7.70 86 VAL B CA 1
ATOM 2986 C C . VAL B 1 86 ? 38.026 -24.443 23.609 1.00 6.36 86 VAL B C 1
ATOM 2987 O O . VAL B 1 86 ? 39.138 -24.814 23.219 1.00 6.51 86 VAL B O 1
ATOM 2991 N N . LEU B 1 87 ? 37.555 -24.716 24.822 1.00 6.21 87 LEU B N 1
ATOM 2992 C CA . LEU B 1 87 ? 38.227 -25.604 25.757 1.00 6.30 87 LEU B CA 1
ATOM 2993 C C . LEU B 1 87 ? 37.420 -26.884 25.903 1.00 7.19 87 LEU B C 1
ATOM 2994 O O . LEU B 1 87 ? 36.195 -26.842 26.050 1.00 6.81 87 LEU B O 1
ATOM 2999 N N . LYS B 1 88 ? 38.113 -28.019 25.859 1.00 7.69 88 LYS B N 1
ATOM 3000 C CA . LYS B 1 88 ? 37.514 -29.330 26.076 1.00 6.74 88 LYS B CA 1
ATOM 3001 C C . LYS B 1 88 ? 38.021 -29.872 27.404 1.00 7.40 88 LYS B C 1
ATOM 3002 O O . LYS B 1 88 ? 39.234 -30.020 27.590 1.00 9.31 88 LYS B O 1
ATOM 3008 N N . LEU B 1 89 ? 37.099 -30.155 28.322 1.00 5.86 89 LEU B N 1
ATOM 3009 C CA . LEU B 1 89 ? 37.437 -30.599 29.672 1.00 5.98 89 LEU B CA 1
ATOM 3010 C C . LEU B 1 89 ? 36.947 -32.029 29.860 1.00 6.24 89 LEU B C 1
ATOM 3011 O O . LEU B 1 89 ? 35.736 -32.279 29.869 1.00 6.32 89 LEU B O 1
ATOM 3016 N N . LYS B 1 90 ? 37.886 -32.960 30.013 1.00 6.30 90 LYS B N 1
ATOM 3017 C CA . LYS B 1 90 ? 37.533 -34.342 30.309 1.00 5.69 90 LYS B CA 1
ATOM 3018 C C . LYS B 1 90 ? 37.071 -34.473 31.756 1.00 5.19 90 LYS B C 1
ATOM 3019 O O . LYS B 1 90 ? 37.608 -33.824 32.658 1.00 5.22 90 LYS B O 1
ATOM 3025 N N . VAL B 1 91 ? 36.064 -35.321 31.974 1.00 5.22 91 VAL B N 1
ATOM 3026 C CA . VAL B 1 91 ? 35.452 -35.497 33.284 1.00 5.27 91 VAL B CA 1
ATOM 3027 C C . VAL B 1 91 ? 35.390 -36.983 33.612 1.00 4.91 91 VAL B C 1
ATOM 3028 O O . VAL B 1 91 ? 35.406 -37.843 32.728 1.00 5.11 91 VAL B O 1
ATOM 3032 N N . ASP B 1 92 ? 35.311 -37.276 34.912 1.00 4.61 92 ASP B N 1
ATOM 3033 C CA . ASP B 1 92 ? 35.323 -38.656 35.385 1.00 5.42 92 ASP B CA 1
ATOM 3034 C C . ASP B 1 92 ? 34.028 -39.402 35.095 1.00 5.85 92 ASP B C 1
ATOM 3035 O O . ASP B 1 92 ? 33.997 -40.628 35.243 1.00 5.44 92 ASP B O 1
ATOM 3040 N N . THR B 1 93 ? 32.965 -38.703 34.702 1.00 5.82 93 THR B N 1
ATOM 3041 C CA . THR B 1 93 ? 31.664 -39.316 34.476 1.00 5.08 93 THR B CA 1
ATOM 3042 C C . THR B 1 93 ? 31.182 -38.995 33.072 1.00 4.52 93 THR B C 1
ATOM 3043 O O . THR B 1 93 ? 31.144 -37.826 32.678 1.00 4.81 93 THR B O 1
ATOM 3047 N N . ALA B 1 94 ? 30.819 -40.031 32.322 1.00 4.24 94 ALA B N 1
ATOM 3048 C CA . ALA B 1 94 ? 30.204 -39.841 31.019 1.00 4.88 94 ALA B CA 1
ATOM 3049 C C . ALA B 1 94 ? 28.739 -39.460 31.191 1.00 5.53 94 ALA B C 1
ATOM 3050 O O . ALA B 1 94 ? 28.035 -40.018 32.038 1.00 5.23 94 ALA B O 1
ATOM 3052 N N . ASN B 1 95 ? 28.287 -38.499 30.388 1.00 5.05 95 ASN B N 1
ATOM 3053 C CA . ASN B 1 95 ? 26.931 -37.973 30.492 1.00 4.57 95 ASN B CA 1
ATOM 3054 C C . ASN B 1 95 ? 25.911 -39.059 30.168 1.00 4.59 95 ASN B C 1
ATOM 3055 O O . ASN B 1 95 ? 25.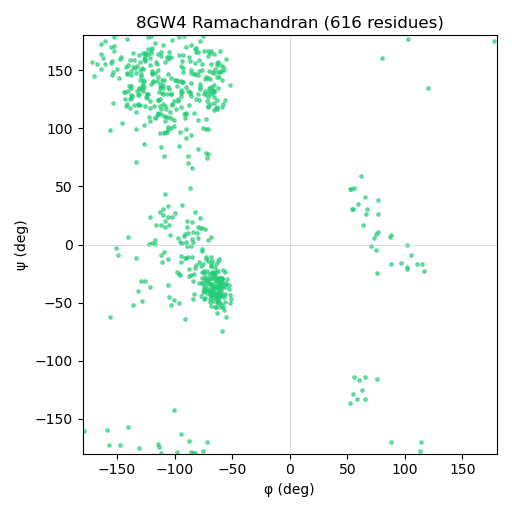900 -39.574 29.039 1.00 4.74 95 ASN B O 1
ATOM 3060 N N . PRO B 1 96 ? 25.049 -39.443 31.114 1.00 4.14 96 PRO B N 1
ATOM 3061 C CA . PRO B 1 96 ? 24.013 -40.441 30.801 1.00 4.47 96 PRO B CA 1
ATOM 3062 C C . PRO B 1 96 ? 22.940 -39.936 29.845 1.00 3.62 96 PRO B C 1
ATOM 3063 O O . PRO B 1 96 ? 22.143 -40.749 29.359 1.00 3.30 96 PRO B O 1
ATOM 3067 N N . LYS B 1 97 ? 22.897 -38.636 29.554 1.00 3.81 97 LYS B N 1
ATOM 3068 C CA . LYS B 1 97 ? 21.893 -38.066 28.664 1.00 3.84 97 LYS B CA 1
ATOM 3069 C C . LYS B 1 97 ? 22.461 -37.695 27.298 1.00 3.78 97 LYS B C 1
ATOM 3070 O O . LYS B 1 97 ? 21.895 -36.837 26.612 1.00 3.31 97 LYS B O 1
ATOM 3076 N N . THR B 1 98 ? 23.561 -38.317 26.888 1.00 4.31 98 THR B N 1
ATOM 3077 C CA . THR B 1 98 ? 24.183 -37.977 25.612 1.00 4.35 98 THR B CA 1
ATOM 3078 C C . THR B 1 98 ? 23.414 -38.632 24.471 1.00 4.75 98 THR B C 1
ATOM 3079 O O . THR B 1 98 ? 23.233 -39.855 24.482 1.00 4.83 98 THR B O 1
ATOM 3083 N N . PRO B 1 99 ? 22.937 -37.870 23.486 1.00 4.79 99 PRO B N 1
ATOM 3084 C CA . PRO B 1 99 ? 22.299 -38.482 22.316 1.00 5.30 99 PRO B CA 1
ATOM 3085 C C . PRO B 1 99 ? 23.267 -38.631 21.152 1.00 5.34 99 PRO B C 1
ATOM 3086 O O . PRO B 1 99 ? 24.431 -38.233 21.256 1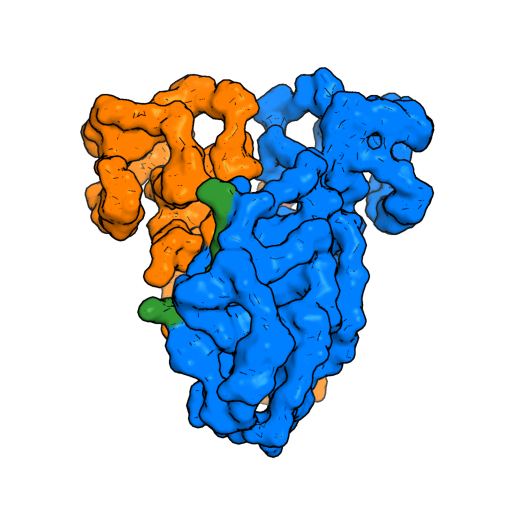.00 5.10 99 PRO B O 1
ATOM 3090 N N . LYS B 1 100 ? 22.802 -39.198 20.041 1.00 6.01 100 LYS B N 1
ATOM 3091 C CA . LYS B 1 100 ? 23.631 -39.286 18.846 1.00 7.57 100 LYS B CA 1
ATOM 3092 C C . LYS B 1 100 ? 23.901 -37.887 18.308 1.00 6.25 100 LYS B C 1
ATOM 3093 O O . LYS B 1 100 ? 22.980 -37.077 18.178 1.00 6.60 100 LYS B O 1
ATOM 3099 N N . TYR B 1 101 ? 25.164 -37.595 17.999 1.00 6.06 101 TYR B N 1
ATOM 3100 C CA . TYR B 1 101 ? 25.527 -36.234 17.628 1.00 5.79 101 TYR B CA 1
ATOM 3101 C C . TYR B 1 101 ? 26.701 -36.217 16.657 1.00 5.43 101 TYR B C 1
ATOM 3102 O O . TYR B 1 101 ? 27.554 -37.108 16.666 1.00 5.12 101 TYR B O 1
ATOM 3111 N N . LYS B 1 102 ? 26.725 -35.182 15.814 1.00 4.82 102 LYS B N 1
ATOM 3112 C CA . LYS B 1 102 ? 27.846 -34.876 14.939 1.00 4.33 102 LYS B CA 1
ATOM 3113 C C . LYS B 1 102 ? 28.272 -33.434 15.175 1.00 4.39 102 LYS B C 1
ATOM 3114 O O . LYS B 1 102 ? 27.492 -32.608 15.652 1.00 4.97 102 LYS B O 1
ATOM 3120 N N . PHE B 1 103 ? 29.522 -33.134 14.827 1.00 4.63 103 PHE B N 1
ATOM 3121 C CA . PHE B 1 103 ? 30.067 -31.777 14.893 1.00 4.35 103 PHE B CA 1
ATOM 3122 C C . PHE B 1 103 ? 30.185 -31.251 13.464 1.00 4.61 103 PHE B C 1
ATOM 3123 O O . PHE B 1 103 ? 31.170 -31.526 12.771 1.00 3.96 103 PHE B O 1
ATOM 3131 N N . VAL B 1 104 ? 29.187 -30.491 13.023 1.00 4.72 104 VAL B N 1
ATOM 3132 C CA . VAL B 1 104 ? 29.165 -29.974 11.662 1.00 4.92 104 VAL B CA 1
ATOM 3133 C C . VAL B 1 104 ? 29.491 -28.484 11.663 1.00 5.73 104 VAL B C 1
ATOM 3134 O O . VAL B 1 104 ? 29.381 -27.785 12.676 1.00 5.34 104 VAL B O 1
ATOM 3138 N N . ARG B 1 105 ? 29.917 -28.005 10.498 1.00 6.58 105 ARG B N 1
ATOM 3139 C CA . ARG B 1 105 ? 30.171 -26.593 10.245 1.00 6.17 105 ARG B CA 1
ATOM 3140 C C . ARG B 1 105 ? 29.216 -26.147 9.149 1.00 6.50 105 ARG B C 1
ATOM 3141 O O . ARG B 1 105 ? 29.250 -26.689 8.039 1.00 6.00 105 ARG B O 1
ATOM 3149 N N . ILE B 1 106 ? 28.359 -25.178 9.462 1.00 6.75 106 ILE B N 1
ATOM 3150 C CA . ILE B 1 106 ? 27.319 -24.761 8.534 1.00 6.94 106 ILE B CA 1
ATOM 3151 C C . ILE B 1 106 ? 27.855 -23.686 7.598 1.00 8.07 106 ILE B C 1
ATOM 3152 O O . ILE B 1 106 ? 28.874 -23.040 7.858 1.00 8.77 106 ILE B O 1
ATOM 3157 N N . GLN B 1 107 ? 27.153 -23.503 6.489 1.00 8.65 107 GLN B N 1
ATOM 3158 C CA . GLN B 1 107 ? 27.435 -22.502 5.478 1.00 8.70 107 GLN B CA 1
ATOM 3159 C C . GLN B 1 107 ? 26.583 -21.264 5.713 1.00 8.98 107 GLN B C 1
ATOM 3160 O O . GLN B 1 107 ? 25.606 -21.305 6.467 1.00 7.98 107 GLN B O 1
ATOM 3166 N N . PRO B 1 108 ? 26.936 -20.131 5.104 1.00 8.54 108 PRO B N 1
ATOM 3167 C CA . PRO B 1 108 ? 26.072 -18.947 5.211 1.00 8.08 108 PRO B CA 1
ATOM 3168 C C . PRO B 1 108 ? 24.734 -19.183 4.523 1.00 6.51 108 PRO B C 1
ATOM 3169 O O . PRO B 1 108 ? 24.679 -19.571 3.354 1.00 5.92 108 PRO B O 1
ATOM 3173 N N . GLY B 1 109 ? 23.652 -18.949 5.263 1.00 6.81 109 GLY B N 1
ATOM 3174 C CA . GLY B 1 109 ? 22.305 -19.137 4.772 1.00 7.37 109 GLY B CA 1
ATOM 3175 C C . GLY B 1 109 ? 21.573 -20.305 5.397 1.00 7.03 109 GLY B C 1
ATOM 3176 O O . GLY B 1 109 ? 20.340 -20.374 5.292 1.00 7.41 109 GLY B O 1
ATOM 3177 N N . GLN B 1 110 ? 22.290 -21.221 6.043 1.00 6.20 110 GLN B N 1
ATOM 3178 C CA . GLN B 1 110 ? 21.684 -22.373 6.691 1.00 5.87 110 GLN B CA 1
ATOM 3179 C C . GLN B 1 110 ? 21.234 -22.010 8.100 1.00 6.06 110 GLN B C 1
ATOM 3180 O O . GLN B 1 110 ? 21.813 -21.137 8.755 1.00 5.87 110 GLN B O 1
ATOM 3186 N N . THR B 1 111 ? 20.186 -22.688 8.561 1.00 6.80 111 THR B N 1
ATOM 3187 C CA . THR B 1 111 ? 19.547 -22.372 9.829 1.00 6.01 111 THR B CA 1
ATOM 3188 C C . THR B 1 111 ? 19.908 -23.397 10.896 1.00 4.49 111 THR B C 1
ATOM 3189 O O . THR B 1 111 ? 20.348 -24.512 10.606 1.00 4.69 111 THR B O 1
ATOM 3193 N N . PHE B 1 112 ? 19.700 -22.990 12.145 1.00 4.12 112 PHE B N 1
ATOM 3194 C CA . PHE B 1 112 ? 19.983 -23.803 13.317 1.00 3.84 112 PHE B CA 1
ATOM 3195 C C . PHE B 1 112 ? 19.260 -23.179 14.499 1.00 4.04 112 PHE B C 1
ATOM 3196 O O . PHE B 1 112 ? 19.043 -21.964 14.536 1.00 4.03 112 PHE B O 1
ATOM 3204 N N . SER B 1 113 ? 18.886 -24.017 15.461 1.00 4.40 113 SER B N 1
ATOM 3205 C CA . SER B 1 113 ? 18.093 -23.588 16.607 1.00 4.03 113 SER B CA 1
ATOM 3206 C C . SER B 1 113 ? 18.999 -23.398 17.816 1.00 3.08 113 SER B C 1
ATOM 3207 O O . SER B 1 113 ? 19.701 -24.330 18.222 1.00 3.15 113 SER B O 1
ATOM 3210 N N . VAL B 1 114 ? 18.975 -22.195 18.388 1.00 3.23 114 VAL B N 1
ATOM 3211 C CA . VAL B 1 114 ? 19.812 -21.854 19.530 1.00 3.01 114 VAL B CA 1
ATOM 3212 C C . VAL B 1 114 ? 19.018 -22.087 20.808 1.00 2.81 114 VAL B C 1
ATOM 3213 O O . VAL B 1 114 ? 17.875 -21.632 20.930 1.00 2.84 114 VAL B O 1
ATOM 3217 N N . LEU B 1 115 ? 19.619 -22.801 21.759 1.00 2.96 115 LEU B N 1
ATOM 3218 C CA . LEU B 1 115 ? 19.062 -22.959 23.103 1.00 2.67 115 LEU B CA 1
ATOM 3219 C C . LEU B 1 115 ? 19.891 -22.084 24.035 1.00 2.69 115 LEU B C 1
ATOM 3220 O O . LEU B 1 115 ? 21.003 -22.454 24.423 1.00 2.70 115 LEU B O 1
ATOM 3225 N N . ALA B 1 116 ? 19.353 -20.917 24.384 1.00 3.38 116 ALA B N 1
ATOM 3226 C CA . ALA B 1 116 ? 20.088 -19.953 25.190 1.00 2.67 116 ALA B CA 1
ATOM 3227 C C . ALA B 1 116 ? 19.986 -20.333 26.659 1.00 3.06 116 ALA B C 1
ATOM 3228 O O . ALA B 1 116 ? 18.882 -20.488 27.188 1.00 4.13 116 ALA B O 1
ATOM 3230 N N . CYS B 1 117 ? 21.133 -20.488 27.316 1.00 3.43 117 CYS B N 1
ATOM 3231 C CA . CYS B 1 117 ? 21.185 -20.801 28.734 1.00 3.66 117 CYS B CA 1
ATOM 3232 C C . CYS B 1 117 ? 21.933 -19.708 29.485 1.00 3.67 117 CYS B C 1
ATOM 3233 O O . CYS B 1 117 ? 22.628 -18.877 28.894 1.00 4.16 117 CYS B O 1
ATOM 3236 N N . TYR B 1 118 ? 21.772 -19.724 30.806 1.00 4.44 118 TYR B N 1
ATOM 3237 C CA . TYR B 1 118 ? 22.575 -18.913 31.713 1.00 4.63 118 TYR B CA 1
ATOM 3238 C C . TYR B 1 118 ? 22.860 -19.755 32.944 1.00 5.07 118 TYR B C 1
ATOM 3239 O O . TYR B 1 118 ? 21.925 -20.214 33.608 1.00 5.57 118 TYR B O 1
ATOM 3248 N N . ASN B 1 119 ? 24.146 -19.976 33.227 1.00 5.31 119 ASN B N 1
ATOM 3249 C CA . ASN B 1 119 ? 24.592 -20.797 34.357 1.00 6.07 119 ASN B CA 1
ATOM 3250 C C . ASN B 1 119 ? 24.173 -22.260 34.185 1.00 5.65 119 ASN B C 1
ATOM 3251 O O . ASN B 1 119 ? 23.751 -22.917 35.137 1.00 4.91 119 ASN B O 1
ATOM 3256 N N . GLY B 1 120 ? 24.290 -22.770 32.959 1.00 5.20 120 GLY B N 1
ATOM 3257 C CA . GLY B 1 120 ? 24.017 -24.168 32.686 1.00 5.14 120 GLY B CA 1
ATOM 3258 C C . GLY B 1 120 ? 22.560 -24.571 32.702 1.00 4.69 120 GLY B C 1
ATOM 3259 O O . GLY B 1 120 ? 22.264 -25.764 32.574 1.00 4.16 120 GLY B O 1
ATOM 3260 N N . SER B 1 121 ? 21.639 -23.621 32.851 1.00 4.93 121 SER B N 1
ATOM 3261 C CA . SER B 1 121 ? 20.212 -23.913 32.920 1.00 5.10 121 SER B CA 1
ATOM 3262 C C . SER B 1 121 ? 19.530 -23.345 31.684 1.00 4.48 121 SER B C 1
ATOM 3263 O O . SER B 1 121 ? 19.573 -22.121 31.469 1.00 4.19 121 SER B O 1
ATOM 3266 N N . PRO B 1 122 ? 18.897 -24.174 30.850 1.00 4.76 122 PRO B N 1
ATOM 3267 C CA . PRO B 1 122 ? 18.307 -23.663 29.605 1.00 4.68 122 PRO B CA 1
ATOM 3268 C C . PRO B 1 122 ? 17.203 -22.649 29.878 1.00 4.39 122 PRO B C 1
ATOM 3269 O O . PRO B 1 122 ? 16.341 -22.855 30.736 1.00 3.53 122 PRO B O 1
ATOM 3273 N N . SER B 1 123 ? 17.241 -21.546 29.126 1.00 4.32 123 SER B N 1
ATOM 3274 C CA . SER B 1 123 ? 16.296 -20.444 29.266 1.00 4.56 123 SER B CA 1
ATOM 3275 C C . SER B 1 123 ? 15.261 -20.375 28.157 1.00 4.96 123 SER B C 1
ATOM 3276 O O . SER B 1 123 ? 14.122 -19.988 28.420 1.00 5.70 123 SER B O 1
ATOM 3279 N N . GLY B 1 124 ? 15.628 -20.726 26.933 1.00 4.20 124 GLY B N 1
ATOM 3280 C CA . GLY B 1 124 ? 14.690 -20.692 25.829 1.00 4.59 124 GLY B CA 1
ATOM 3281 C C . GLY B 1 124 ? 15.387 -21.074 24.547 1.00 4.39 124 GLY B C 1
ATOM 3282 O O . GLY B 1 124 ? 16.606 -21.259 24.500 1.00 4.47 124 GLY B O 1
ATOM 3283 N N . VAL B 1 125 ? 14.588 -21.179 23.490 1.00 4.36 125 VAL B N 1
ATOM 3284 C CA . VAL B 1 125 ? 15.068 -21.681 22.210 1.00 4.83 125 VAL B CA 1
ATOM 3285 C C . VAL B 1 125 ? 14.457 -20.856 21.084 1.00 5.70 125 VAL B C 1
ATOM 3286 O O . VAL B 1 125 ? 13.262 -20.540 21.105 1.00 5.48 125 VAL B O 1
ATOM 3290 N N . TYR B 1 126 ? 15.285 -20.501 20.101 1.00 5.73 126 TYR B N 1
ATOM 3291 C CA . TYR B 1 126 ? 14.821 -19.778 18.926 1.00 5.47 126 TYR B CA 1
ATOM 3292 C C . TYR B 1 126 ? 15.651 -20.201 17.721 1.00 4.97 126 TYR B C 1
ATOM 3293 O O . TYR B 1 126 ? 16.755 -20.731 17.858 1.00 4.29 126 TYR B O 1
ATOM 3302 N N . GLN B 1 127 ? 15.096 -19.966 16.533 1.00 5.44 127 GLN B N 1
ATOM 3303 C CA . GLN B 1 127 ? 15.759 -20.305 15.281 1.00 5.00 127 GLN B CA 1
ATOM 3304 C C . GLN B 1 127 ? 16.530 -19.105 14.752 1.00 5.59 127 GLN B C 1
ATOM 3305 O O . GLN B 1 127 ? 16.059 -17.966 14.827 1.00 7.70 127 GLN B O 1
ATOM 3311 N N . CYS B 1 128 ? 17.720 -19.366 14.216 1.00 4.34 128 CYS B N 1
ATOM 3312 C CA . CYS B 1 128 ? 18.559 -18.322 13.650 1.00 4.61 128 CYS B CA 1
ATOM 3313 C C . CYS B 1 128 ? 19.189 -18.826 12.361 1.00 4.06 128 CYS B C 1
ATOM 3314 O O . CYS B 1 128 ? 19.283 -20.031 12.120 1.00 4.54 128 CYS B O 1
ATOM 3317 N N . ALA B 1 129 ? 19.613 -17.882 11.528 1.00 4.84 129 ALA B N 1
ATOM 3318 C CA . ALA B 1 129 ? 20.308 -18.181 10.286 1.00 5.64 129 ALA B CA 1
ATOM 3319 C C . ALA B 1 129 ? 21.692 -17.550 10.312 1.00 6.22 129 ALA B C 1
ATOM 3320 O O . ALA B 1 129 ? 21.899 -16.490 10.911 1.00 6.31 129 ALA B O 1
ATOM 3322 N N . MET B 1 130 ? 22.644 -18.222 9.668 1.00 6.62 130 MET B N 1
ATOM 3323 C CA . MET B 1 130 ? 24.004 -17.708 9.559 1.00 6.91 130 MET B CA 1
ATOM 3324 C C . MET B 1 130 ? 24.041 -16.658 8.459 1.00 7.12 130 MET B C 1
ATOM 3325 O O . MET B 1 130 ? 23.977 -16.991 7.271 1.00 7.07 130 MET B O 1
ATOM 3330 N N . ARG B 1 131 ? 24.159 -15.390 8.856 1.00 7.39 131 ARG B N 1
ATOM 3331 C CA . ARG B 1 131 ? 24.181 -14.295 7.906 1.00 8.66 131 ARG B CA 1
ATOM 3332 C C . ARG B 1 131 ? 25.406 -14.401 6.999 1.00 9.20 131 ARG B C 1
ATOM 3333 O O . ARG B 1 131 ? 26.414 -15.007 7.369 1.00 9.37 131 ARG B O 1
ATOM 3341 N N . PRO B 1 132 ? 25.331 -13.828 5.793 1.00 10.20 132 PRO B N 1
ATOM 3342 C CA . PRO B 1 132 ? 26.487 -13.876 4.880 1.00 10.60 132 PRO B CA 1
ATOM 3343 C C . PRO B 1 132 ? 27.781 -13.374 5.495 1.00 10.42 132 PRO B C 1
ATOM 3344 O O . PRO B 1 132 ? 28.851 -13.912 5.184 1.00 9.39 132 PRO B O 1
ATOM 3348 N N . ASN B 1 133 ? 27.724 -12.366 6.368 1.00 13.94 133 ASN B N 1
ATOM 3349 C CA . ASN B 1 133 ? 28.905 -11.934 7.105 1.00 16.04 133 ASN B CA 1
ATOM 3350 C C . ASN B 1 133 ? 29.208 -12.829 8.308 1.00 11.94 133 ASN B C 1
ATOM 3351 O O . ASN B 1 133 ? 29.983 -12.431 9.187 1.00 10.45 133 ASN B O 1
ATOM 3356 N N . PHE B 1 134 ? 28.590 -14.014 8.358 1.00 10.07 134 PHE B N 1
ATOM 3357 C CA . PHE B 1 134 ? 28.933 -15.082 9.297 1.00 10.22 134 PHE B CA 1
ATOM 3358 C C . PHE B 1 134 ? 28.627 -14.715 10.745 1.00 10.08 134 PHE B C 1
ATOM 3359 O O . PHE B 1 134 ? 29.243 -15.246 11.671 1.00 11.86 134 PHE B O 1
ATOM 3367 N N . THR B 1 135 ? 27.671 -13.822 10.955 1.00 9.09 135 THR B N 1
ATOM 3368 C CA . THR B 1 135 ? 27.131 -13.548 12.276 1.00 8.55 135 THR B CA 1
ATOM 3369 C C . THR B 1 135 ? 25.702 -14.067 12.355 1.00 8.19 135 THR B C 1
ATOM 3370 O O . THR B 1 135 ? 25.109 -14.490 11.359 1.00 8.11 135 THR B O 1
ATOM 3374 N N . ILE B 1 136 ? 25.150 -14.042 13.565 1.00 7.03 136 ILE B N 1
ATOM 3375 C CA . ILE B 1 136 ? 23.735 -14.317 13.754 1.00 6.52 136 ILE B CA 1
ATOM 3376 C C . ILE B 1 136 ? 23.113 -13.155 14.512 1.00 6.62 136 ILE B C 1
ATOM 3377 O O . ILE B 1 136 ? 23.793 -12.370 15.176 1.00 6.65 136 ILE B O 1
ATOM 3382 N N . LYS B 1 137 ? 21.799 -13.047 14.390 1.00 6.70 137 LYS B N 1
ATOM 3383 C CA . LYS B 1 137 ? 21.008 -12.072 15.129 1.00 6.98 137 LYS B CA 1
ATOM 3384 C C . LYS B 1 137 ? 20.152 -12.867 16.109 1.00 6.95 137 LYS B C 1
ATOM 3385 O O . LYS B 1 137 ? 18.997 -13.196 15.826 1.00 7.99 137 LYS B O 1
ATOM 3391 N N . GLY B 1 138 ? 20.740 -13.196 17.251 1.00 6.79 138 GLY B N 1
ATOM 3392 C CA . GLY B 1 138 ? 20.055 -13.885 18.330 1.00 7.29 138 GLY B CA 1
ATOM 3393 C C . GLY B 1 138 ? 19.629 -12.931 19.423 1.00 7.48 138 GLY B C 1
ATOM 3394 O O . GLY B 1 138 ? 19.226 -11.792 19.160 1.00 7.42 138 GLY B O 1
ATOM 3395 N N . SER B 1 139 ? 19.730 -13.394 20.668 1.00 8.44 139 SER B N 1
ATOM 3396 C CA . SER B 1 139 ? 19.408 -12.553 21.819 1.00 8.81 139 SER B CA 1
ATOM 3397 C C . SER B 1 139 ? 20.165 -13.121 23.016 1.00 8.09 139 SER B C 1
ATOM 3398 O O . SER B 1 139 ? 19.723 -14.097 23.629 1.00 8.00 139 SER B O 1
ATOM 3401 N N . PHE B 1 140 ? 21.307 -12.514 23.331 1.00 8.50 140 PHE B N 1
ATOM 3402 C CA . PHE B 1 140 ? 22.207 -13.022 24.357 1.00 8.97 140 PHE B CA 1
ATOM 3403 C C . PHE B 1 140 ? 22.546 -11.914 25.340 1.00 10.48 140 PHE B C 1
ATOM 3404 O O . PHE B 1 140 ? 22.852 -10.788 24.933 1.00 10.66 140 PHE B O 1
ATOM 3412 N N . LEU B 1 141 ? 22.484 -12.234 26.628 1.00 9.61 141 LEU B N 1
ATOM 3413 C CA . LEU B 1 141 ? 22.990 -11.377 27.687 1.00 8.85 141 LEU B CA 1
ATOM 3414 C C . LEU B 1 141 ? 24.212 -12.041 28.314 1.00 9.68 141 LEU B C 1
ATOM 3415 O O . LEU B 1 141 ? 24.635 -13.124 27.901 1.00 9.39 141 LEU B O 1
ATOM 3420 N N . ASN B 1 142 ? 24.787 -11.378 29.316 1.00 17.14 142 ASN B N 1
ATOM 3421 C CA . ASN B 1 142 ? 25.979 -11.907 29.970 1.00 11.06 142 ASN B CA 1
ATOM 3422 C C . ASN B 1 142 ? 25.703 -13.288 30.552 1.00 10.54 142 ASN B C 1
ATOM 3423 O O . ASN B 1 142 ? 24.620 -13.555 31.080 1.00 9.65 142 ASN B O 1
ATOM 3428 N N . GLY B 1 143 ? 26.691 -14.172 30.444 1.00 9.62 143 GLY B N 1
ATOM 3429 C CA . GLY B 1 143 ? 26.520 -15.553 30.839 1.00 8.21 143 GLY B CA 1
ATOM 3430 C C . GLY B 1 143 ? 25.954 -16.456 29.769 1.00 6.87 143 GLY B C 1
ATOM 3431 O O . GLY B 1 143 ? 25.668 -17.624 30.056 1.00 5.29 143 GLY B O 1
ATOM 3432 N N . SER B 1 144 ? 25.782 -15.955 28.545 1.00 7.08 144 SER B N 1
ATOM 3433 C CA . SER B 1 144 ? 25.267 -16.753 27.442 1.00 6.82 144 SER B CA 1
ATOM 3434 C C . SER B 1 144 ? 26.355 -17.504 26.688 1.00 6.68 144 SER B C 1
ATOM 3435 O O . SER B 1 144 ? 26.043 -18.480 25.994 1.00 5.57 144 SER B O 1
ATOM 3438 N N . ALA B 1 145 ? 27.609 -17.065 26.794 1.00 7.26 145 ALA B N 1
ATOM 3439 C CA . ALA B 1 145 ? 28.718 -17.747 26.138 1.00 6.47 145 ALA B CA 1
ATOM 3440 C C . ALA B 1 145 ? 28.777 -19.201 26.575 1.00 5.04 145 ALA B C 1
ATOM 3441 O O . ALA B 1 145 ? 28.849 -19.500 27.768 1.00 5.26 145 ALA B O 1
ATOM 3443 N N . GLY B 1 146 ? 28.741 -20.105 25.603 1.00 5.06 146 GLY B N 1
ATOM 3444 C CA . GLY B 1 146 ? 28.602 -21.527 25.851 1.00 4.22 146 GLY B CA 1
ATOM 3445 C C . GLY B 1 146 ? 27.309 -22.115 25.330 1.00 3.78 146 GLY B C 1
ATOM 3446 O O . GLY B 1 146 ? 27.209 -23.344 25.198 1.00 3.86 146 GLY B O 1
ATOM 3447 N N . SER B 1 147 ? 26.314 -21.281 25.034 1.00 4.15 147 SER B N 1
ATOM 3448 C CA . SER B 1 147 ? 25.091 -21.757 24.402 1.00 3.46 147 SER B CA 1
ATOM 3449 C C . SER B 1 147 ? 25.408 -22.334 23.028 1.00 4.26 147 SER B C 1
ATOM 3450 O O . SER B 1 147 ? 26.329 -21.887 22.341 1.00 4.27 147 SER B O 1
ATOM 3453 N N . VAL B 1 148 ? 24.636 -23.338 22.624 1.00 2.89 148 VAL B N 1
ATOM 3454 C CA . VAL B 1 148 ? 24.917 -24.062 21.392 1.00 3.34 148 VAL B CA 1
ATOM 3455 C C . VAL B 1 148 ? 23.773 -23.875 20.405 1.00 4.17 148 VAL B C 1
ATOM 3456 O O . VAL B 1 148 ? 22.609 -23.721 20.787 1.00 3.36 148 VAL B O 1
ATOM 3460 N N . GLY B 1 149 ? 24.121 -23.872 19.124 1.00 3.87 149 GLY B N 1
ATOM 3461 C CA . GLY B 1 149 ? 23.153 -23.894 18.039 1.00 3.10 149 GLY B CA 1
ATOM 3462 C C . GLY B 1 149 ? 23.270 -25.215 17.302 1.00 3.71 149 GLY B C 1
ATOM 3463 O O . GLY B 1 149 ? 24.379 -25.677 17.011 1.00 4.26 149 GLY B O 1
ATOM 3464 N N . PHE B 1 150 ? 22.125 -25.830 17.011 1.00 4.00 150 PHE B N 1
ATOM 3465 C CA . PHE B 1 150 ? 22.122 -27.208 16.545 1.00 3.77 150 PHE B CA 1
ATOM 3466 C C . PHE B 1 150 ? 20.992 -27.429 15.553 1.00 3.61 150 PHE B C 1
ATOM 3467 O O . PHE B 1 150 ? 20.032 -26.657 15.482 1.00 4.07 150 PHE B O 1
ATOM 3475 N N . ASN B 1 151 ? 21.123 -28.511 14.788 1.00 5.05 151 ASN B N 1
ATOM 3476 C CA . ASN B 1 151 ? 20.057 -29.032 13.946 1.00 5.81 151 ASN B CA 1
ATOM 3477 C C . ASN B 1 151 ? 19.862 -30.504 14.272 1.00 6.20 151 ASN B C 1
ATOM 3478 O O . ASN B 1 151 ? 20.835 -31.230 14.501 1.00 5.47 151 ASN B O 1
ATOM 3483 N N . ILE B 1 152 ? 18.605 -30.936 14.299 1.00 7.87 152 ILE B N 1
ATOM 3484 C CA . ILE B 1 152 ? 18.252 -32.310 14.632 1.00 9.53 152 ILE B CA 1
ATOM 3485 C C . ILE B 1 152 ? 17.702 -32.977 13.383 1.00 12.35 152 ILE B C 1
ATOM 3486 O O . ILE B 1 152 ? 16.661 -32.566 12.854 1.00 14.17 152 ILE B O 1
ATOM 3491 N N . ASP B 1 153 ? 18.405 -33.997 12.907 1.00 13.61 153 ASP B N 1
ATOM 3492 C CA . ASP B 1 153 ? 17.905 -34.880 11.865 1.00 16.06 153 ASP B CA 1
ATOM 3493 C C . ASP B 1 153 ? 17.726 -36.261 12.477 1.00 18.99 153 ASP B C 1
ATOM 3494 O O . ASP B 1 153 ? 18.675 -36.816 13.043 1.00 18.19 153 ASP B O 1
ATOM 3499 N N . TYR B 1 154 ? 16.510 -36.802 12.368 1.00 19.78 154 TYR B N 1
ATOM 3500 C CA . TYR B 1 154 ? 16.189 -38.141 12.854 1.00 19.28 154 TYR B CA 1
ATOM 3501 C C . TYR B 1 154 ? 16.317 -38.174 14.374 1.00 17.68 154 TYR B C 1
ATOM 3502 O O . TYR B 1 154 ? 15.545 -37.509 15.072 1.00 16.86 154 TYR B O 1
ATOM 3511 N N . ASP B 1 155 ? 17.278 -38.929 14.907 1.00 18.47 155 ASP B N 1
ATOM 3512 C CA . ASP B 1 155 ? 17.557 -38.906 16.338 1.00 17.29 155 ASP B CA 1
ATOM 3513 C C . ASP B 1 155 ? 18.954 -38.377 16.638 1.00 15.60 155 ASP B C 1
ATOM 3514 O O . ASP B 1 155 ? 19.465 -38.575 17.746 1.00 14.76 155 ASP B O 1
ATOM 3519 N N . CYS B 1 156 ? 19.576 -37.700 15.676 1.00 14.67 156 CYS B N 1
ATOM 3520 C CA . CYS B 1 156 ? 20.940 -37.206 15.805 1.00 12.76 156 CYS B CA 1
ATOM 3521 C C . CYS B 1 156 ? 20.926 -35.685 15.870 1.00 9.59 156 CYS B C 1
ATOM 3522 O O . CYS B 1 156 ? 20.228 -35.030 15.088 1.00 9.45 156 CYS B O 1
ATOM 3525 N N . VAL B 1 157 ? 21.699 -35.129 16.796 1.00 8.24 157 VAL B N 1
ATOM 3526 C CA . VAL B 1 157 ? 21.808 -33.686 16.977 1.00 7.09 157 VAL B CA 1
ATOM 3527 C C . VAL B 1 157 ? 23.127 -33.237 16.362 1.00 5.76 157 VAL B C 1
ATOM 3528 O O . VAL B 1 157 ? 24.202 -33.507 16.908 1.00 4.62 157 VAL B O 1
ATOM 3532 N N . SER B 1 158 ? 23.055 -32.539 15.232 1.00 5.80 158 SER B N 1
ATOM 3533 C CA . SER B 1 158 ? 24.247 -32.009 14.572 1.00 5.69 158 SER B CA 1
ATOM 3534 C C . SER B 1 158 ? 24.585 -30.656 15.189 1.00 4.96 158 SER B C 1
ATOM 3535 O O . SER B 1 158 ? 24.048 -29.623 14.782 1.00 4.73 158 SER B O 1
ATOM 3538 N N . PHE B 1 159 ? 25.478 -30.660 16.178 1.00 4.26 159 PHE B N 1
ATOM 3539 C CA . PHE B 1 159 ? 25.950 -29.412 16.758 1.00 4.19 159 PHE B CA 1
ATOM 3540 C C . PHE B 1 159 ? 26.766 -28.640 15.729 1.00 4.98 159 PHE B C 1
ATOM 3541 O O . PHE B 1 159 ? 27.673 -29.190 15.097 1.00 4.72 159 PHE B O 1
ATOM 3549 N N . CYS B 1 160 ? 26.435 -27.361 15.560 1.00 4.79 160 CYS B N 1
ATOM 3550 C CA . CYS B 1 160 ? 27.007 -26.549 14.498 1.00 5.30 160 CYS B CA 1
ATOM 3551 C C . CYS B 1 160 ? 27.492 -25.181 14.950 1.00 5.33 160 CYS B C 1
ATOM 3552 O O . CYS B 1 160 ? 28.180 -24.508 14.173 1.00 5.22 160 CYS B O 1
ATOM 3555 N N . TYR B 1 161 ? 27.156 -24.746 16.161 1.00 4.71 161 TYR B N 1
ATOM 3556 C CA . TYR B 1 161 ? 27.495 -23.407 16.612 1.00 4.28 161 TYR B CA 1
ATOM 3557 C C . TYR B 1 161 ? 27.602 -23.404 18.128 1.00 3.94 161 TYR B C 1
ATOM 3558 O O . TYR B 1 161 ? 26.925 -24.172 18.816 1.00 3.41 161 TYR B O 1
ATOM 3567 N N . MET B 1 162 ? 28.475 -22.540 18.639 1.00 4.52 162 MET B N 1
ATOM 3568 C CA . MET B 1 162 ? 28.546 -22.254 20.065 1.00 3.78 162 MET B CA 1
ATOM 3569 C C . MET B 1 162 ? 28.784 -20.762 20.227 1.00 5.07 162 MET B C 1
ATOM 3570 O O . MET B 1 162 ? 29.646 -20.193 19.551 1.00 5.33 162 MET B O 1
ATOM 3575 N N . HIS B 1 163 ? 28.010 -20.131 21.106 1.00 5.62 163 HIS B N 1
ATOM 3576 C CA . HIS B 1 163 ? 28.030 -18.681 21.220 1.00 7.16 163 HIS B CA 1
ATOM 3577 C C . HIS B 1 163 ? 29.246 -18.208 22.011 1.00 7.50 163 HIS B C 1
ATOM 3578 O O . HIS B 1 163 ? 29.737 -18.898 22.911 1.00 6.01 163 HIS B O 1
ATOM 3585 N N . HIS B 1 164 ? 29.724 -17.008 21.670 1.00 8.60 164 HIS B N 1
ATOM 3586 C CA . HIS B 1 164 ? 30.946 -16.488 22.273 1.00 8.23 164 HIS B CA 1
ATOM 3587 C C . HIS B 1 164 ? 30.846 -15.018 22.670 1.00 9.12 164 HIS B C 1
ATOM 3588 O O . HIS B 1 164 ? 31.158 -14.670 23.814 1.00 10.66 164 HIS B O 1
ATOM 3595 N N . MET B 1 165 ? 30.431 -14.142 21.754 1.00 8.37 165 MET B N 1
ATOM 3596 C CA . MET B 1 165 ? 30.477 -12.713 22.038 1.00 9.52 165 MET B CA 1
ATOM 3597 C C . MET B 1 165 ? 29.408 -11.968 21.244 1.00 11.13 165 MET B C 1
ATOM 3598 O O . MET B 1 165 ? 28.663 -12.552 20.451 1.00 9.48 165 MET B O 1
ATOM 3603 N N . GLU B 1 166 ? 29.356 -10.654 21.470 1.00 11.56 166 GLU B N 1
ATOM 3604 C CA . GLU B 1 166 ? 28.419 -9.744 20.822 1.00 11.11 166 GLU B CA 1
ATOM 3605 C C . GLU B 1 166 ? 29.184 -8.545 20.279 1.00 12.68 166 GLU B C 1
ATOM 3606 O O . GLU B 1 166 ? 30.015 -7.965 20.986 1.00 12.93 166 GLU B O 1
ATOM 3612 N N . LEU B 1 167 ? 28.900 -8.176 19.035 1.00 11.43 167 LEU B N 1
ATOM 3613 C CA . LEU B 1 167 ? 29.583 -7.071 18.379 1.00 11.80 167 LEU B CA 1
ATOM 3614 C C . LEU B 1 167 ? 28.999 -5.738 18.835 1.00 11.72 167 LEU B C 1
ATOM 3615 O O . LEU B 1 167 ? 27.929 -5.688 19.446 1.00 12.08 167 LEU B O 1
ATOM 3620 N N . PRO B 1 168 ? 29.693 -4.625 18.564 1.00 12.35 168 PRO B N 1
ATOM 3621 C CA . PRO B 1 168 ? 29.091 -3.312 18.851 1.00 12.52 168 PRO B CA 1
ATOM 3622 C C . PRO B 1 168 ? 27.789 -3.073 18.108 1.00 11.90 168 PRO B C 1
ATOM 3623 O O . PRO B 1 168 ? 26.900 -2.396 18.639 1.00 11.78 168 PRO B O 1
ATOM 3627 N N . THR B 1 169 ? 27.648 -3.610 16.893 1.00 12.64 169 THR B N 1
ATOM 3628 C CA . THR B 1 169 ? 26.398 -3.478 16.155 1.00 11.28 169 THR B CA 1
ATOM 3629 C C . THR B 1 169 ? 25.234 -4.171 16.852 1.00 9.34 169 THR B C 1
ATOM 3630 O O . THR B 1 169 ? 24.078 -3.800 16.621 1.00 9.42 169 THR B O 1
ATOM 3634 N N . GLY B 1 170 ? 25.511 -5.155 17.704 1.00 9.65 170 GLY B N 1
ATOM 3635 C CA . GLY B 1 170 ? 24.477 -5.898 18.388 1.00 9.27 170 GLY B CA 1
ATOM 3636 C C . GLY B 1 170 ? 24.238 -7.293 17.852 1.00 8.34 170 GLY B C 1
ATOM 3637 O O . GLY B 1 170 ? 23.496 -8.057 18.479 1.00 8.02 170 GLY B O 1
ATOM 3638 N N . VAL B 1 171 ? 24.835 -7.643 16.714 1.00 8.42 171 VAL B N 1
ATOM 3639 C CA . VAL B 1 171 ? 24.733 -8.991 16.170 1.00 6.40 171 VAL B CA 1
ATOM 3640 C C . VAL B 1 171 ? 25.612 -9.904 17.013 1.00 7.35 171 VAL B C 1
ATOM 3641 O O . VAL B 1 171 ? 26.439 -9.431 17.801 1.00 8.11 171 VAL B O 1
ATOM 3645 N N . HIS B 1 172 ? 25.451 -11.212 16.852 1.00 7.18 172 HIS B N 1
ATOM 3646 C CA . HIS B 1 172 ? 26.102 -12.185 17.714 1.00 6.73 172 HIS B CA 1
ATOM 3647 C C . HIS B 1 172 ? 27.038 -13.069 16.902 1.00 7.28 172 HIS B C 1
ATOM 3648 O O . HIS B 1 172 ? 26.726 -13.450 15.770 1.00 7.00 172 HIS B O 1
ATOM 3655 N N . ALA B 1 173 ? 28.189 -13.385 17.491 1.00 7.81 173 ALA B N 1
ATOM 3656 C CA . ALA B 1 173 ? 29.230 -14.147 16.824 1.00 7.81 173 ALA B CA 1
ATOM 3657 C C . ALA B 1 173 ? 29.684 -15.285 17.725 1.00 7.92 173 ALA B C 1
ATOM 3658 O O . ALA B 1 173 ? 29.431 -15.291 18.933 1.00 7.50 173 ALA B O 1
ATOM 3660 N N . GLY B 1 174 ? 30.361 -16.249 17.116 1.00 7.41 174 GLY B N 1
ATOM 3661 C CA . GLY B 1 174 ? 30.837 -17.401 17.851 1.00 6.51 174 GLY B CA 1
ATOM 3662 C C . GLY B 1 174 ? 31.611 -18.331 16.945 1.00 6.36 174 GLY B C 1
ATOM 3663 O O . GLY B 1 174 ? 32.067 -17.938 15.871 1.00 6.68 174 GLY B O 1
ATOM 3664 N N . THR B 1 175 ? 31.742 -19.575 17.384 1.00 6.01 175 THR B N 1
ATOM 3665 C CA . THR B 1 175 ? 32.560 -20.576 16.717 1.00 5.39 175 THR B CA 1
ATOM 3666 C C . THR B 1 175 ? 31.702 -21.770 16.314 1.00 5.14 175 THR B C 1
ATOM 3667 O O . THR B 1 175 ? 30.493 -21.810 16.553 1.00 4.74 175 THR B O 1
ATOM 3671 N N . ASP B 1 176 ? 32.340 -22.747 15.679 1.00 5.20 176 ASP B N 1
ATOM 3672 C CA . ASP B 1 176 ? 31.755 -24.073 15.576 1.00 5.59 176 ASP B CA 1
ATOM 3673 C C . ASP B 1 176 ? 32.164 -24.861 16.820 1.00 6.53 176 ASP B C 1
ATOM 3674 O O . ASP B 1 176 ? 32.698 -24.303 17.782 1.00 5.54 176 ASP B O 1
ATOM 3679 N N . LEU B 1 177 ? 31.917 -26.169 16.823 1.00 8.15 177 LEU B N 1
ATOM 3680 C CA . LEU B 1 177 ? 32.231 -26.967 18.002 1.00 7.57 177 LEU B CA 1
ATOM 3681 C C . LEU B 1 177 ? 33.685 -27.420 18.039 1.00 7.70 177 LEU B C 1
ATOM 3682 O O . LEU B 1 177 ? 34.075 -28.137 18.968 1.00 7.26 177 LEU B O 1
ATOM 3687 N N . GLU B 1 178 ? 34.491 -27.018 17.059 1.00 7.42 178 GLU B N 1
ATOM 3688 C CA . GLU B 1 178 ? 35.933 -27.206 17.116 1.00 7.87 178 GLU B CA 1
ATOM 3689 C C . GLU B 1 178 ? 36.680 -25.896 17.337 1.00 8.02 178 GLU B C 1
ATOM 3690 O O . GLU B 1 178 ? 37.898 -25.845 17.138 1.00 8.27 178 GLU B O 1
ATOM 3696 N N . GLY B 1 179 ? 35.978 -24.836 17.745 1.00 7.16 179 GLY B N 1
ATOM 3697 C CA . GLY B 1 179 ? 36.603 -23.585 18.114 1.00 6.73 179 GLY B CA 1
ATOM 3698 C C . GLY B 1 179 ? 36.827 -22.602 16.985 1.00 6.09 179 GLY B C 1
ATOM 3699 O O . GLY B 1 179 ? 37.060 -21.417 17.258 1.00 5.83 179 GLY B O 1
ATOM 3700 N N . ASN B 1 180 ? 36.769 -23.046 15.733 1.00 5.74 180 ASN B N 1
ATOM 3701 C CA . ASN B 1 180 ? 37.024 -22.152 14.612 1.00 5.80 180 ASN B CA 1
ATOM 3702 C C . ASN B 1 180 ? 35.865 -21.174 14.462 1.00 5.91 180 ASN B C 1
ATOM 3703 O O . ASN B 1 180 ? 34.727 -21.582 14.202 1.00 5.11 180 ASN B O 1
ATOM 3708 N N . PHE B 1 181 ? 36.161 -19.884 14.616 1.00 6.55 181 PHE B N 1
ATOM 3709 C CA . PHE B 1 181 ? 35.132 -18.854 14.579 1.00 6.15 181 PHE B CA 1
ATOM 3710 C C . PHE B 1 181 ? 34.400 -18.856 13.241 1.00 6.20 181 PHE B C 1
ATOM 3711 O O . PHE B 1 181 ? 34.933 -19.282 12.214 1.00 5.96 181 PHE B O 1
ATOM 3719 N N . TYR B 1 182 ? 33.157 -18.375 13.265 1.00 6.85 182 TYR B N 1
ATOM 3720 C CA . TYR B 1 182 ? 32.379 -18.155 12.046 1.00 6.83 182 TYR B CA 1
ATOM 3721 C C . TYR B 1 182 ? 32.649 -16.727 11.585 1.00 7.37 182 TYR B C 1
ATOM 3722 O O . TYR B 1 182 ? 31.978 -15.781 11.998 1.00 7.73 182 TYR B O 1
ATOM 3731 N N . GLY B 1 183 ? 33.655 -16.567 10.728 1.00 8.59 183 GLY B N 1
ATOM 3732 C CA . GLY B 1 183 ? 33.979 -15.275 10.175 1.00 9.98 183 GLY B CA 1
ATOM 3733 C C . GLY B 1 183 ? 35.325 -14.753 10.631 1.00 9.93 183 GLY B C 1
ATOM 3734 O O . GLY B 1 183 ? 36.116 -15.459 11.265 1.00 9.65 183 GLY B O 1
ATOM 3735 N N . PRO B 1 184 ? 35.604 -13.476 10.327 1.00 10.60 184 PRO B N 1
ATOM 3736 C CA . PRO B 1 184 ? 36.918 -12.890 10.597 1.00 10.73 184 PRO B CA 1
ATOM 3737 C C . PRO B 1 184 ? 37.044 -12.324 12.007 1.00 10.16 184 PRO B C 1
ATOM 3738 O O . PRO B 1 184 ? 37.508 -11.198 12.216 1.00 8.90 184 PRO B O 1
ATOM 3742 N N . PHE B 1 185 ? 36.637 -13.114 12.996 1.00 9.81 185 PHE B N 1
ATOM 3743 C CA . PHE B 1 185 ? 36.502 -12.637 14.363 1.00 10.77 185 PHE B CA 1
ATOM 3744 C C . PHE B 1 185 ? 37.535 -13.284 15.276 1.00 10.13 185 PHE B C 1
ATOM 3745 O O . PHE B 1 185 ? 38.136 -14.313 14.954 1.00 8.76 185 PHE B O 1
ATOM 3753 N N . VAL B 1 186 ? 37.731 -12.649 16.431 1.00 10.72 186 VAL B N 1
ATOM 3754 C CA . VAL B 1 186 ? 38.699 -13.079 17.432 1.00 13.28 186 VAL B CA 1
ATOM 3755 C C . VAL B 1 186 ? 38.080 -12.865 18.805 1.00 12.09 186 VAL B C 1
ATOM 3756 O O . VAL B 1 186 ? 37.290 -11.939 19.009 1.00 14.67 186 VAL B O 1
ATOM 3760 N N . ASP B 1 187 ? 38.438 -13.728 19.755 1.00 10.93 187 ASP B N 1
ATOM 3761 C CA . ASP B 1 187 ? 37.890 -13.627 21.109 1.00 12.98 187 ASP B CA 1
ATOM 3762 C C . ASP B 1 187 ? 38.718 -12.634 21.929 1.00 13.64 187 ASP B C 1
ATOM 3763 O O . ASP B 1 187 ? 39.396 -12.970 22.903 1.00 12.59 187 ASP B O 1
ATOM 3768 N N . ARG B 1 188 ? 38.651 -11.378 21.495 1.00 15.04 188 ARG B N 1
ATOM 3769 C CA . ARG B 1 188 ? 39.215 -10.248 22.217 1.00 17.37 188 ARG B CA 1
ATOM 3770 C C . ARG B 1 188 ? 38.199 -9.116 22.233 1.00 17.70 188 ARG B C 1
ATOM 3771 O O . ARG B 1 188 ? 37.366 -8.997 21.329 1.00 17.80 188 ARG B O 1
ATOM 3779 N N . GLN B 1 189 ? 38.274 -8.281 23.269 1.00 17.30 189 GLN B N 1
ATOM 3780 C CA . GLN B 1 189 ? 37.355 -7.152 23.407 1.00 19.13 189 GLN B CA 1
ATOM 3781 C C . GLN B 1 1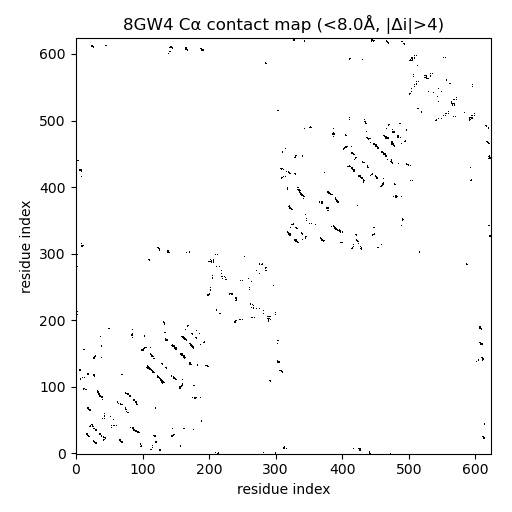89 ? 37.947 -5.952 22.672 1.00 19.41 189 GLN B C 1
ATOM 3782 O O . GLN B 1 189 ? 38.489 -5.014 23.261 1.00 15.35 189 GLN B O 1
ATOM 3788 N N . THR B 1 190 ? 37.834 -6.002 21.347 1.00 19.27 190 THR B N 1
ATOM 3789 C CA . THR B 1 190 ? 38.301 -4.955 20.452 1.00 18.10 190 THR B CA 1
ATOM 3790 C C . THR B 1 190 ? 37.151 -4.494 19.565 1.00 18.62 190 THR B C 1
ATOM 3791 O O . THR B 1 190 ? 36.123 -5.170 19.449 1.00 20.43 190 THR B O 1
ATOM 3795 N N . ALA B 1 191 ? 37.335 -3.334 18.935 1.00 19.19 191 ALA B N 1
ATOM 3796 C CA . ALA B 1 191 ? 36.309 -2.777 18.059 1.00 19.00 191 ALA B CA 1
ATOM 3797 C C . ALA B 1 191 ? 36.255 -3.583 16.767 1.00 20.21 191 ALA B C 1
ATOM 3798 O O . ALA B 1 191 ? 37.150 -3.478 15.923 1.00 21.40 191 ALA B O 1
ATOM 3800 N N . GLN B 1 192 ? 35.199 -4.378 16.602 1.00 18.32 192 GLN B N 1
ATOM 3801 C CA . GLN B 1 192 ? 35.080 -5.304 15.483 1.00 22.12 192 GLN B CA 1
ATOM 3802 C C . GLN B 1 192 ? 33.751 -5.095 14.773 1.00 22.76 192 GLN B C 1
ATOM 3803 O O . GLN B 1 192 ? 32.700 -5.035 15.418 1.00 21.43 192 GLN B O 1
ATOM 3809 N N . ALA B 1 193 ? 33.803 -4.995 13.446 1.00 26.51 193 ALA B N 1
ATOM 3810 C CA . ALA B 1 193 ? 32.616 -4.915 12.607 1.00 27.82 193 ALA B CA 1
ATOM 3811 C C . ALA B 1 193 ? 32.698 -5.995 11.538 1.00 29.53 193 ALA B C 1
ATOM 3812 O O . ALA B 1 193 ? 33.751 -6.192 10.925 1.00 36.37 193 ALA B O 1
ATOM 3814 N N . ALA B 1 194 ? 31.585 -6.686 11.314 1.00 26.50 194 ALA B N 1
ATOM 3815 C CA . ALA B 1 194 ? 31.555 -7.826 10.406 1.00 28.20 194 ALA B CA 1
ATOM 3816 C C . ALA B 1 194 ? 31.678 -7.354 8.957 1.00 31.44 194 ALA B C 1
ATOM 3817 O O . ALA B 1 194 ? 31.976 -6.192 8.667 1.00 36.16 194 ALA B O 1
ATOM 3819 N N . GLY B 1 195 ? 31.458 -8.275 8.022 1.00 29.74 195 GLY B N 1
ATOM 3820 C CA . GLY B 1 195 ? 31.391 -7.912 6.625 1.00 32.09 195 GLY B CA 1
ATOM 3821 C C . GLY B 1 195 ? 30.053 -7.295 6.268 1.00 33.34 195 GLY B C 1
ATOM 3822 O O . GLY B 1 195 ? 29.135 -7.213 7.084 1.00 30.50 195 GLY B O 1
ATOM 3823 N N . THR B 1 196 ? 29.952 -6.848 5.019 1.00 38.92 196 THR B N 1
ATOM 3824 C CA . THR B 1 196 ? 28.709 -6.257 4.543 1.00 33.07 196 THR B CA 1
ATOM 3825 C C . THR B 1 196 ? 27.664 -7.346 4.337 1.00 31.10 196 THR B C 1
ATOM 3826 O O . THR B 1 196 ? 27.939 -8.377 3.716 1.00 27.18 196 THR B O 1
ATOM 3830 N N . ASP B 1 197 ? 26.463 -7.112 4.861 1.00 26.73 197 ASP B N 1
ATOM 3831 C CA . ASP B 1 197 ? 25.409 -8.117 4.879 1.00 21.37 197 ASP B CA 1
ATOM 3832 C C . ASP B 1 197 ? 24.611 -8.076 3.582 1.00 16.06 197 ASP B C 1
ATOM 3833 O O . ASP B 1 197 ? 24.164 -7.007 3.153 1.00 17.81 197 ASP B O 1
ATOM 3838 N N . THR B 1 198 ? 24.435 -9.240 2.966 1.00 12.59 198 THR B N 1
ATOM 3839 C CA . THR B 1 198 ? 23.598 -9.404 1.787 1.00 14.36 198 THR B CA 1
ATOM 3840 C C . THR B 1 198 ? 22.369 -10.233 2.142 1.00 13.47 198 THR B C 1
ATOM 3841 O O . THR B 1 198 ? 22.301 -10.869 3.194 1.00 15.34 198 THR B O 1
ATOM 3845 N N . THR B 1 199 ? 21.384 -10.214 1.248 1.00 12.11 199 THR B N 1
ATOM 3846 C CA . THR B 1 199 ? 20.146 -10.961 1.444 1.00 11.03 199 THR B CA 1
ATOM 3847 C C . THR B 1 199 ? 20.316 -12.381 0.919 1.00 10.58 199 THR B C 1
ATOM 3848 O O . THR B 1 199 ? 20.798 -12.580 -0.201 1.00 12.15 199 THR B O 1
ATOM 3852 N N . ILE B 1 200 ? 19.930 -13.363 1.734 1.00 9.57 200 ILE B N 1
ATOM 3853 C CA . ILE B 1 200 ? 20.021 -14.765 1.341 1.00 9.72 200 ILE B CA 1
ATOM 3854 C C . ILE B 1 200 ? 18.966 -15.033 0.274 1.00 9.78 200 ILE B C 1
ATOM 3855 O O . ILE B 1 200 ? 17.788 -15.245 0.583 1.00 8.62 200 ILE B O 1
ATOM 3860 N N . THR B 1 201 ? 19.398 -15.031 -0.991 1.00 10.09 201 THR B N 1
ATOM 3861 C CA . THR B 1 201 ? 18.463 -14.984 -2.112 1.00 9.67 201 THR B CA 1
ATOM 3862 C C . THR B 1 201 ? 17.608 -16.241 -2.190 1.00 10.14 201 THR B C 1
ATOM 3863 O O . THR B 1 201 ? 16.400 -16.160 -2.444 1.00 9.45 201 THR B O 1
ATOM 3867 N N . VAL B 1 202 ? 18.214 -17.412 -1.982 1.00 10.61 202 VAL B N 1
ATOM 3868 C CA . VAL B 1 202 ? 17.480 -18.663 -2.149 1.00 9.33 202 VAL B CA 1
ATOM 3869 C C . VAL B 1 202 ? 16.381 -18.785 -1.098 1.00 9.36 202 VAL B C 1
ATOM 3870 O O . VAL B 1 202 ? 15.286 -19.287 -1.383 1.00 8.52 202 VAL B O 1
ATOM 3874 N N . ASN B 1 203 ? 16.639 -18.302 0.120 1.00 10.37 203 ASN B N 1
ATOM 3875 C CA . ASN B 1 203 ? 15.648 -18.413 1.185 1.00 8.87 203 ASN B CA 1
ATOM 3876 C C . ASN B 1 203 ? 14.433 -17.533 0.913 1.00 9.63 203 ASN B C 1
ATOM 3877 O O . ASN B 1 203 ? 13.305 -17.898 1.267 1.00 10.89 203 ASN B O 1
ATOM 3882 N N . VAL B 1 204 ? 14.641 -16.373 0.286 1.00 9.09 204 VAL B N 1
ATOM 3883 C CA . VAL B 1 204 ? 13.522 -15.491 -0.034 1.00 8.40 204 VAL B CA 1
ATOM 3884 C C . VAL B 1 204 ? 12.596 -16.148 -1.048 1.00 8.70 204 VAL B C 1
ATOM 3885 O O . VAL B 1 204 ? 11.367 -16.077 -0.926 1.00 9.53 204 VAL B O 1
ATOM 3889 N N . LEU B 1 205 ? 13.169 -16.793 -2.069 1.00 9.27 205 LEU B N 1
ATOM 3890 C CA . LEU B 1 205 ? 12.368 -17.617 -2.969 1.00 8.53 205 LEU B CA 1
ATOM 3891 C C . LEU B 1 205 ? 11.668 -18.731 -2.202 1.00 10.15 205 LEU B C 1
ATOM 3892 O O . LEU B 1 205 ? 10.482 -19.002 -2.420 1.00 10.08 205 LEU B O 1
ATOM 3897 N N . ALA B 1 206 ? 12.398 -19.390 -1.295 1.00 11.28 206 ALA B N 1
ATOM 3898 C CA . ALA B 1 206 ? 11.806 -20.456 -0.494 1.00 9.78 206 ALA B CA 1
ATOM 3899 C C . ALA B 1 206 ? 10.690 -19.923 0.393 1.00 9.82 206 ALA B C 1
ATOM 3900 O O . ALA B 1 206 ? 9.673 -20.596 0.595 1.00 11.67 206 ALA B O 1
ATOM 3902 N N . TRP B 1 207 ? 10.856 -18.708 0.918 1.00 10.25 207 TRP B N 1
ATOM 3903 C CA . TRP B 1 207 ? 9.825 -18.099 1.751 1.00 10.69 207 TRP B CA 1
ATOM 3904 C C . TRP B 1 207 ? 8.633 -17.626 0.929 1.00 11.13 207 TRP B C 1
ATOM 3905 O O . TRP B 1 207 ? 7.507 -17.604 1.438 1.00 11.11 207 TRP B O 1
ATOM 3916 N N . LEU B 1 208 ? 8.858 -17.240 -0.330 1.00 10.81 208 LEU B N 1
ATOM 3917 C CA . LEU B 1 208 ? 7.756 -16.923 -1.228 1.00 10.99 208 LEU B CA 1
ATOM 3918 C C . LEU B 1 208 ? 7.058 -18.173 -1.739 1.00 10.58 208 LEU B C 1
ATOM 3919 O O . LEU B 1 208 ? 5.886 -18.103 -2.126 1.00 10.48 208 LEU B O 1
ATOM 3924 N N . TYR B 1 209 ? 7.750 -19.311 -1.752 1.00 10.36 209 TYR B N 1
ATOM 3925 C CA . TYR B 1 209 ? 7.076 -20.562 -2.071 1.00 10.78 209 TYR B CA 1
ATOM 3926 C C . TYR B 1 209 ? 6.097 -20.946 -0.967 1.00 10.67 209 TYR B C 1
ATOM 3927 O O . TYR B 1 209 ? 4.958 -21.329 -1.250 1.00 10.76 209 TYR B O 1
ATOM 3936 N N . ALA B 1 210 ? 6.511 -20.814 0.297 1.00 9.78 210 ALA B N 1
ATOM 3937 C CA . ALA B 1 210 ? 5.598 -21.072 1.408 1.00 9.63 210 ALA B CA 1
ATOM 3938 C C . ALA B 1 210 ? 4.372 -20.170 1.351 1.00 10.70 210 ALA B C 1
ATOM 3939 O O . ALA B 1 210 ? 3.293 -20.559 1.813 1.00 11.52 210 ALA B O 1
ATOM 3941 N N . ALA B 1 211 ? 4.513 -18.972 0.777 1.00 11.14 211 ALA B N 1
ATOM 3942 C CA . ALA B 1 211 ? 3.399 -18.030 0.740 1.00 11.15 211 ALA B CA 1
ATOM 3943 C C . ALA B 1 211 ? 2.354 -18.439 -0.289 1.00 11.45 211 ALA B C 1
ATOM 3944 O O . ALA B 1 211 ? 1.152 -18.253 -0.065 1.00 12.42 211 ALA B O 1
ATOM 3946 N N . VAL B 1 212 ? 2.786 -18.991 -1.425 1.00 11.00 212 VAL B N 1
ATOM 3947 C CA . VAL B 1 212 ? 1.828 -19.427 -2.438 1.00 11.87 212 VAL B CA 1
ATOM 3948 C C . VAL B 1 212 ? 1.069 -20.658 -1.957 1.00 14.68 212 VAL B C 1
ATOM 3949 O O . VAL B 1 212 ? -0.139 -20.791 -2.190 1.00 17.53 212 VAL B O 1
ATOM 3953 N N . ILE B 1 213 ? 1.761 -21.572 -1.271 1.00 12.43 213 ILE B N 1
ATOM 3954 C CA . ILE B 1 213 ? 1.091 -22.725 -0.676 1.00 11.78 213 ILE B CA 1
ATOM 3955 C C . ILE B 1 213 ? 0.012 -22.269 0.295 1.00 12.65 213 ILE B C 1
ATOM 3956 O O . ILE B 1 213 ? -1.039 -22.907 0.425 1.00 12.72 213 ILE B O 1
ATOM 3961 N N . ASN B 1 214 ? 0.254 -21.162 0.990 1.00 14.59 214 ASN B N 1
ATOM 3962 C CA . ASN B 1 214 ? -0.615 -20.715 2.068 1.00 12.50 214 ASN B CA 1
ATOM 3963 C C . ASN B 1 214 ? -1.726 -19.786 1.604 1.00 14.53 214 ASN B C 1
ATOM 3964 O O . ASN B 1 214 ? -2.502 -19.310 2.440 1.00 14.72 214 ASN B O 1
ATOM 3969 N N . GLY B 1 215 ? -1.827 -19.514 0.304 1.00 14.34 215 GLY B N 1
ATOM 3970 C CA . GLY B 1 215 ? -2.920 -18.745 -0.252 1.00 14.14 215 GLY B CA 1
ATOM 3971 C C . GLY B 1 215 ? -2.515 -17.437 -0.902 1.00 16.61 215 GLY B C 1
ATOM 3972 O O . GLY B 1 215 ? -3.266 -16.928 -1.748 1.00 16.97 215 GLY B O 1
ATOM 3973 N N . ASP B 1 216 ? -1.365 -16.874 -0.533 1.00 14.47 216 ASP B N 1
ATOM 3974 C CA . ASP B 1 216 ? -0.925 -15.620 -1.133 1.00 13.43 216 ASP B CA 1
ATOM 3975 C C . ASP B 1 216 ? -0.565 -15.837 -2.598 1.00 12.09 216 ASP B C 1
ATOM 3976 O O . ASP B 1 216 ? 0.095 -16.817 -2.951 1.00 12.29 216 ASP B O 1
ATOM 3981 N N . ARG B 1 217 ? -1.008 -14.919 -3.460 1.00 11.91 217 ARG B N 1
ATOM 3982 C CA . ARG B 1 217 ? -0.912 -15.143 -4.899 1.00 12.50 217 ARG B CA 1
ATOM 3983 C C . ARG B 1 217 ? -0.736 -13.855 -5.698 1.00 10.54 217 ARG B C 1
ATOM 3984 O O . ARG B 1 217 ? -0.475 -13.902 -6.905 1.00 8.69 217 ARG B O 1
ATOM 3992 N N . TRP B 1 218 ? -0.877 -12.701 -5.041 1.00 11.25 218 TRP B N 1
ATOM 3993 C CA . TRP B 1 218 ? -0.930 -11.434 -5.763 1.00 11.78 218 TRP B CA 1
ATOM 3994 C C . TRP B 1 218 ? 0.418 -11.014 -6.335 1.00 12.66 218 TRP B C 1
ATOM 3995 O O . TRP B 1 218 ? 0.450 -10.226 -7.287 1.00 10.80 218 TRP B O 1
ATOM 4006 N N . PHE B 1 219 ? 1.523 -11.508 -5.782 1.00 12.21 219 PHE B N 1
ATOM 4007 C CA . PHE B 1 219 ? 2.850 -11.151 -6.263 1.00 11.62 219 PHE B CA 1
ATOM 4008 C C . PHE B 1 219 ? 3.319 -12.024 -7.419 1.00 14.49 219 PHE B C 1
ATOM 4009 O O . PHE B 1 219 ? 4.419 -11.801 -7.937 1.00 15.92 219 PHE B O 1
ATOM 4017 N N . LEU B 1 220 ? 2.518 -13.000 -7.837 1.00 12.09 220 LEU B N 1
ATOM 4018 C CA . LEU B 1 220 ? 2.952 -13.940 -8.858 1.00 12.22 220 LEU B CA 1
ATOM 4019 C C . LEU B 1 220 ? 3.058 -13.260 -10.219 1.00 11.84 220 LEU B C 1
ATOM 4020 O O . LEU B 1 220 ? 2.330 -12.311 -10.527 1.00 10.73 220 LEU B O 1
ATOM 4025 N N . ASN B 1 221 ? 3.987 -13.757 -11.033 1.00 13.00 221 ASN B N 1
ATOM 4026 C CA . ASN B 1 221 ? 4.231 -13.250 -12.377 1.00 13.62 221 ASN B CA 1
ATOM 4027 C C . ASN B 1 221 ? 4.073 -14.387 -13.376 1.00 13.01 221 ASN B C 1
ATOM 4028 O O . ASN B 1 221 ? 4.664 -15.458 -13.203 1.00 11.58 221 ASN B O 1
ATOM 4033 N N . ARG B 1 222 ? 3.275 -14.149 -14.418 1.00 13.42 222 ARG B N 1
ATOM 4034 C CA . ARG B 1 222 ? 3.066 -15.167 -15.442 1.00 13.27 222 ARG B CA 1
ATOM 4035 C C . ARG B 1 222 ? 4.342 -15.417 -16.239 1.00 15.02 222 ARG B C 1
ATOM 4036 O O . ARG B 1 222 ? 4.720 -16.570 -16.483 1.00 13.69 222 ARG B O 1
ATOM 4044 N N . PHE B 1 223 ? 5.027 -14.349 -16.637 1.00 15.01 223 PHE B N 1
ATOM 4045 C CA . PHE B 1 223 ? 6.172 -14.467 -17.527 1.00 16.35 223 PHE B CA 1
ATOM 4046 C C . PHE B 1 223 ? 7.436 -14.824 -16.754 1.00 15.42 223 PHE B C 1
ATOM 4047 O O . PHE B 1 223 ? 7.632 -14.409 -15.608 1.00 13.64 223 PHE B O 1
ATOM 4055 N N . THR B 1 224 ? 8.297 -15.602 -17.406 1.00 16.50 224 THR B N 1
ATOM 4056 C CA . THR B 1 224 ? 9.492 -16.161 -16.799 1.00 12.99 224 THR B CA 1
ATOM 4057 C C . THR B 1 224 ? 10.643 -15.156 -16.879 1.00 14.50 224 THR B C 1
ATOM 4058 O O . THR B 1 224 ? 10.492 -14.034 -17.369 1.00 16.08 224 THR B O 1
ATOM 4062 N N . THR B 1 225 ? 11.805 -15.567 -16.379 1.00 13.84 225 THR B N 1
ATOM 4063 C CA . THR B 1 225 ? 13.072 -14.882 -16.603 1.00 13.01 225 THR B CA 1
ATOM 4064 C C . THR B 1 225 ? 14.164 -15.945 -16.635 1.00 12.61 225 THR B C 1
ATOM 4065 O O . THR B 1 225 ? 13.879 -17.147 -16.617 1.00 10.69 225 THR B O 1
ATOM 4069 N N . THR B 1 226 ? 15.419 -15.509 -16.685 1.00 16.02 226 THR B N 1
ATOM 4070 C CA . THR B 1 226 ? 16.552 -16.418 -16.783 1.00 15.65 226 THR B CA 1
ATOM 4071 C C . THR B 1 226 ? 17.410 -16.341 -15.527 1.00 15.07 226 THR B C 1
ATOM 4072 O O . THR B 1 226 ? 17.301 -15.409 -14.725 1.00 14.05 226 THR B O 1
ATOM 4076 N N . LEU B 1 227 ? 18.271 -17.349 -15.361 1.00 15.56 227 LEU B N 1
ATOM 4077 C CA . LEU B 1 227 ? 19.232 -17.326 -14.264 1.00 14.73 227 LEU B CA 1
ATOM 4078 C C . LEU B 1 227 ? 20.305 -16.270 -14.493 1.00 14.18 227 LEU B C 1
ATOM 4079 O O . LEU B 1 227 ? 20.864 -15.733 -13.531 1.00 13.27 227 LEU B O 1
ATOM 4084 N N . ASN B 1 228 ? 20.602 -15.962 -15.759 1.00 15.07 228 ASN B N 1
ATOM 4085 C CA . ASN B 1 228 ? 21.554 -14.902 -16.068 1.00 15.14 228 ASN B CA 1
ATOM 4086 C C . ASN B 1 228 ? 20.931 -13.529 -15.856 1.00 16.32 228 ASN B C 1
ATOM 4087 O O . ASN B 1 228 ? 21.582 -12.619 -15.328 1.00 15.96 228 ASN B O 1
ATOM 4092 N N . ASP B 1 229 ? 19.668 -13.363 -16.263 1.00 16.96 229 ASP B N 1
ATOM 4093 C CA . ASP B 1 229 ? 19.012 -12.064 -16.148 1.00 17.98 229 ASP B CA 1
ATOM 4094 C C . ASP B 1 229 ? 18.608 -11.760 -14.711 1.00 15.24 229 ASP B C 1
ATOM 4095 O O . ASP B 1 229 ? 18.617 -10.593 -14.301 1.00 15.24 229 ASP B O 1
ATOM 4100 N N . PHE B 1 230 ? 18.252 -12.785 -13.932 1.00 14.43 230 PHE B N 1
ATOM 4101 C CA . PHE B 1 230 ? 17.846 -12.548 -12.551 1.00 13.60 230 PHE B CA 1
ATOM 4102 C C . PHE B 1 230 ? 19.044 -12.198 -11.681 1.00 15.32 230 PHE B C 1
ATOM 4103 O O . PHE B 1 230 ? 18.987 -11.256 -10.881 1.00 15.58 230 PHE B O 1
ATOM 4111 N N . ASN B 1 231 ? 20.135 -12.956 -11.814 1.00 14.97 231 ASN B N 1
ATOM 4112 C CA . ASN B 1 231 ? 21.346 -12.633 -11.068 1.00 16.23 231 ASN B CA 1
ATOM 4113 C C . ASN B 1 231 ? 21.836 -11.230 -11.399 1.00 16.24 231 ASN B C 1
ATOM 4114 O O . ASN B 1 231 ? 22.444 -10.569 -10.552 1.00 16.96 231 ASN B O 1
ATOM 4119 N N . LEU B 1 232 ? 21.569 -10.759 -12.620 1.00 17.11 232 LEU B N 1
ATOM 4120 C CA . LEU B 1 232 ? 21.865 -9.374 -12.971 1.00 17.27 232 LEU B CA 1
ATOM 4121 C C . LEU B 1 232 ? 21.064 -8.411 -12.102 1.00 14.91 232 LEU B C 1
ATOM 4122 O O . LEU B 1 232 ? 21.600 -7.420 -11.591 1.00 15.40 232 LEU B O 1
ATOM 4127 N N . VAL B 1 233 ? 19.775 -8.696 -11.916 1.00 14.46 233 VAL B N 1
ATOM 4128 C CA . VAL B 1 233 ? 18.935 -7.848 -11.079 1.00 15.59 233 VAL B CA 1
ATOM 4129 C C . VAL B 1 233 ? 19.083 -8.216 -9.602 1.00 16.06 233 VAL B C 1
ATOM 4130 O O . VAL B 1 233 ? 18.883 -7.368 -8.723 1.00 16.73 233 VAL B O 1
ATOM 4134 N N . ALA B 1 234 ? 19.471 -9.461 -9.306 1.00 16.38 234 ALA B N 1
ATOM 4135 C CA . ALA B 1 234 ? 19.631 -9.889 -7.918 1.00 15.39 234 ALA B CA 1
ATOM 4136 C C . ALA B 1 234 ? 20.638 -9.016 -7.177 1.00 14.26 234 ALA B C 1
ATOM 4137 O O . ALA B 1 234 ? 20.332 -8.462 -6.116 1.00 14.40 234 ALA B O 1
ATOM 4139 N N . MET B 1 235 ? 21.850 -8.876 -7.724 1.00 16.58 235 MET B N 1
ATOM 4140 C CA . MET B 1 235 ? 22.871 -8.082 -7.049 1.00 17.32 235 MET B CA 1
ATOM 4141 C C . MET B 1 235 ? 22.542 -6.596 -7.039 1.00 19.03 235 MET B C 1
ATOM 4142 O O . MET B 1 235 ? 23.125 -5.856 -6.238 1.00 17.92 235 MET B O 1
ATOM 4147 N N . LYS B 1 236 ? 21.635 -6.144 -7.910 1.00 20.01 236 LYS B N 1
ATOM 4148 C CA . LYS B 1 236 ? 21.226 -4.742 -7.893 1.00 18.87 236 LYS B CA 1
ATOM 4149 C C . LYS B 1 236 ? 20.695 -4.339 -6.523 1.00 18.07 236 LYS B C 1
ATOM 4150 O O . LYS B 1 236 ? 20.922 -3.212 -6.067 1.00 19.17 236 LYS B O 1
ATOM 4156 N N . TYR B 1 237 ? 19.995 -5.249 -5.849 1.00 15.27 237 TYR B N 1
ATOM 4157 C CA . TYR B 1 237 ? 19.369 -4.970 -4.564 1.00 15.31 237 TYR B CA 1
ATOM 4158 C C . TYR B 1 237 ? 20.063 -5.700 -3.419 1.00 14.52 237 TYR B C 1
ATOM 4159 O O . TYR B 1 237 ? 19.444 -5.975 -2.388 1.00 16.57 237 TYR B O 1
ATOM 4168 N N . ASN B 1 238 ? 21.348 -6.015 -3.594 1.00 15.22 238 ASN B N 1
ATOM 4169 C CA . ASN B 1 238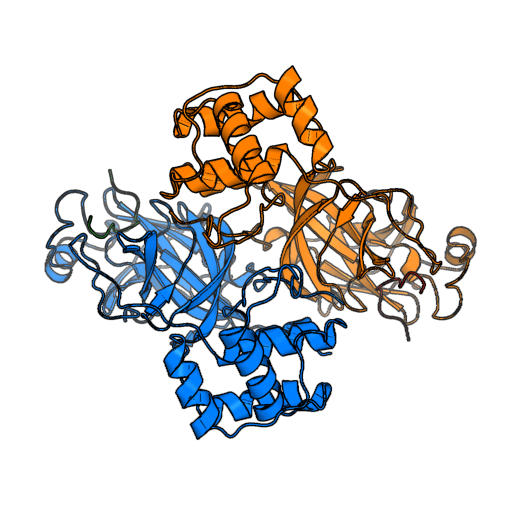 ? 22.175 -6.646 -2.563 1.00 13.35 238 ASN B CA 1
ATOM 4170 C C . ASN B 1 238 ? 21.630 -8.025 -2.184 1.00 11.73 238 ASN B C 1
ATOM 4171 O O . ASN B 1 238 ? 21.293 -8.304 -1.031 1.00 10.75 238 ASN B O 1
ATOM 4176 N N . TYR B 1 239 ? 21.549 -8.890 -3.191 1.00 11.63 239 TYR B N 1
ATOM 4177 C CA . TYR B 1 239 ? 21.110 -10.267 -3.030 1.00 11.78 239 TYR B CA 1
ATOM 4178 C C . TYR B 1 239 ? 22.241 -11.201 -3.436 1.00 12.92 239 TYR B C 1
ATOM 4179 O O . TYR B 1 239 ? 22.948 -10.941 -4.417 1.00 13.53 239 TYR B O 1
ATOM 4188 N N . GLU B 1 240 ? 22.411 -12.285 -2.679 1.00 12.34 240 GLU B N 1
ATOM 4189 C CA . GLU B 1 240 ? 23.380 -13.308 -3.041 1.00 11.40 240 GLU B CA 1
ATOM 4190 C C . GLU B 1 240 ? 23.079 -13.831 -4.445 1.00 11.20 240 GLU B C 1
ATOM 4191 O O . GLU B 1 240 ? 21.924 -13.829 -4.880 1.00 12.14 240 GLU B O 1
ATOM 4197 N N . PRO B 1 241 ? 24.095 -14.275 -5.183 1.00 12.52 241 PRO B N 1
ATOM 4198 C CA . PRO B 1 241 ? 23.832 -14.855 -6.502 1.00 11.27 241 PRO B CA 1
ATOM 4199 C C . PRO B 1 241 ? 23.034 -16.142 -6.378 1.00 11.36 241 PRO B C 1
ATOM 4200 O O . PRO B 1 241 ? 23.117 -16.860 -5.379 1.00 11.94 241 PRO B O 1
ATOM 4204 N N . LEU B 1 242 ? 22.247 -16.429 -7.411 1.00 12.03 242 LEU B N 1
ATOM 4205 C CA . LEU B 1 242 ? 21.416 -17.627 -7.448 1.00 11.32 242 LEU B CA 1
ATOM 4206 C C . LEU B 1 242 ? 22.115 -18.675 -8.306 1.00 12.02 242 LEU B C 1
ATOM 4207 O O . LEU B 1 242 ? 22.159 -18.556 -9.535 1.00 11.19 242 LEU B O 1
ATOM 4212 N N . THR B 1 243 ? 22.656 -19.700 -7.654 1.00 12.37 243 THR B N 1
ATOM 4213 C CA . THR B 1 243 ? 23.316 -20.794 -8.343 1.00 13.95 243 THR B CA 1
ATOM 4214 C C . THR B 1 243 ? 22.285 -21.802 -8.851 1.00 15.19 243 THR B C 1
ATOM 4215 O O . THR B 1 243 ? 21.116 -21.795 -8.453 1.00 12.79 243 THR B O 1
ATOM 4219 N N . GLN B 1 244 ? 22.731 -22.681 -9.752 1.00 16.33 244 GLN B N 1
ATOM 4220 C CA . GLN B 1 244 ? 21.863 -23.755 -10.214 1.00 15.27 244 GLN B CA 1
ATOM 4221 C C . GLN B 1 244 ? 21.572 -24.758 -9.108 1.00 15.87 244 GLN B C 1
ATOM 4222 O O . GLN B 1 244 ? 20.533 -25.429 -9.148 1.00 17.93 244 GLN B O 1
ATOM 4228 N N . ASP B 1 245 ? 22.461 -24.868 -8.119 1.00 15.72 245 ASP B N 1
ATOM 4229 C CA . ASP B 1 245 ? 22.177 -25.706 -6.961 1.00 17.11 245 ASP B CA 1
ATOM 4230 C C . ASP B 1 245 ? 20.978 -25.170 -6.189 1.00 16.79 245 ASP B C 1
ATOM 4231 O O . ASP B 1 245 ? 20.079 -25.931 -5.815 1.00 17.00 245 ASP B O 1
ATOM 4236 N N . HIS B 1 246 ? 20.947 -23.854 -5.950 1.00 17.48 246 HIS B N 1
ATOM 4237 C CA . HIS B 1 246 ? 19.801 -23.228 -5.294 1.00 15.27 246 HIS B CA 1
ATOM 4238 C C . HIS B 1 246 ? 18.497 -23.614 -5.981 1.00 14.22 246 HIS B C 1
ATOM 4239 O O . HIS B 1 246 ? 17.515 -23.975 -5.323 1.00 14.43 246 HIS B O 1
ATOM 4246 N N . VAL B 1 247 ? 18.475 -23.534 -7.313 1.00 14.65 247 VAL B N 1
ATOM 4247 C CA . VAL B 1 247 ? 17.317 -23.983 -8.081 1.00 12.95 247 VAL B CA 1
ATOM 4248 C C . VAL B 1 247 ? 17.004 -25.442 -7.774 1.00 14.61 247 VAL B C 1
ATOM 4249 O O . VAL B 1 247 ? 15.844 -25.814 -7.558 1.00 13.40 247 VAL B O 1
ATOM 4253 N N . ASP B 1 248 ? 18.037 -26.288 -7.750 1.00 15.12 248 ASP B N 1
ATOM 4254 C CA . ASP B 1 248 ? 17.828 -27.714 -7.516 1.00 16.80 248 ASP B CA 1
ATOM 4255 C C . ASP B 1 248 ? 17.270 -27.974 -6.119 1.00 16.17 248 ASP B C 1
ATOM 4256 O O . ASP B 1 248 ? 16.357 -28.793 -5.950 1.00 13.97 248 ASP B O 1
ATOM 4261 N N . ILE B 1 249 ? 17.811 -27.290 -5.105 1.00 16.58 249 ILE B N 1
ATOM 4262 C CA . ILE B 1 249 ? 17.355 -27.496 -3.732 1.00 13.38 249 ILE B CA 1
ATOM 4263 C C . ILE B 1 249 ? 15.893 -27.091 -3.578 1.00 12.89 249 ILE B C 1
ATOM 4264 O O . ILE B 1 249 ? 15.164 -27.663 -2.758 1.00 12.52 249 ILE B O 1
ATOM 4269 N N . LEU B 1 250 ? 15.435 -26.121 -4.367 1.00 13.55 250 LEU B N 1
ATOM 4270 C CA . LEU B 1 250 ? 14.040 -25.697 -4.340 1.00 12.21 250 LEU B CA 1
ATOM 4271 C C . LEU B 1 250 ? 13.122 -26.627 -5.124 1.00 11.33 250 LEU B C 1
ATOM 4272 O O . LEU B 1 250 ? 11.930 -26.324 -5.256 1.00 10.11 250 LEU B O 1
ATOM 4277 N N . GLY B 1 251 ? 13.647 -27.740 -5.635 1.00 13.28 251 GLY B N 1
ATOM 4278 C CA . GLY B 1 251 ? 12.894 -28.685 -6.430 1.00 11.93 251 GLY B CA 1
ATOM 4279 C C . GLY B 1 251 ? 11.599 -29.175 -5.808 1.00 11.13 251 GLY B C 1
ATOM 4280 O O . GLY B 1 251 ? 10.550 -29.185 -6.460 1.00 10.38 251 GLY B O 1
ATOM 4281 N N . PRO B 1 252 ? 11.649 -29.632 -4.550 1.00 12.34 252 PRO B N 1
ATOM 4282 C CA . PRO B 1 252 ? 10.401 -30.022 -3.869 1.00 12.81 252 PRO B CA 1
ATOM 4283 C C . PRO B 1 252 ? 9.315 -28.959 -3.909 1.00 11.87 252 PRO B C 1
ATOM 4284 O O . PRO B 1 252 ? 8.149 -29.283 -4.165 1.00 11.51 252 PRO B O 1
ATOM 4288 N N . LEU B 1 253 ? 9.667 -27.693 -3.674 1.00 11.55 253 LEU B N 1
ATOM 4289 C CA . LEU B 1 253 ? 8.662 -26.636 -3.634 1.00 10.91 253 LEU B CA 1
ATOM 4290 C C . LEU B 1 253 ? 8.232 -26.198 -5.026 1.00 9.74 253 LEU B C 1
ATOM 4291 O O . LEU B 1 253 ? 7.071 -25.819 -5.219 1.00 9.50 253 LEU B O 1
ATOM 4296 N N . SER B 1 254 ? 9.144 -26.232 -6.000 1.00 9.36 254 SER B N 1
ATOM 4297 C CA . SER B 1 254 ? 8.748 -26.004 -7.385 1.00 9.19 254 SER B CA 1
ATOM 4298 C C . SER B 1 254 ? 7.770 -27.065 -7.868 1.00 8.89 254 SER B C 1
ATOM 4299 O O . SER B 1 254 ? 7.010 -26.817 -8.811 1.00 8.20 254 SER B O 1
ATOM 4302 N N . ALA B 1 255 ? 7.771 -28.237 -7.233 1.00 9.96 255 ALA B N 1
ATOM 4303 C CA . ALA B 1 255 ? 6.847 -29.304 -7.599 1.00 10.85 255 ALA B CA 1
ATOM 4304 C C . ALA B 1 255 ? 5.487 -29.126 -6.930 1.00 10.51 255 ALA B C 1
ATOM 4305 O O . ALA B 1 255 ? 4.443 -29.228 -7.585 1.00 11.67 255 ALA B O 1
ATOM 4307 N N . GLN B 1 256 ? 5.485 -28.851 -5.624 1.00 11.09 256 GLN B N 1
ATOM 4308 C CA . GLN B 1 256 ? 4.233 -28.707 -4.887 1.00 10.58 256 GLN B CA 1
ATOM 4309 C C . GLN B 1 256 ? 3.379 -27.567 -5.425 1.00 10.76 256 GLN B C 1
ATOM 4310 O O . GLN B 1 256 ? 2.146 -27.647 -5.389 1.00 12.37 256 GLN B O 1
ATOM 4316 N N . THR B 1 257 ? 4.006 -26.510 -5.938 1.00 12.71 257 THR B N 1
ATOM 4317 C CA . THR B 1 257 ? 3.293 -25.296 -6.317 1.00 11.64 257 THR B CA 1
ATOM 4318 C C . THR B 1 257 ? 2.982 -25.208 -7.803 1.00 10.76 257 THR B C 1
ATOM 4319 O O . THR B 1 257 ? 2.046 -24.500 -8.186 1.00 9.69 257 THR B O 1
ATOM 4323 N N . GLY B 1 258 ? 3.739 -25.901 -8.648 1.00 11.20 258 GLY B N 1
ATOM 4324 C CA . GLY B 1 258 ? 3.556 -25.779 -10.078 1.00 10.34 258 GLY B CA 1
ATOM 4325 C C . GLY B 1 258 ? 4.085 -24.498 -10.677 1.00 11.27 258 GLY B C 1
ATOM 4326 O O . GLY B 1 258 ? 3.810 -24.222 -11.852 1.00 11.19 258 GLY B O 1
ATOM 4327 N N . ILE B 1 259 ? 4.825 -23.700 -9.910 1.00 11.74 259 ILE B N 1
ATOM 4328 C CA . ILE B 1 259 ? 5.453 -22.478 -10.402 1.00 11.91 259 ILE B CA 1
ATOM 4329 C C . ILE B 1 259 ? 6.950 -22.731 -10.491 1.00 10.33 259 ILE B C 1
ATOM 4330 O O . ILE B 1 259 ? 7.595 -23.034 -9.479 1.00 9.71 259 ILE B O 1
ATOM 4335 N N . ALA B 1 260 ? 7.500 -22.614 -11.698 1.00 10.61 260 ALA B N 1
ATOM 4336 C CA . ALA B 1 260 ? 8.931 -22.808 -11.890 1.00 9.68 260 ALA B CA 1
ATOM 4337 C C . ALA B 1 260 ? 9.721 -21.838 -11.019 1.00 9.65 260 ALA B C 1
ATOM 4338 O O . ALA B 1 260 ? 9.251 -20.749 -10.675 1.00 9.01 260 ALA B O 1
ATOM 4340 N N . VAL B 1 261 ? 10.938 -22.251 -10.653 1.00 10.64 261 VAL B N 1
ATOM 4341 C CA . VAL B 1 261 ? 11.774 -21.408 -9.807 1.00 10.08 261 VAL B CA 1
ATOM 4342 C C . VAL B 1 261 ? 12.103 -20.108 -10.527 1.00 9.18 261 VAL B C 1
ATOM 4343 O O . VAL B 1 261 ? 12.148 -19.036 -9.910 1.00 9.78 261 VAL B O 1
ATOM 4347 N N . LEU B 1 262 ? 12.305 -20.173 -11.844 1.00 9.26 262 LEU B N 1
ATOM 4348 C CA . LEU B 1 262 ? 12.582 -18.968 -12.616 1.00 9.75 262 LEU B CA 1
ATOM 4349 C C . LEU B 1 262 ? 11.333 -18.119 -12.813 1.00 8.97 262 LEU B C 1
ATOM 4350 O O . LEU B 1 262 ? 11.443 -16.906 -13.023 1.00 8.62 262 LEU B O 1
ATOM 4355 N N . ASP B 1 263 ? 10.147 -18.728 -12.755 1.00 9.63 263 ASP B N 1
ATOM 4356 C CA . ASP B 1 263 ? 8.921 -17.939 -12.692 1.00 9.26 263 ASP B CA 1
ATOM 4357 C C . ASP B 1 263 ? 8.822 -17.204 -11.361 1.00 9.52 263 ASP B C 1
ATOM 4358 O O . ASP B 1 263 ? 8.393 -16.044 -11.313 1.00 9.13 263 ASP B O 1
ATOM 4363 N N . MET B 1 264 ? 9.215 -17.869 -10.270 1.00 8.98 264 MET B N 1
ATOM 4364 C CA . MET B 1 264 ? 9.250 -17.227 -8.960 1.00 8.44 264 MET B CA 1
ATOM 4365 C C . MET B 1 264 ? 10.287 -16.114 -8.906 1.00 8.87 264 MET B C 1
ATOM 4366 O O . MET B 1 264 ? 10.143 -15.172 -8.118 1.00 9.64 264 MET B O 1
ATOM 4371 N N . CYS B 1 265 ? 11.337 -16.206 -9.727 1.00 9.22 265 CYS B N 1
ATOM 4372 C CA . CYS B 1 265 ? 12.335 -15.142 -9.769 1.00 9.91 265 CYS B CA 1
ATOM 4373 C C . CYS B 1 265 ? 11.756 -13.877 -10.387 1.00 10.05 265 CYS B C 1
ATOM 4374 O O . CYS B 1 265 ? 11.987 -12.771 -9.884 1.00 10.89 265 CYS B O 1
ATOM 4377 N N . ALA B 1 266 ? 11.007 -14.022 -11.484 1.00 9.29 266 ALA B N 1
ATOM 4378 C CA . ALA B 1 266 ? 10.361 -12.868 -12.098 1.00 9.09 266 ALA B CA 1
ATOM 4379 C C . ALA B 1 266 ? 9.425 -12.176 -11.116 1.00 10.50 266 ALA B C 1
ATOM 4380 O O . ALA B 1 266 ? 9.312 -10.945 -11.115 1.00 11.06 266 ALA B O 1
ATOM 4382 N N . SER B 1 267 ? 8.747 -12.954 -10.269 1.00 12.16 267 SER B N 1
ATOM 4383 C CA . SER B 1 267 ? 7.900 -12.367 -9.238 1.00 11.55 267 SER B CA 1
ATOM 4384 C C . SER B 1 267 ? 8.734 -11.638 -8.195 1.00 12.88 267 SER B C 1
ATOM 4385 O O . SER B 1 267 ? 8.319 -10.591 -7.683 1.00 15.14 267 SER B O 1
ATOM 4388 N N . LEU B 1 268 ? 9.910 -12.178 -7.863 1.00 12.07 268 LEU B N 1
ATOM 4389 C CA . LEU B 1 268 ? 10.813 -11.482 -6.952 1.00 13.29 268 LEU B CA 1
ATOM 4390 C C . LEU B 1 268 ? 11.345 -10.202 -7.584 1.00 13.80 268 LEU B C 1
ATOM 4391 O O . LEU B 1 268 ? 11.542 -9.197 -6.892 1.00 14.94 268 LEU B O 1
ATOM 4396 N N . LYS B 1 269 ? 11.584 -10.222 -8.899 1.00 12.84 269 LYS B N 1
ATOM 4397 C CA . LYS B 1 269 ? 12.024 -9.018 -9.598 1.00 14.22 269 LYS B CA 1
ATOM 4398 C C . LYS B 1 269 ? 10.974 -7.916 -9.510 1.00 15.90 269 LYS B C 1
ATOM 4399 O O . LYS B 1 269 ? 11.298 -6.751 -9.253 1.00 17.83 269 LYS B O 1
ATOM 4405 N N . GLU B 1 270 ? 9.703 -8.270 -9.725 1.00 14.89 270 GLU B N 1
ATOM 4406 C CA . GLU B 1 270 ? 8.629 -7.287 -9.618 1.00 14.75 270 GLU B CA 1
ATOM 4407 C C . GLU B 1 270 ? 8.474 -6.784 -8.188 1.00 17.08 270 GLU B C 1
ATOM 4408 O O . GLU B 1 270 ? 8.210 -5.597 -7.967 1.00 22.95 270 GLU B O 1
ATOM 4414 N N . LEU B 1 271 ? 8.630 -7.672 -7.203 1.00 15.56 271 LEU B N 1
ATOM 4415 C CA . LEU B 1 271 ? 8.505 -7.254 -5.810 1.00 18.19 271 LEU B CA 1
ATOM 4416 C C . LEU B 1 271 ? 9.652 -6.339 -5.402 1.00 20.40 271 LEU B C 1
ATOM 4417 O O . LEU B 1 271 ? 9.441 -5.351 -4.690 1.00 24.82 271 LEU B O 1
ATOM 4422 N N . LEU B 1 272 ? 10.875 -6.659 -5.834 1.00 18.61 272 LEU B N 1
ATOM 4423 C CA . LEU B 1 272 ? 12.020 -5.805 -5.533 1.00 17.56 272 LEU B CA 1
ATOM 4424 C C . LEU B 1 272 ? 11.834 -4.413 -6.123 1.00 21.51 272 LEU B C 1
ATOM 4425 O O . LEU B 1 272 ? 12.090 -3.402 -5.458 1.00 25.30 272 LEU B O 1
ATOM 4430 N N . GLN B 1 273 ? 11.370 -4.344 -7.372 1.00 21.87 273 GLN B N 1
ATOM 4431 C CA . GLN B 1 273 ? 11.273 -3.063 -8.062 1.00 25.48 273 GLN B CA 1
ATOM 4432 C C . GLN B 1 273 ? 10.190 -2.183 -7.450 1.00 28.98 273 GLN B C 1
ATOM 4433 O O . GLN B 1 273 ? 10.430 -1.009 -7.145 1.00 33.10 273 GLN B O 1
ATOM 4439 N N . ASN B 1 274 ? 8.993 -2.735 -7.258 1.00 27.18 274 ASN B N 1
ATOM 4440 C CA . ASN B 1 274 ? 7.842 -1.944 -6.842 1.00 31.62 274 ASN B CA 1
ATOM 4441 C C . ASN B 1 274 ? 7.595 -1.958 -5.342 1.00 34.16 274 ASN B C 1
ATOM 4442 O O . ASN B 1 274 ? 6.999 -1.010 -4.819 1.00 42.47 274 ASN B O 1
ATOM 4447 N N . GLY B 1 275 ? 8.032 -2.994 -4.636 1.00 31.72 275 GLY B N 1
ATOM 4448 C CA . GLY B 1 275 ? 7.664 -3.154 -3.245 1.00 26.47 275 GLY B CA 1
ATOM 4449 C C . GLY B 1 275 ? 6.359 -3.907 -3.104 1.00 26.51 275 GLY B C 1
ATOM 4450 O O . GLY B 1 275 ? 5.813 -4.465 -4.060 1.00 29.77 275 GLY B O 1
ATOM 4451 N N . MET B 1 276 ? 5.843 -3.913 -1.877 1.00 28.03 276 MET B N 1
ATOM 4452 C CA . MET B 1 276 ? 4.623 -4.648 -1.571 1.00 30.56 276 MET B CA 1
ATOM 4453 C C . MET B 1 276 ? 3.359 -3.820 -1.760 1.00 30.24 276 MET B C 1
ATOM 4454 O O . MET B 1 276 ? 2.261 -4.389 -1.747 1.00 29.99 276 MET B O 1
ATOM 4459 N N . ASN B 1 277 ? 3.486 -2.503 -1.940 1.00 31.09 277 ASN B N 1
ATOM 4460 C CA . ASN B 1 277 ? 2.339 -1.597 -2.029 1.00 33.18 277 ASN B CA 1
ATOM 4461 C C . ASN B 1 277 ? 1.449 -1.717 -0.793 1.00 33.08 277 ASN B C 1
ATOM 4462 O O . ASN B 1 277 ? 0.229 -1.871 -0.889 1.00 34.36 277 ASN B O 1
ATOM 4467 N N . GLY B 1 278 ? 2.076 -1.659 0.381 1.00 26.64 278 GLY B N 1
ATOM 4468 C CA . GLY B 1 278 ? 1.338 -1.722 1.628 1.00 24.91 278 GLY B CA 1
ATOM 4469 C C . GLY B 1 278 ? 0.594 -3.016 1.864 1.00 29.71 278 GLY B C 1
ATOM 4470 O O . GLY B 1 278 ? -0.297 -3.061 2.716 1.00 33.12 278 GLY B O 1
ATOM 4471 N N . ARG B 1 279 ? 0.926 -4.071 1.128 1.00 29.78 279 ARG B N 1
ATOM 4472 C CA . ARG B 1 279 ? 0.324 -5.381 1.317 1.00 25.01 279 ARG B CA 1
ATOM 4473 C C . ARG B 1 279 ? 1.288 -6.295 2.062 1.00 24.14 279 ARG B C 1
ATOM 4474 O O . ARG B 1 279 ? 2.495 -6.049 2.123 1.00 23.60 279 ARG B O 1
ATOM 4482 N N . THR B 1 280 ? 0.739 -7.364 2.631 1.00 18.88 280 THR B N 1
ATOM 4483 C CA . THR B 1 280 ? 1.491 -8.243 3.513 1.00 14.91 280 THR B CA 1
ATOM 4484 C C . THR B 1 280 ? 1.641 -9.623 2.884 1.00 14.50 280 THR B C 1
ATOM 4485 O O . THR B 1 280 ? 0.749 -10.096 2.171 1.00 16.91 280 THR B O 1
ATOM 4489 N N . ILE B 1 281 ? 2.795 -10.244 3.119 1.00 12.13 281 ILE B N 1
ATOM 4490 C CA . ILE B 1 281 ? 3.067 -11.620 2.718 1.00 12.50 281 ILE B CA 1
ATOM 4491 C C . ILE B 1 281 ? 3.401 -12.412 3.973 1.00 12.31 281 ILE B C 1
ATOM 4492 O O . ILE B 1 281 ? 4.391 -12.116 4.654 1.00 12.24 281 ILE B O 1
ATOM 4497 N N . LEU B 1 282 ? 2.572 -13.414 4.277 1.00 12.72 282 LEU B N 1
ATOM 4498 C CA . LEU B 1 282 ? 2.747 -14.263 5.459 1.00 11.73 282 LEU B CA 1
ATOM 4499 C C . LEU B 1 282 ? 2.827 -13.430 6.735 1.00 12.86 282 LEU B C 1
ATOM 4500 O O . LEU B 1 282 ? 3.489 -13.812 7.705 1.00 11.70 282 LEU B O 1
ATOM 4505 N N . GLY B 1 283 ? 2.149 -12.282 6.737 1.00 15.54 283 GLY B N 1
ATOM 4506 C CA . GLY B 1 283 ? 2.174 -11.383 7.873 1.00 15.87 283 GLY B CA 1
ATOM 4507 C C . GLY B 1 283 ? 3.430 -10.556 8.017 1.00 14.78 283 GLY B C 1
ATOM 4508 O O . GLY B 1 283 ? 3.759 -10.144 9.134 1.00 13.91 283 GLY B O 1
ATOM 4509 N N . SER B 1 284 ? 4.141 -10.290 6.922 1.00 13.34 284 SER B N 1
ATOM 4510 C CA . SER B 1 284 ? 5.410 -9.576 6.976 1.00 14.00 284 SER B CA 1
ATOM 4511 C C . SER B 1 284 ? 5.479 -8.572 5.837 1.00 13.86 284 SER B C 1
ATOM 4512 O O . SER B 1 284 ? 5.263 -8.933 4.676 1.00 14.35 284 SER B O 1
ATOM 4515 N N . ALA B 1 285 ? 5.788 -7.319 6.170 1.00 13.60 285 ALA B N 1
ATOM 4516 C CA . ALA B 1 285 ? 5.969 -6.267 5.180 1.00 13.59 285 ALA B CA 1
ATOM 4517 C C . ALA B 1 285 ? 7.411 -6.167 4.687 1.00 12.09 285 ALA B C 1
ATOM 4518 O O . ALA B 1 285 ? 7.780 -5.158 4.077 1.00 11.95 285 ALA B O 1
ATOM 4520 N N . LEU B 1 286 ? 8.230 -7.185 4.945 1.00 11.25 286 LEU B N 1
ATOM 4521 C CA . LEU B 1 286 ? 9.608 -7.231 4.482 1.00 11.85 286 LEU B CA 1
ATOM 4522 C C . LEU B 1 286 ? 9.913 -8.638 3.992 1.00 11.17 286 LEU B C 1
ATOM 4523 O O . LEU B 1 286 ? 9.403 -9.617 4.543 1.00 11.67 286 LEU B O 1
ATOM 4528 N N . LEU B 1 287 ? 10.745 -8.735 2.959 1.00 10.63 287 LEU B N 1
ATOM 4529 C CA . LEU B 1 287 ? 11.114 -10.038 2.417 1.00 11.02 287 LEU B CA 1
ATOM 4530 C C . LEU B 1 287 ? 12.051 -10.754 3.385 1.00 11.64 287 LEU B C 1
ATOM 4531 O O . LEU B 1 287 ? 13.105 -10.221 3.750 1.00 9.54 287 LEU B O 1
ATOM 4536 N N . GLU B 1 288 ? 11.664 -11.962 3.800 1.00 11.94 288 GLU B N 1
ATOM 4537 C CA . GLU B 1 288 ? 12.367 -12.711 4.835 1.00 10.42 288 GLU B CA 1
ATOM 4538 C C . GLU B 1 288 ? 13.320 -13.715 4.196 1.00 10.87 288 GLU B C 1
ATOM 4539 O O . GLU B 1 288 ? 12.903 -14.540 3.376 1.00 10.21 288 GLU B O 1
ATOM 4545 N N . ASP B 1 289 ? 14.594 -13.644 4.582 1.00 12.01 289 ASP B N 1
ATOM 4546 C CA . ASP B 1 289 ? 15.636 -14.530 4.077 1.00 9.42 289 ASP B CA 1
ATOM 4547 C C . ASP B 1 289 ? 16.092 -15.542 5.124 1.00 8.94 289 ASP B C 1
ATOM 4548 O O . ASP B 1 289 ? 17.185 -16.105 5.002 1.00 8.16 289 ASP B O 1
ATOM 4553 N N . GLU B 1 290 ? 15.276 -15.789 6.148 1.00 9.71 290 GLU B N 1
ATOM 4554 C CA . GLU B 1 290 ? 15.691 -16.562 7.310 1.00 8.56 290 GLU B CA 1
ATOM 4555 C C . GLU B 1 290 ? 15.130 -17.980 7.326 1.00 7.91 290 GLU B C 1
ATOM 4556 O O . GLU B 1 290 ? 15.291 -18.686 8.327 1.00 7.61 290 GLU B O 1
ATOM 4562 N N . PHE B 1 291 ? 14.488 -18.415 6.246 1.00 8.85 291 PHE B N 1
ATOM 4563 C CA . PHE B 1 291 ? 13.911 -19.753 6.150 1.00 7.98 291 PHE B CA 1
ATOM 4564 C C . PHE B 1 291 ? 14.530 -20.466 4.956 1.00 7.77 291 PHE B C 1
ATOM 4565 O O . PHE B 1 291 ? 14.256 -20.109 3.805 1.00 8.52 291 PHE B O 1
ATOM 4573 N N . THR B 1 292 ? 15.358 -21.471 5.230 1.00 7.91 292 THR B N 1
ATOM 4574 C CA . THR B 1 292 ? 15.969 -22.262 4.176 1.00 7.86 292 THR B CA 1
ATOM 4575 C C . THR B 1 292 ? 14.903 -23.048 3.416 1.00 8.22 292 THR B C 1
ATOM 4576 O O . THR B 1 292 ? 13.769 -23.181 3.880 1.00 9.62 292 THR B O 1
ATOM 4580 N N . PRO B 1 293 ? 15.240 -23.564 2.231 1.00 7.75 293 PRO B N 1
ATOM 4581 C CA . PRO B 1 293 ? 14.315 -24.481 1.548 1.00 8.71 293 PRO B CA 1
ATOM 4582 C C . PRO B 1 293 ? 13.888 -25.666 2.399 1.00 9.54 293 PRO B C 1
ATOM 4583 O O . PRO B 1 293 ? 12.772 -26.173 2.224 1.00 9.84 293 PRO B O 1
ATOM 4587 N N . PHE B 1 294 ? 14.738 -26.120 3.326 1.00 9.36 294 PHE B N 1
ATOM 4588 C CA . PHE B 1 294 ? 14.367 -27.249 4.171 1.00 10.39 294 PHE B CA 1
ATOM 4589 C C . PHE B 1 294 ? 13.346 -26.843 5.229 1.00 10.51 294 PHE B C 1
ATOM 4590 O O . PHE B 1 294 ? 12.432 -27.615 5.542 1.00 12.40 294 PHE B O 1
ATOM 4598 N N . ASP B 1 295 ? 13.486 -25.644 5.800 1.00 9.39 295 ASP B N 1
ATOM 4599 C CA . ASP B 1 295 ? 12.480 -25.170 6.747 1.00 10.23 295 ASP B CA 1
ATOM 4600 C C . ASP B 1 295 ? 11.120 -25.015 6.080 1.00 9.93 295 ASP B C 1
ATOM 4601 O O . ASP B 1 295 ? 10.083 -25.214 6.723 1.00 9.68 295 ASP B O 1
ATOM 4606 N N . VAL B 1 296 ? 11.104 -24.668 4.793 1.00 10.62 296 VAL B N 1
ATOM 4607 C CA . VAL B 1 296 ? 9.841 -24.465 4.091 1.00 10.66 296 VAL B CA 1
ATOM 4608 C C . VAL B 1 296 ? 9.176 -25.804 3.791 1.00 11.17 296 VAL B C 1
ATOM 4609 O O . VAL B 1 296 ? 7.976 -25.988 4.030 1.00 11.22 296 VAL B O 1
ATOM 4613 N N . VAL B 1 297 ? 9.946 -26.760 3.266 1.00 10.52 297 VAL B N 1
ATOM 4614 C CA . VAL B 1 297 ? 9.394 -28.073 2.936 1.00 11.84 297 VAL B CA 1
ATOM 4615 C C . VAL B 1 297 ? 8.888 -28.772 4.192 1.00 10.29 297 VAL B C 1
ATOM 4616 O O . VAL B 1 297 ? 7.779 -29.321 4.217 1.00 10.48 297 VAL B O 1
ATOM 4620 N N . ARG B 1 298 ? 9.697 -28.760 5.255 1.00 9.38 298 ARG B N 1
ATOM 4621 C CA . ARG B 1 298 ? 9.333 -29.451 6.488 1.00 10.64 298 ARG B CA 1
ATOM 4622 C C . ARG B 1 298 ? 8.046 -28.900 7.092 1.00 11.18 298 ARG B C 1
ATOM 4623 O O . ARG B 1 298 ? 7.304 -29.638 7.752 1.00 11.27 298 ARG B O 1
ATOM 4631 N N . GLN B 1 299 ? 7.757 -27.618 6.876 1.00 11.43 299 GLN B N 1
ATOM 4632 C CA . GLN B 1 299 ? 6.567 -27.008 7.450 1.00 11.38 299 GLN B CA 1
ATOM 4633 C C . GLN B 1 299 ? 5.372 -27.018 6.505 1.00 13.44 299 GLN B C 1
ATOM 4634 O O . GLN B 1 299 ? 4.241 -26.800 6.957 1.00 10.43 299 GLN B O 1
ATOM 4640 N N . CYS B 1 300 ? 5.588 -27.266 5.213 1.00 15.23 300 CYS B N 1
ATOM 4641 C CA . CYS B 1 300 ? 4.516 -27.239 4.225 1.00 13.58 300 CYS B CA 1
ATOM 4642 C C . CYS B 1 300 ? 4.063 -28.632 3.807 1.00 15.58 300 CYS B C 1
ATOM 4643 O O . CYS B 1 300 ? 2.866 -28.932 3.851 1.00 14.75 300 CYS B O 1
ATOM 4646 N N . SER B 1 301 ? 4.993 -29.493 3.403 1.00 16.72 301 SER B N 1
ATOM 4647 C CA . SER B 1 301 ? 4.635 -30.834 2.969 1.00 17.42 301 SER B CA 1
ATOM 4648 C C . SER B 1 301 ? 4.393 -31.740 4.171 1.00 19.31 301 SER B C 1
ATOM 4649 O O . SER B 1 301 ? 5.042 -31.614 5.214 1.00 15.52 301 SER B O 1
ATOM 4652 N N . GLY B 1 302 ? 3.444 -32.658 4.014 1.00 20.65 302 GLY B N 1
ATOM 4653 C CA . GLY B 1 302 ? 3.128 -33.612 5.059 1.00 21.69 302 GLY B CA 1
ATOM 4654 C C . GLY B 1 302 ? 4.080 -34.792 5.085 1.00 21.85 302 GLY B C 1
ATOM 4655 O O . GLY B 1 302 ? 4.739 -35.088 4.088 1.00 18.89 302 GLY B O 1
ATOM 4656 N N . THR C 2 1 ? -13.724 -24.417 2.282 1.00 6.45 0 THR C N 1
ATOM 4657 C CA . THR C 2 1 ? -14.571 -23.351 2.807 1.00 8.30 0 THR C CA 1
ATOM 4658 C C . THR C 2 1 ? -15.205 -23.753 4.140 1.00 10.23 0 THR C C 1
ATOM 4659 O O . THR C 2 1 ? -16.186 -23.151 4.586 1.00 7.86 0 THR C O 1
ATOM 4663 N N . SER C 2 2 ? -14.631 -24.775 4.773 1.00 10.08 1 SER C N 1
ATOM 4664 C CA . SER C 2 2 ? -15.101 -25.267 6.059 1.00 9.04 1 SER C CA 1
ATOM 4665 C C . SER C 2 2 ? -13.894 -25.635 6.913 1.00 8.96 1 SER C C 1
ATOM 4666 O O . SER C 2 2 ? -12.745 -25.558 6.469 1.00 13.22 1 SER C O 1
ATOM 4669 N N . VAL C 2 3 ? -14.164 -26.039 8.154 1.00 8.19 2 VAL C N 1
ATOM 4670 C CA . VAL C 2 3 ? -13.104 -26.435 9.074 1.00 8.53 2 VAL C CA 1
ATOM 4671 C C . VAL C 2 3 ? -12.602 -27.833 8.715 1.00 7.45 2 VAL C C 1
ATOM 4672 O O . VAL C 2 3 ? -13.301 -28.635 8.091 1.00 7.25 2 VAL C O 1
ATOM 4676 N N . LYS C 2 4 ? -11.355 -28.117 9.089 1.00 6.25 3 LYS C N 1
ATOM 4677 C CA . LYS C 2 4 ? -10.773 -29.448 8.958 1.00 5.76 3 LYS C CA 1
ATOM 4678 C C . LYS C 2 4 ? -10.248 -29.895 10.313 1.00 6.82 3 LYS C C 1
ATOM 4679 O O . LYS C 2 4 ? -9.377 -29.236 10.890 1.00 7.33 3 LYS C O 1
ATOM 4685 N N . LEU C 2 5 ? -10.787 -30.999 10.825 1.00 7.06 4 LEU C N 1
ATOM 4686 C CA . LEU C 2 5 ? -10.186 -31.660 11.974 1.00 6.04 4 LEU C CA 1
ATOM 4687 C C . LEU C 2 5 ? -8.842 -32.241 11.560 1.00 6.55 4 LEU C C 1
ATOM 4688 O O . LEU C 2 5 ? -8.739 -32.903 10.522 1.00 7.59 4 LEU C O 1
ATOM 4693 N N . GLN C 2 6 ? -7.806 -31.988 12.358 1.00 6.22 5 GLN C N 1
ATOM 4694 C CA . GLN C 2 6 ? -6.434 -32.262 11.942 1.00 7.52 5 GLN C CA 1
ATOM 4695 C C . GLN C 2 6 ? -5.812 -33.453 12.670 1.00 7.16 5 GLN C C 1
ATOM 4696 O O . GLN C 2 6 ? -4.655 -33.411 13.093 1.00 6.73 5 GLN C O 1
ATOM 4702 N N . ALA C 2 7 ? -6.571 -34.533 12.809 1.00 6.78 6 ALA C N 1
ATOM 4703 C CA . ALA C 2 7 ? -5.986 -35.846 13.015 1.00 6.77 6 ALA C CA 1
ATOM 4704 C C . ALA C 2 7 ? -5.821 -36.527 11.661 1.00 9.21 6 ALA C C 1
ATOM 4705 O O . ALA C 2 7 ? -6.419 -36.121 10.660 1.00 9.81 6 ALA C O 1
ATOM 4707 N N . GLU C 2 8 ? -4.992 -37.567 11.629 1.00 10.02 7 GLU C N 1
ATOM 4708 C CA . GLU C 2 8 ? -4.680 -38.247 10.376 1.00 12.97 7 GLU C CA 1
ATOM 4709 C C . GLU C 2 8 ? -5.684 -39.376 10.163 1.00 14.64 7 GLU C C 1
ATOM 4710 O O . GLU C 2 8 ? -5.698 -40.356 10.916 1.00 14.07 7 GLU C O 1
ATOM 4716 N N . PHE C 2 9 ? -6.530 -39.232 9.143 1.00 15.56 8 PHE C N 1
ATOM 4717 C CA . PHE C 2 9 ? -7.530 -40.228 8.794 1.00 14.36 8 PHE C CA 1
ATOM 4718 C C . PHE C 2 9 ? -7.021 -41.106 7.654 1.00 17.90 8 PHE C C 1
ATOM 4719 O O . PHE C 2 9 ? -5.897 -40.958 7.166 1.00 16.93 8 PHE C O 1
ATOM 4727 N N . ARG C 2 10 ? -7.872 -42.033 7.224 1.00 19.84 9 ARG C N 1
ATOM 4728 C CA . ARG C 2 10 ? -7.585 -42.882 6.074 1.00 23.21 9 ARG C CA 1
ATOM 4729 C C . ARG C 2 10 ? -8.748 -42.858 5.089 1.00 23.29 9 ARG C C 1
ATOM 4730 O O . ARG C 2 10 ? -9.224 -43.906 4.653 1.00 26.44 9 ARG C O 1
ATOM 4738 N N . THR D 2 1 ? 31.388 0.413 21.924 1.00 17.25 0 THR D N 1
ATOM 4739 C CA . THR D 2 1 ? 32.243 0.627 20.763 1.00 17.79 0 THR D CA 1
ATOM 4740 C C . THR D 2 1 ? 33.094 -0.599 20.462 1.00 17.05 0 THR D C 1
ATOM 4741 O O . THR D 2 1 ? 33.629 -0.738 19.362 1.00 17.61 0 THR D O 1
ATOM 4745 N N . SER D 2 2 ? 33.211 -1.488 21.442 1.00 17.08 1 SER D N 1
ATOM 4746 C CA . SER D 2 2 ? 34.042 -2.675 21.328 1.00 19.30 1 SER D CA 1
ATOM 4747 C C . SER D 2 2 ? 33.205 -3.926 21.564 1.00 19.05 1 SER D C 1
ATOM 4748 O O . SER D 2 2 ? 32.061 -3.869 22.026 1.00 15.56 1 SER D O 1
ATOM 4751 N N . VAL D 2 3 ? 33.806 -5.072 21.239 1.00 19.89 2 VAL D N 1
ATOM 4752 C CA . VAL D 2 3 ? 33.134 -6.356 21.391 1.00 19.31 2 VAL D CA 1
ATOM 4753 C C . VAL D 2 3 ? 33.037 -6.719 22.871 1.00 23.32 2 VAL D C 1
ATOM 4754 O O . VAL D 2 3 ? 33.936 -6.423 23.672 1.00 20.84 2 VAL D O 1
ATOM 4758 N N . LYS D 2 4 ? 31.926 -7.355 23.243 1.00 16.98 3 LYS D N 1
ATOM 4759 C CA . LYS D 2 4 ? 31.688 -7.802 24.612 1.00 15.92 3 LYS D CA 1
ATOM 4760 C C . LYS D 2 4 ? 31.610 -9.324 24.636 1.00 13.62 3 LYS D C 1
ATOM 4761 O O . LYS D 2 4 ? 30.645 -9.907 24.129 1.00 11.62 3 LYS D O 1
ATOM 4767 N N . LEU D 2 5 ? 32.622 -9.963 25.222 1.00 15.03 4 LEU D N 1
ATOM 4768 C CA . LEU D 2 5 ? 32.544 -11.393 25.491 1.00 15.05 4 LEU D CA 1
ATOM 4769 C C . LEU D 2 5 ? 31.461 -11.653 26.531 1.00 14.48 4 LEU D C 1
ATOM 4770 O O . LEU D 2 5 ? 31.408 -10.981 27.568 1.00 12.60 4 LEU D O 1
ATOM 4775 N N . GLN D 2 6 ? 30.593 -12.627 26.256 1.00 12.67 5 GLN D N 1
ATOM 4776 C CA . GLN D 2 6 ? 29.340 -12.767 26.988 1.00 11.30 5 GLN D CA 1
ATOM 4777 C C . GLN D 2 6 ? 29.347 -13.926 27.982 1.00 10.82 5 GLN D C 1
ATOM 4778 O O . GLN D 2 6 ? 28.312 -14.561 28.205 1.00 9.39 5 GLN D O 1
ATOM 4784 N N . ALA D 2 7 ? 30.498 -14.215 28.585 1.00 11.61 6 ALA D N 1
ATOM 4785 C CA . ALA D 2 7 ? 30.494 -14.993 29.812 1.00 9.68 6 ALA D CA 1
ATOM 4786 C C . ALA D 2 7 ? 30.028 -14.097 30.959 1.00 11.94 6 ALA D C 1
ATOM 4787 O O . ALA D 2 7 ? 29.732 -12.913 30.776 1.00 13.37 6 ALA D O 1
ATOM 4789 N N . GLU D 2 8 ? 29.957 -14.651 32.162 1.00 12.80 7 GLU D N 1
ATOM 4790 C CA . GLU D 2 8 ? 29.576 -13.869 33.337 1.00 12.41 7 GLU D CA 1
ATOM 4791 C C . GLU D 2 8 ? 30.827 -13.627 34.175 1.00 12.79 7 GLU D C 1
ATOM 4792 O O . GLU D 2 8 ? 31.264 -14.503 34.928 1.00 12.82 7 GLU D O 1
ATOM 4798 N N . PHE D 2 9 ? 31.403 -12.436 34.029 1.00 13.82 8 PHE D N 1
ATOM 4799 C CA . PHE D 2 9 ? 32.515 -11.992 34.851 1.00 13.35 8 PHE D CA 1
ATOM 4800 C C . PHE D 2 9 ? 31.990 -11.340 36.125 1.00 15.38 8 PHE D C 1
ATOM 4801 O O . PHE D 2 9 ? 30.838 -10.905 36.188 1.00 17.96 8 PHE D O 1
ATOM 4809 N N . ARG D 2 10 ? 32.853 -11.319 37.147 1.00 16.57 9 ARG D N 1
ATOM 4810 C CA . ARG D 2 10 ? 32.784 -10.474 38.357 1.00 20.88 9 ARG D CA 1
ATOM 4811 C C . ARG D 2 10 ? 33.623 -11.097 39.466 1.00 20.81 9 ARG D C 1
ATOM 4812 O O . ARG D 2 10 ? 34.484 -10.438 40.052 1.00 21.87 9 ARG D O 1
#

Sequence (624 aa):
SGFRKMAFPSGKVEGCMVQVTCGTTTLNGLWLDDVVYCPRHVICTSEDMLNPNYEDLLIRKSNHNFLVQAGNVQLRVIGHSMQNCVLKLKVDTANPKTPKYKFVRIQPGQTFSVLACYNGSPSGVYQCAMRPNFTIKGSFLNGSAGSVGFNIDYDCVSFCYMHHMELPTGVHAGTDLEGNFYGPFVDRQTAQAAGTDTTITVNVLAWLYAAVINGDRWFLNRFTTTLNDFNLVAMKYNYEPLTQDHVDILGPLSAQTGIAVLDMCASLKELLQNGMNGRTILGSALLEDEFTPFDVVRQCSGSGFRKMAFPSGKVEGCMVQVTCGTTTLNGLWLDDVVYCPRHVICTSEDMLNPNYEDLLIRKSNHNFLVQAGNVQLRVIGHSMQNCVLKLKVDTANPKTPKYKFVRIQPGQTFSVLACYNGSPSGVYQCAMRPNFTIKGSFLNGSAGSVGFNIDYDCVSFCYMHHMELPTGVHAGTDLEGNFYGPFVDRQTAQAAGTDTTITVNVLAWLYAAVINGDRWFLNRFTTTLNDFNLVAMKYNYEPLTQDHVDILGPLSAQTGIAVLDMCASLKELLQNGMNGRTILGSALLEDEFTPFDVVRQCSGTSVKLQAEFRTSVKLQAEFR

Radius of gyration: 25.23 Å; Cα contacts (8 Å, |Δi|>4): 1497; chains: 4; bounding box: 73×67×59 Å

Organism: Severe acute respiratory syndrome coronavirus 2 (NCBI:txid2697049)

CATH classification: 2.40.10.10 (+1 more: 1.10.1840.10)

InterPro domains:
  IPR001205 RNA-directed RNA polymerase, C-terminal domain [PF00680] (4889-5173)
  IPR002589 Macro domain [PF01661] (1058-1164)
  IPR002589 Macro domain [PS51154] (1025-1194)
  IPR002589 Macro domain [SM00506] (1037-1165)
  IPR007094 RNA-directed RNA polymerase, catalytic domain [PS50507] (5004-5166)
  IPR008740 Peptidase C30, coronavirus [PF05409] (3292-3575)
  IPR008740 Peptidase C30, coronavirus [PS51442] (3264-3569)
  IPR008740 Peptidase C30, coronavirus [cd21666] (3267-3563)
  IPR009003 Peptidase S1, PA clan [SSF50494] (3266-3563)
  IPR009461 Non-structural protein NSP16, coronavirus-like [PF06460] (6800-7095)
  IPR009466 Non-structural protein 14, coronavirus [PF06471] (5929-6449)
  IPR009469 RNA-dependent RNA polymerase, N-terminal, coronavirus [PF06478] (4407-4758)
  IPR013016 Peptidase C16, coronavirus [PF08715] (1564-1882)
  IPR013016 Peptidase C16, coronavirus [PS51124] (1634-1898)
  IPR014822 Non-structural protein NSP9, coronavirus [PF08710] (4141-4253)
  IPR014822 Non-structural protein NSP9, coronavirus [PS51951] (4141-4253)
  IPR014828 Non-structural protein NSP7, coronavirus [PF08716] (3860-3942)
  IPR014828 Non-structural protein NSP7, coronavirus [PS51949] (3860-3942)
  IPR014829 Non-structural protein NSP8, coronavirus [PF08717] (3943-4140)
  IPR014829 Non-structural protein NSP8, coronavirus [PS51950] (3943-4140)

Nearest PDB structures (foldseek):
  8dt9-assembly1_A  TM=9.890E-01  e=1.024E-59  Severe acute respiratory syndrome coronavirus 2
  6xoa-assembly2_D  TM=9.960E-01  e=1.800E-59  Severe acute respiratory syndrome coronavirus 2
  7mb8-assembly1_B  TM=9.951E-01  e=2.826E-59  Severe acute respiratory syndrome coronavirus 2
  8wzq-assembly1_B  TM=9.946E-01  e=4.968E-59  Severe acute respiratory syndrome coronavirus 2
  8wzp-assembly1_B  TM=9.940E-01  e=1.034E-58  Severe acute respiratory syndrome coronavirus 2

Foldseek 3Di:
DDDDFDADDCVLQLLQWKWKAADHAIAIWGAAFQKIKFFQCNLPDPPCFAPHDSVVSVVVDDQVRMWIGDPPDTWRWDDWDDQAGMIITGTPGTRPSHFAEDFDADDFLDKWKWFFAASRHTDDIGMWTLFNLRWTADDHDRRRFQIWTWDDPDRYTHTHWTWQDAAPVGITWTGTRRNHTRHPDDRGPDNDDTDDTAFAVLQLLLVVLLLVLVVDDVLADDDFDDLVRLQVVCVVQRHHRQDPVSLVLCVVSCVVRVQHSRRSSVSVSVCSVPAPVPDARSNHRDGDRRQHNVNSCVPRND/DAADFDADDCPLQLLQWKWKAQPHQIAIWGAAFQKTKFFLCRLPDPPCFAPHDSVVSPVPDDQVRIFIGQDPDTFRFDDWDDFAGMIMTGTPGTRPSHWAEAFDADDALDKWKWQFDARRHTDDIGMWTQWNLRWTQDDDDRRRGHIWTWDDDDGYTYTHWTWQDAAPVGTTWGDTRRRHTRHPDDRHPDHDDTDDTAFAALQLLLLVLLQVLVPDDPLFDPDFDDLVVLQVVQVVRRHDRQDVVSQVLLVVSCVVRVQRSRRSSVSVSVCVVPADVPDDGSNDSDRDSTAHNVNSCVVRPD/DDDDDPDDDD/DDDDDPDDDD